Protein 3NKX (pdb70)

InterPro domains:
  IPR000308 14-3-3 protein [PIRSF000868] (2-238)
  IPR000308 14-3-3 protein [PR00305] (35-64)
  IPR000308 14-3-3 protein [PR00305] (82-106)
  IPR000308 14-3-3 protein [PR00305] (113-135)
  IPR000308 14-3-3 protein [PR00305] (148-174)
  IPR000308 14-3-3 protein [PR00305] (175-201)
  IPR000308 14-3-3 protein [PR00305] (202-231)
  IPR000308 14-3-3 protein [PTHR18860] (4-233)
  IPR023409 14-3-3 protein, conserved site [PS00796] (41-51)
  IPR023409 14-3-3 protein, conserved site [PS00797] (211-230)
  IPR023410 14-3-3 domain [PF00244] (9-229)
  IPR023410 14-3-3 domain [SM00101] (3-242)
  IPR036815 14-3-3 domain superfamily [G3DSA:1.20.190.20] (1-241)
  IPR036815 14-3-3 domain superfamily [SSF48445] (1-231)

CATH classification: 1.20.190.20

Structure (mmCIF, N/CA/C/O backbone):
data_3NKX
#
_entry.id   3NKX
#
_cell.length_a   72.410
_cell.length_b   83.850
_cell.length_c   111.670
_cell.angle_alpha   90.00
_cell.angle_beta   90.00
_cell.angle_gamma   90.00
#
_symmetry.space_group_name_H-M   'P 21 21 21'
#
loop_
_entity.id
_entity.type
_entity.pdbx_description
1 polymer '14-3-3 protein zeta/delta'
2 polymer 'Peptide of RAF proto-oncogene serine/threonine-protein kinase'
3 non-polymer 'PROPANOIC ACID'
4 water water
#
loop_
_atom_site.group_PDB
_atom_site.id
_atom_site.type_symbol
_atom_site.label_atom_id
_atom_site.label_alt_id
_atom_site.label_comp_id
_atom_site.label_asym_id
_atom_site.label_entity_id
_atom_site.label_seq_id
_atom_site.pdbx_PDB_ins_code
_atom_site.Cartn_x
_atom_site.Cartn_y
_atom_site.Cartn_z
_atom_site.occupancy
_atom_site.B_iso_or_equiv
_atom_site.auth_seq_id
_atom_site.auth_comp_id
_atom_site.auth_asym_id
_atom_site.auth_atom_id
_atom_site.pdbx_PDB_model_num
ATOM 1 N N . ASP A 1 2 ? 36.838 19.101 20.081 1.00 72.97 2 ASP A N 1
ATOM 2 C CA . ASP A 1 2 ? 36.716 18.258 21.266 1.00 73.02 2 ASP A CA 1
ATOM 3 C C . ASP A 1 2 ? 37.230 16.841 21.066 1.00 72.90 2 ASP A C 1
ATOM 4 O O . ASP A 1 2 ? 36.487 15.950 20.697 1.00 73.40 2 ASP A O 1
ATOM 6 N N . LYS A 1 3 ? 38.502 16.636 21.344 1.00 71.90 3 LYS A N 1
ATOM 7 C CA . LYS A 1 3 ? 39.123 15.355 21.084 1.00 71.27 3 LYS A CA 1
ATOM 8 C C . LYS A 1 3 ? 38.229 14.154 21.275 1.00 70.70 3 LYS A C 1
ATOM 9 O O . LYS A 1 3 ? 38.481 13.132 20.729 1.00 70.86 3 LYS A O 1
ATOM 11 N N . ASN A 1 4 ? 37.185 14.237 22.049 1.00 69.97 4 ASN A N 1
ATOM 12 C CA . ASN A 1 4 ? 36.429 13.032 22.229 1.00 69.24 4 ASN A CA 1
ATOM 13 C C . ASN A 1 4 ? 35.266 12.945 21.295 1.00 67.33 4 ASN A C 1
ATOM 14 O O . ASN A 1 4 ? 34.717 11.889 21.049 1.00 67.07 4 ASN A O 1
ATOM 19 N N . GLU A 1 5 ? 34.894 14.083 20.775 1.00 64.40 5 GLU A N 1
ATOM 20 C CA . GLU A 1 5 ? 33.904 14.158 19.715 1.00 62.36 5 GLU A CA 1
ATOM 21 C C . GLU A 1 5 ? 34.589 13.715 18.411 1.00 60.91 5 GLU A C 1
ATOM 22 O O . GLU A 1 5 ? 34.099 12.814 17.721 1.00 61.02 5 GLU A O 1
ATOM 24 N N . LEU A 1 6 ? 35.729 14.339 18.105 1.00 58.11 6 LEU A N 1
ATOM 25 C CA . LEU A 1 6 ? 36.468 14.074 16.905 1.00 55.22 6 LEU A CA 1
ATOM 26 C C . LEU A 1 6 ? 36.772 12.604 16.820 1.00 54.74 6 LEU A C 1
ATOM 27 O O . LEU A 1 6 ? 36.584 12.022 15.763 1.00 54.76 6 LEU A O 1
ATOM 32 N N . VAL A 1 7 ? 37.170 11.994 17.937 1.00 53.24 7 VAL A N 1
ATOM 33 C CA . VAL A 1 7 ? 37.295 10.539 18.027 1.00 51.84 7 VAL A CA 1
ATOM 34 C C . VAL A 1 7 ? 35.995 9.749 17.905 1.00 52.30 7 VAL A C 1
ATOM 35 O O . VAL A 1 7 ? 36.041 8.585 17.483 1.00 53.99 7 VAL A O 1
ATOM 39 N N . GLN A 1 8 ? 34.852 10.290 18.309 1.00 52.08 8 GLN A N 1
ATOM 40 C CA . GLN A 1 8 ? 33.611 9.461 18.254 1.00 51.52 8 GLN A CA 1
ATOM 41 C C . GLN A 1 8 ? 33.067 9.438 16.830 1.00 50.82 8 GLN A C 1
ATOM 42 O O . GLN A 1 8 ? 32.514 8.441 16.371 1.00 51.73 8 GLN A O 1
ATOM 44 N N . LYS A 1 9 ? 33.244 10.550 16.138 1.00 50.07 9 LYS A N 1
ATOM 45 C CA . LYS A 1 9 ? 32.892 10.662 14.744 1.00 50.04 9 LYS A CA 1
ATOM 46 C C . LYS A 1 9 ? 33.792 9.727 13.919 1.00 50.02 9 LYS A C 1
ATOM 47 O O . LYS A 1 9 ? 33.331 9.048 12.979 1.00 49.63 9 LYS A O 1
ATOM 49 N N . ALA A 1 10 ? 35.070 9.686 14.308 1.00 49.07 10 ALA A N 1
ATOM 50 C CA . ALA A 1 10 ? 36.045 8.862 13.638 1.00 48.07 10 ALA A CA 1
ATOM 51 C C . ALA A 1 10 ? 35.570 7.431 13.629 1.00 47.16 10 ALA A C 1
ATOM 52 O O . ALA A 1 10 ? 35.637 6.800 12.594 1.00 46.13 10 ALA A O 1
ATOM 54 N N . LYS A 1 11 ? 34.986 6.941 14.727 1.00 47.12 11 LYS A N 1
ATOM 55 C CA . LYS A 1 11 ? 34.541 5.551 14.725 1.00 46.20 11 LYS A CA 1
ATOM 56 C C . LYS A 1 11 ? 33.265 5.422 13.964 1.00 45.72 11 LYS A C 1
ATOM 57 O O . LYS A 1 11 ? 32.924 4.324 13.443 1.00 46.44 11 LYS A O 1
ATOM 63 N N . LEU A 1 12 ? 32.505 6.511 13.915 1.00 44.18 12 LEU A N 1
ATOM 64 C CA . LEU A 1 12 ? 31.290 6.489 13.101 1.00 42.73 12 LEU A CA 1
ATOM 65 C C . LEU A 1 12 ? 31.672 6.405 11.620 1.00 40.46 12 LEU A C 1
ATOM 66 O O . LEU A 1 12 ? 31.183 5.595 10.875 1.00 39.16 12 LEU A O 1
ATOM 71 N N . ALA A 1 13 ? 32.565 7.278 11.211 1.00 38.48 13 ALA A N 1
ATOM 72 C CA . ALA A 1 13 ? 33.149 7.218 9.868 1.00 36.99 13 ALA A CA 1
ATOM 73 C C . ALA A 1 13 ? 33.620 5.823 9.539 1.00 36.78 13 ALA A C 1
ATOM 74 O O . ALA A 1 13 ? 33.392 5.360 8.449 1.00 37.23 13 ALA A O 1
ATOM 76 N N . GLU A 1 14 ? 34.209 5.126 10.506 1.00 37.65 14 GLU A N 1
ATOM 77 C CA . GLU A 1 14 ? 34.825 3.842 10.239 1.00 38.76 14 GLU A CA 1
ATOM 78 C C . GLU A 1 14 ? 33.739 2.836 9.987 1.00 39.51 14 GLU A C 1
ATOM 79 O O . GLU A 1 14 ? 33.849 2.032 9.091 1.00 40.27 14 GLU A O 1
ATOM 85 N N . GLN A 1 15 ? 32.672 2.867 10.762 1.00 40.96 15 GLN A N 1
ATOM 86 C CA . GLN A 1 15 ? 31.598 1.896 10.538 1.00 42.95 15 GLN A CA 1
ATOM 87 C C . GLN A 1 15 ? 30.871 2.136 9.208 1.00 42.78 15 GLN A C 1
ATOM 88 O O . GLN A 1 15 ? 30.244 1.207 8.648 1.00 43.32 15 GLN A O 1
ATOM 94 N N . ALA A 1 16 ? 30.961 3.363 8.685 1.00 42.03 16 ALA A N 1
ATOM 95 C CA . ALA A 1 16 ? 30.187 3.729 7.473 1.00 40.93 16 ALA A CA 1
ATOM 96 C C . ALA A 1 16 ? 31.087 3.480 6.277 1.00 40.70 16 ALA A C 1
ATOM 97 O O . ALA A 1 16 ? 30.729 3.750 5.139 1.00 40.05 16 ALA A O 1
ATOM 99 N N . GLU A 1 17 ? 32.281 2.977 6.565 1.00 40.13 17 GLU A N 1
ATOM 100 C CA . GLU A 1 17 ? 33.337 2.758 5.568 1.00 39.59 17 GLU A CA 1
ATOM 101 C C . GLU A 1 17 ? 33.726 4.002 4.857 1.00 37.81 17 GLU A C 1
ATOM 102 O O . GLU A 1 17 ? 33.962 3.986 3.668 1.00 37.36 17 GLU A O 1
ATOM 108 N N . ARG A 1 18 ? 33.836 5.080 5.599 1.00 37.46 18 ARG A N 1
ATOM 109 C CA . ARG A 1 18 ? 34.217 6.313 4.982 1.00 37.75 18 ARG A CA 1
ATOM 110 C C . ARG A 1 18 ? 35.560 6.774 5.532 1.00 37.65 18 ARG A C 1
ATOM 111 O O . ARG A 1 18 ? 35.638 7.710 6.375 1.00 38.95 18 ARG A O 1
ATOM 119 N N . TYR A 1 19 ? 36.623 6.191 4.983 1.00 35.19 19 TYR A N 1
ATOM 120 C CA . TYR A 1 19 ? 37.909 6.326 5.585 1.00 34.72 19 TYR A CA 1
ATOM 121 C C . TYR A 1 19 ? 38.505 7.647 5.402 1.00 36.09 19 TYR A C 1
ATOM 122 O O . TYR A 1 19 ? 39.318 8.031 6.256 1.00 35.57 19 TYR A O 1
ATOM 131 N N . ASP A 1 20 ? 38.136 8.383 4.358 1.00 37.09 20 ASP A N 1
ATOM 132 C CA . ASP A 1 20 ? 38.650 9.790 4.252 1.00 39.16 20 ASP A CA 1
ATOM 133 C C . ASP A 1 20 ? 38.034 10.687 5.327 1.00 39.22 20 ASP A C 1
ATOM 134 O O . ASP A 1 20 ? 38.753 11.499 5.975 1.00 38.16 20 ASP A O 1
ATOM 139 N N . ASP A 1 21 ? 36.727 10.572 5.556 1.00 38.58 21 ASP A N 1
ATOM 140 C CA . ASP A 1 21 ? 36.227 11.262 6.765 1.00 39.77 21 ASP A CA 1
ATOM 141 C C . ASP A 1 21 ? 36.975 10.756 8.042 1.00 40.53 21 ASP A C 1
ATOM 142 O O . ASP A 1 21 ? 37.417 11.540 8.893 1.00 41.29 21 ASP A O 1
ATOM 147 N N . MET A 1 22 ? 37.072 9.438 8.190 1.00 40.73 22 MET A N 1
ATOM 148 C CA . MET A 1 22 ? 37.759 8.878 9.333 1.00 41.37 22 MET A CA 1
ATOM 149 C C . MET A 1 22 ? 39.169 9.488 9.484 1.00 40.92 22 MET A C 1
ATOM 150 O O . MET A 1 22 ? 39.583 9.914 10.566 1.00 40.80 22 MET A O 1
ATOM 155 N N . ALA A 1 23 ? 39.886 9.577 8.386 1.00 39.96 23 ALA A N 1
ATOM 156 C CA . ALA A 1 23 ? 41.228 10.067 8.465 1.00 40.24 23 ALA A CA 1
ATOM 157 C C . ALA A 1 23 ? 41.276 11.570 8.816 1.00 41.75 23 ALA A C 1
ATOM 158 O O . ALA A 1 23 ? 42.261 12.046 9.455 1.00 41.66 23 ALA A O 1
ATOM 160 N N . ALA A 1 24 ? 40.238 12.308 8.401 1.00 41.73 24 ALA A N 1
ATOM 161 C CA . ALA A 1 24 ? 40.163 13.740 8.675 1.00 42.67 24 ALA A CA 1
ATOM 162 C C . ALA A 1 24 ? 39.913 14.007 10.159 1.00 43.04 24 ALA A C 1
ATOM 163 O O . ALA A 1 24 ? 40.543 14.861 10.755 1.00 43.26 24 ALA A O 1
ATOM 165 N N . CYS A 1 25 ? 39.033 13.252 10.771 1.00 43.05 25 CYS A N 1
ATOM 166 C CA . CYS A 1 25 ? 38.890 13.367 12.220 1.00 44.44 25 CYS A CA 1
ATOM 167 C C . CYS A 1 25 ? 40.190 13.197 13.033 1.00 44.46 25 CYS A C 1
ATOM 168 O O . CYS A 1 25 ? 40.567 14.098 13.817 1.00 45.81 25 CYS A O 1
ATOM 171 N N . MET A 1 26 ? 40.847 12.051 12.854 1.00 43.16 26 MET A N 1
ATOM 172 C CA . MET A 1 26 ? 42.074 11.707 13.564 1.00 41.21 26 MET A CA 1
ATOM 173 C C . MET A 1 26 ? 43.196 12.593 13.231 1.00 40.62 26 MET A C 1
ATOM 174 O O . MET A 1 26 ? 44.172 12.711 13.988 1.00 40.73 26 MET A O 1
ATOM 179 N N . LYS A 1 27 ? 43.131 13.188 12.060 1.00 41.57 27 LYS A N 1
ATOM 180 C CA . LYS A 1 27 ? 44.180 14.135 11.703 1.00 42.59 27 LYS A CA 1
ATOM 181 C C . LYS A 1 27 ? 44.022 15.331 12.657 1.00 44.06 27 LYS A C 1
ATOM 182 O O . LYS A 1 27 ? 44.976 15.750 13.312 1.00 43.69 27 LYS A O 1
ATOM 188 N N . SER A 1 28 ? 42.799 15.819 12.795 1.00 44.36 28 SER A N 1
ATOM 189 C CA . SER A 1 28 ? 42.658 17.019 13.528 1.00 47.00 28 SER A CA 1
ATOM 190 C C . SER A 1 28 ? 42.884 16.720 15.032 1.00 47.90 28 SER A C 1
ATOM 191 O O . SER A 1 28 ? 43.531 17.523 15.740 1.00 49.47 28 SER A O 1
ATOM 194 N N . VAL A 1 29 ? 42.484 15.539 15.493 1.00 47.56 29 VAL A N 1
ATOM 195 C CA . VAL A 1 29 ? 42.932 15.097 16.804 1.00 47.63 29 VAL A CA 1
ATOM 196 C C . VAL A 1 29 ? 44.468 15.239 16.975 1.00 48.57 29 VAL A C 1
ATOM 197 O O . VAL A 1 29 ? 44.962 15.898 17.894 1.00 49.05 29 VAL A O 1
ATOM 201 N N . THR A 1 30 ? 45.227 14.640 16.082 1.00 48.98 30 THR A N 1
ATOM 202 C CA . THR A 1 30 ? 46.697 14.629 16.241 1.00 50.00 30 THR A CA 1
ATOM 203 C C . THR A 1 30 ? 47.246 16.048 16.312 1.00 50.89 30 THR A C 1
ATOM 204 O O . THR A 1 30 ? 48.176 16.336 17.074 1.00 50.75 30 THR A O 1
ATOM 208 N N . GLU A 1 31 ? 46.661 16.905 15.477 1.00 52.48 31 GLU A N 1
ATOM 209 C CA . GLU A 1 31 ? 46.952 18.312 15.450 1.00 54.51 31 GLU A CA 1
ATOM 210 C C . GLU A 1 31 ? 46.658 19.078 16.772 1.00 54.79 31 GLU A C 1
ATOM 211 O O . GLU A 1 31 ? 47.285 20.083 17.036 1.00 55.51 31 GLU A O 1
ATOM 217 N N . GLN A 1 32 ? 45.719 18.616 17.588 1.00 55.07 32 GLN A N 1
ATOM 218 C CA . GLN A 1 32 ? 45.558 19.217 18.899 1.00 56.13 32 GLN A CA 1
ATOM 219 C C . GLN A 1 32 ? 46.859 19.139 19.714 1.00 56.27 32 GLN A C 1
ATOM 220 O O . GLN A 1 32 ? 46.919 19.574 20.894 1.00 56.86 32 GLN A O 1
ATOM 226 N N . GLY A 1 33 ? 47.903 18.603 19.068 1.00 55.11 33 GLY A N 1
ATOM 227 C CA . GLY A 1 33 ? 49.245 18.541 19.652 1.00 53.35 33 GLY A CA 1
ATOM 228 C C . GLY A 1 33 ? 49.477 17.635 20.837 1.00 51.94 33 GLY A C 1
ATOM 229 O O . GLY A 1 33 ? 50.607 17.490 21.244 1.00 51.81 33 GLY A O 1
ATOM 230 N N . ALA A 1 34 ? 48.444 17.023 21.399 1.00 51.51 34 ALA A N 1
ATOM 231 C CA . ALA A 1 34 ? 48.654 16.161 22.570 1.00 52.47 34 ALA A CA 1
ATOM 232 C C . ALA A 1 34 ? 48.873 14.667 22.211 1.00 53.62 34 ALA A C 1
ATOM 233 O O . ALA A 1 34 ? 48.263 14.152 21.250 1.00 53.14 34 ALA A O 1
ATOM 235 N N . GLU A 1 35 ? 49.688 13.965 23.022 1.00 54.17 35 GLU A N 1
ATOM 236 C CA . GLU A 1 35 ? 49.956 12.537 22.820 1.00 54.62 35 GLU A CA 1
ATOM 237 C C . GLU A 1 35 ? 48.679 11.753 22.521 1.00 54.23 35 GLU A C 1
ATOM 238 O O . GLU A 1 35 ? 47.667 11.860 23.225 1.00 54.72 35 GLU A O 1
ATOM 244 N N . LEU A 1 36 ? 48.728 10.962 21.470 1.00 52.93 36 LEU A N 1
ATOM 245 C CA . LEU A 1 36 ? 47.613 10.103 21.196 1.00 52.51 36 LEU A CA 1
ATOM 246 C C . LEU A 1 36 ? 47.612 8.965 22.190 1.00 52.62 36 LEU A C 1
ATOM 247 O O . LEU A 1 36 ? 48.662 8.404 22.563 1.00 52.89 36 LEU A O 1
ATOM 252 N N . SER A 1 37 ? 46.417 8.678 22.657 1.00 52.65 37 SER A N 1
ATOM 253 C CA . SER A 1 37 ? 46.122 7.455 23.355 1.00 53.63 37 SER A CA 1
ATOM 254 C C . SER A 1 37 ? 46.419 6.275 22.402 1.00 53.86 37 SER A C 1
ATOM 255 O O . SER A 1 37 ? 46.823 6.468 21.254 1.00 54.87 37 SER A O 1
ATOM 258 N N . ASN A 1 38 ? 46.211 5.059 22.800 1.00 52.83 38 ASN A N 1
ATOM 259 C CA . ASN A 1 38 ? 46.551 4.115 21.809 1.00 52.91 38 ASN A CA 1
ATOM 260 C C . ASN A 1 38 ? 45.395 3.479 21.055 1.00 52.99 38 ASN A C 1
ATOM 261 O O . ASN A 1 38 ? 45.568 2.915 20.012 1.00 51.96 38 ASN A O 1
ATOM 266 N N . GLU A 1 39 ? 44.197 3.698 21.546 1.00 51.57 39 GLU A N 1
ATOM 267 C CA . GLU A 1 39 ? 43.012 3.506 20.777 1.00 50.69 39 GLU A CA 1
ATOM 268 C C . GLU A 1 39 ? 42.980 4.609 19.712 1.00 50.03 39 GLU A C 1
ATOM 269 O O . GLU A 1 39 ? 42.463 4.386 18.617 1.00 50.16 39 GLU A O 1
ATOM 275 N N . GLU A 1 40 ? 43.524 5.779 20.030 1.00 47.90 40 GLU A N 1
ATOM 276 C CA . GLU A 1 40 ? 43.527 6.854 19.096 1.00 46.66 40 GLU A CA 1
ATOM 277 C C . GLU A 1 40 ? 44.503 6.575 17.954 1.00 45.03 40 GLU A C 1
ATOM 278 O O . GLU A 1 40 ? 44.126 6.642 16.780 1.00 44.61 40 GLU A O 1
ATOM 284 N N . ARG A 1 41 ? 45.757 6.321 18.329 1.00 42.58 41 ARG A N 1
ATOM 285 C CA . ARG A 1 41 ? 46.834 5.920 17.460 1.00 41.42 41 ARG A CA 1
ATOM 286 C C . ARG A 1 41 ? 46.430 4.838 16.430 1.00 40.85 41 ARG A C 1
ATOM 287 O O . ARG A 1 41 ? 46.639 5.001 15.220 1.00 38.54 41 ARG A O 1
ATOM 295 N N . ASN A 1 42 ? 45.788 3.787 16.924 1.00 39.63 42 ASN A N 1
ATOM 296 C CA . ASN A 1 42 ? 45.230 2.773 16.073 1.00 39.87 42 ASN A CA 1
ATOM 297 C C . ASN A 1 42 ? 44.124 3.292 15.112 1.00 39.66 42 ASN A C 1
ATOM 298 O O . ASN A 1 42 ? 44.053 2.821 13.950 1.00 40.14 42 ASN A O 1
ATOM 303 N N . LEU A 1 43 ? 43.295 4.234 15.562 1.00 37.53 43 LEU A N 1
ATOM 304 C CA . LEU A 1 43 ? 42.292 4.775 14.682 1.00 37.59 43 LEU A CA 1
ATOM 305 C C . LEU A 1 43 ? 42.917 5.559 13.520 1.00 36.85 43 LEU A C 1
ATOM 306 O O . LEU A 1 43 ? 42.491 5.416 12.393 1.00 37.71 43 LEU A O 1
ATOM 311 N N . LEU A 1 44 ? 43.923 6.368 13.812 1.00 35.96 44 LEU A N 1
ATOM 312 C CA . LEU A 1 44 ? 44.704 7.063 12.822 1.00 35.95 44 LEU A CA 1
ATOM 313 C C . LEU A 1 44 ? 45.371 6.109 11.820 1.00 34.90 44 LEU A C 1
ATOM 314 O O . LEU A 1 44 ? 45.331 6.321 10.614 1.00 34.25 44 LEU A O 1
ATOM 319 N N . SER A 1 45 ? 45.946 5.031 12.326 1.00 34.46 45 SER A N 1
ATOM 320 C CA . SER A 1 45 ? 46.679 4.082 11.478 1.00 33.30 45 SER A CA 1
ATOM 321 C C . SER A 1 45 ? 45.734 3.332 10.531 1.00 32.36 45 SER A C 1
ATOM 322 O O . SER A 1 45 ? 46.040 3.180 9.382 1.00 30.85 45 SER A O 1
ATOM 325 N N . VAL A 1 46 ? 44.568 2.932 11.024 1.00 31.50 46 VAL A N 1
ATOM 326 C CA . VAL A 1 46 ? 43.548 2.280 10.214 1.00 31.46 46 VAL A CA 1
ATOM 327 C C . VAL A 1 46 ? 43.050 3.197 9.100 1.00 32.91 46 VAL A C 1
ATOM 328 O O . VAL A 1 46 ? 43.019 2.812 7.958 1.00 33.19 46 VAL A O 1
ATOM 332 N N . ALA A 1 47 ? 42.617 4.402 9.466 1.00 33.04 47 ALA A N 1
ATOM 333 C CA . ALA A 1 47 ? 42.205 5.394 8.500 1.00 32.95 47 ALA A CA 1
ATOM 334 C C . ALA A 1 47 ? 43.197 5.599 7.349 1.00 32.89 47 ALA A C 1
ATOM 335 O O . ALA A 1 47 ? 42.831 5.476 6.187 1.00 32.70 47 ALA A O 1
ATOM 337 N N . TYR A 1 48 ? 44.443 5.926 7.662 1.00 31.96 48 TYR A N 1
ATOM 338 C CA . TYR A 1 48 ? 45.346 6.245 6.604 1.00 33.00 48 TYR A CA 1
ATOM 339 C C . TYR A 1 48 ? 45.811 5.006 5.855 1.00 32.49 48 TYR A C 1
ATOM 340 O O . TYR A 1 48 ? 46.068 5.069 4.650 1.00 32.26 48 TYR A O 1
ATOM 349 N N . LYS A 1 49 ? 45.887 3.875 6.540 1.00 31.29 49 LYS A N 1
ATOM 350 C CA . LYS A 1 49 ? 46.217 2.646 5.819 1.00 30.62 49 LYS A CA 1
ATOM 351 C C . LYS A 1 49 ? 45.122 2.366 4.769 1.00 30.85 49 LYS A C 1
ATOM 352 O O . LYS A 1 49 ? 45.452 1.954 3.634 1.00 30.53 49 LYS A O 1
ATOM 358 N N . ASN A 1 50 ? 43.861 2.554 5.147 1.00 30.15 50 ASN A N 1
ATOM 359 C CA . ASN A 1 50 ? 42.724 2.359 4.213 1.00 32.80 50 ASN A CA 1
ATOM 360 C C . ASN A 1 50 ? 42.655 3.411 3.105 1.00 32.29 50 ASN A C 1
ATOM 361 O O . ASN A 1 50 ? 42.318 3.076 1.952 1.00 33.52 50 ASN A O 1
ATOM 366 N N . VAL A 1 51 ? 42.957 4.650 3.462 1.00 30.45 51 VAL A N 1
ATOM 367 C CA . VAL A 1 51 ? 42.951 5.761 2.507 1.00 30.18 51 VAL A CA 1
ATOM 368 C C . VAL A 1 51 ? 44.107 5.630 1.519 1.00 30.95 51 VAL A C 1
ATOM 369 O O . VAL A 1 51 ? 43.871 5.718 0.328 1.00 32.41 51 VAL A O 1
ATOM 373 N N . VAL A 1 52 ? 45.329 5.383 1.991 1.00 30.02 52 VAL A N 1
ATOM 374 C CA . VAL A 1 52 ? 46.400 5.171 1.091 1.00 28.18 52 VAL A CA 1
ATOM 375 C C . VAL A 1 52 ? 46.336 3.881 0.322 1.00 28.31 52 VAL A C 1
ATOM 376 O O . VAL A 1 52 ? 46.869 3.799 -0.792 1.00 29.66 52 VAL A O 1
ATOM 380 N N . GLY A 1 53 ? 45.699 2.871 0.873 1.00 27.96 53 GLY A N 1
ATOM 381 C CA . GLY A 1 53 ? 45.708 1.548 0.251 1.00 26.62 53 GLY A CA 1
ATOM 382 C C . GLY A 1 53 ? 44.804 1.499 -0.962 1.00 28.97 53 GLY A C 1
ATOM 383 O O . GLY A 1 53 ? 44.994 0.664 -1.897 1.00 28.83 53 GLY A O 1
ATOM 384 N N . ALA A 1 54 ? 43.795 2.376 -0.954 1.00 29.21 54 ALA A N 1
ATOM 385 C CA . ALA A 1 54 ? 42.858 2.459 -2.051 1.00 29.72 54 ALA A CA 1
ATOM 386 C C . ALA A 1 54 ? 43.593 3.023 -3.282 1.00 29.45 54 ALA A C 1
ATOM 387 O O . ALA A 1 54 ? 43.403 2.524 -4.394 1.00 29.72 54 ALA A O 1
ATOM 389 N N . ARG A 1 55 ? 44.458 4.021 -3.063 1.00 29.73 55 ARG A N 1
ATOM 390 C CA . ARG A 1 55 ? 45.305 4.619 -4.113 1.00 28.24 55 ARG A CA 1
ATOM 391 C C . ARG A 1 55 ? 46.390 3.629 -4.579 1.00 28.18 55 ARG A C 1
ATOM 392 O O . ARG A 1 55 ? 46.619 3.471 -5.761 1.00 28.61 55 ARG A O 1
ATOM 400 N N . ARG A 1 56 ? 47.096 2.988 -3.652 1.00 28.51 56 ARG A N 1
ATOM 401 C CA . ARG A 1 56 ? 48.095 1.997 -4.023 1.00 27.89 56 ARG A CA 1
ATOM 402 C C . ARG A 1 56 ? 47.473 0.949 -4.922 1.00 28.70 56 ARG A C 1
ATOM 403 O O . ARG A 1 56 ? 48.054 0.601 -5.957 1.00 28.76 56 ARG A O 1
ATOM 411 N N . SER A 1 57 ? 46.279 0.490 -4.579 1.00 26.88 57 SER A N 1
ATOM 412 C CA . SER A 1 57 ? 45.718 -0.564 -5.356 1.00 28.06 57 SER A CA 1
ATOM 413 C C . SER A 1 57 ? 45.309 -0.015 -6.769 1.00 28.96 57 SER A C 1
ATOM 414 O O . SER A 1 57 ? 45.467 -0.698 -7.758 1.00 30.71 57 SER A O 1
ATOM 417 N N . SER A 1 58 ? 44.814 1.216 -6.866 1.00 29.20 58 SER A N 1
ATOM 418 C CA . SER A 1 58 ? 44.415 1.793 -8.133 1.00 28.83 58 SER A CA 1
ATOM 419 C C . SER A 1 58 ? 45.674 1.988 -8.983 1.00 29.06 58 SER A C 1
ATOM 420 O O . SER A 1 58 ? 45.653 1.707 -10.178 1.00 29.80 58 SER A O 1
ATOM 423 N N . TRP A 1 59 ? 46.753 2.438 -8.346 1.00 29.32 59 TRP A N 1
ATOM 424 C CA . TRP A 1 59 ? 48.049 2.667 -8.977 1.00 29.49 59 TRP A CA 1
ATOM 425 C C . TRP A 1 59 ? 48.543 1.418 -9.609 1.00 30.65 59 TRP A C 1
ATOM 426 O O . TRP A 1 59 ? 48.909 1.446 -10.735 1.00 30.44 59 TRP A O 1
ATOM 437 N N . ARG A 1 60 ? 48.542 0.318 -8.869 1.00 32.27 60 ARG A N 1
ATOM 438 C CA . ARG A 1 60 ? 48.982 -0.937 -9.401 1.00 33.93 60 ARG A CA 1
ATOM 439 C C . ARG A 1 60 ? 48.125 -1.372 -10.620 1.00 34.66 60 ARG A C 1
ATOM 440 O O . ARG A 1 60 ? 48.669 -1.899 -11.568 1.00 34.22 60 ARG A O 1
ATOM 448 N N . VAL A 1 61 ? 46.818 -1.148 -10.601 1.00 34.05 61 VAL A N 1
ATOM 449 C CA . VAL A 1 61 ? 46.009 -1.616 -11.710 1.00 33.54 61 VAL A CA 1
ATOM 450 C C . VAL A 1 61 ? 46.392 -0.875 -13.017 1.00 33.78 61 VAL A C 1
ATOM 451 O O . VAL A 1 61 ? 46.706 -1.468 -14.028 1.00 32.10 61 VAL A O 1
ATOM 455 N N . VAL A 1 62 ? 46.470 0.443 -12.908 1.00 34.37 62 VAL A N 1
ATOM 456 C CA . VAL A 1 62 ? 46.729 1.299 -14.004 1.00 34.26 62 VAL A CA 1
ATOM 457 C C . VAL A 1 62 ? 48.213 1.216 -14.442 1.00 36.07 62 VAL A C 1
ATOM 458 O O . VAL A 1 62 ? 48.517 1.251 -15.607 1.00 35.90 62 VAL A O 1
ATOM 462 N N . SER A 1 63 ? 49.133 1.107 -13.509 1.00 37.33 63 SER A N 1
ATOM 463 C CA . SER A 1 63 ? 50.523 0.915 -13.863 1.00 39.71 63 SER A CA 1
ATOM 464 C C . SER A 1 63 ? 50.684 -0.338 -14.742 1.00 40.17 63 SER A C 1
ATOM 465 O O . SER A 1 63 ? 51.443 -0.363 -15.688 1.00 39.87 63 SER A O 1
ATOM 468 N N . SER A 1 64 ? 49.893 -1.346 -14.446 1.00 41.61 64 SER A N 1
ATOM 469 C CA . SER A 1 64 ? 49.899 -2.602 -15.154 1.00 43.08 64 SER A CA 1
ATOM 470 C C . SER A 1 64 ? 49.348 -2.433 -16.593 1.00 43.70 64 SER A C 1
ATOM 471 O O . SER A 1 64 ? 49.953 -2.880 -17.567 1.00 43.87 64 SER A O 1
ATOM 474 N N . ILE A 1 65 ? 48.192 -1.786 -16.703 1.00 42.97 65 ILE A N 1
ATOM 475 C CA . ILE A 1 65 ? 47.647 -1.395 -17.972 1.00 42.36 65 ILE A CA 1
ATOM 476 C C . ILE A 1 65 ? 48.689 -0.607 -18.754 1.00 43.92 65 ILE A C 1
ATOM 477 O O . ILE A 1 65 ? 48.949 -0.924 -19.901 1.00 44.35 65 ILE A O 1
ATOM 482 N N . GLU A 1 66 ? 49.358 0.349 -18.132 1.00 44.31 66 GLU A N 1
ATOM 483 C CA . GLU A 1 66 ? 50.394 1.078 -18.835 1.00 46.39 66 GLU A CA 1
ATOM 484 C C . GLU A 1 66 ? 51.522 0.174 -19.428 1.00 48.66 66 GLU A C 1
ATOM 485 O O . GLU A 1 66 ? 52.095 0.462 -20.491 1.00 49.95 66 GLU A O 1
ATOM 491 N N . GLN A 1 67 ? 51.816 -0.938 -18.785 1.00 50.32 67 GLN A N 1
ATOM 492 C CA . GLN A 1 67 ? 52.883 -1.792 -19.283 1.00 52.04 67 GLN A CA 1
ATOM 493 C C . GLN A 1 67 ? 52.394 -2.772 -20.348 1.00 52.18 67 GLN A C 1
ATOM 494 O O . GLN A 1 67 ? 53.187 -3.187 -21.175 1.00 52.51 67 GLN A O 1
ATOM 500 N N . LYS A 1 68 ? 51.124 -3.197 -20.259 1.00 51.79 68 LYS A N 1
ATOM 501 C CA . LYS A 1 68 ? 50.495 -4.103 -21.206 1.00 51.58 68 LYS A CA 1
ATOM 502 C C . LYS A 1 68 ? 50.012 -3.415 -22.511 1.00 51.16 68 LYS A C 1
ATOM 503 O O . LYS A 1 68 ? 49.502 -4.060 -23.435 1.00 49.79 68 LYS A O 1
ATOM 507 N N . THR A 1 69 ? 50.198 -2.116 -22.548 1.00 50.29 69 THR A N 1
ATOM 508 C CA . THR A 1 69 ? 49.868 -1.353 -23.703 1.00 49.84 69 THR A CA 1
ATOM 509 C C . THR A 1 69 ? 51.102 -0.799 -24.405 1.00 51.03 69 THR A C 1
ATOM 510 O O . THR A 1 69 ? 51.013 0.170 -25.100 1.00 51.30 69 THR A O 1
ATOM 514 N N . GLU A 1 70 ? 52.250 -1.441 -24.243 1.00 51.87 70 GLU A N 1
ATOM 515 C CA . GLU A 1 70 ? 53.439 -1.029 -24.972 1.00 52.88 70 GLU A CA 1
ATOM 516 C C . GLU A 1 70 ? 53.057 -0.682 -26.384 1.00 51.85 70 GLU A C 1
ATOM 517 O O . GLU A 1 70 ? 52.680 -1.515 -27.160 1.00 49.87 70 GLU A O 1
ATOM 523 N N . GLY A 1 71 ? 53.175 0.594 -26.686 1.00 52.52 71 GLY A N 1
ATOM 524 C CA . GLY A 1 71 ? 52.440 1.276 -27.729 1.00 51.87 71 GLY A CA 1
ATOM 525 C C . GLY A 1 71 ? 51.769 0.429 -28.755 1.00 50.39 71 GLY A C 1
ATOM 526 O O . GLY A 1 71 ? 52.446 -0.281 -29.396 1.00 50.96 71 GLY A O 1
ATOM 527 N N . ALA A 1 72 ? 50.467 0.510 -28.973 1.00 49.45 72 ALA A N 1
ATOM 528 C CA . ALA A 1 72 ? 49.441 1.274 -28.269 1.00 47.11 72 ALA A CA 1
ATOM 529 C C . ALA A 1 72 ? 49.756 2.587 -27.601 1.00 47.00 72 ALA A C 1
ATOM 530 O O . ALA A 1 72 ? 49.445 2.789 -26.468 1.00 46.58 72 ALA A O 1
ATOM 532 N N . GLU A 1 73 ? 50.316 3.507 -28.335 1.00 47.30 73 GLU A N 1
ATOM 533 C CA . GLU A 1 73 ? 50.770 4.711 -27.741 1.00 47.69 73 GLU A CA 1
ATOM 534 C C . GLU A 1 73 ? 49.663 5.506 -27.142 1.00 46.66 73 GLU A C 1
ATOM 535 O O . GLU A 1 73 ? 49.857 6.180 -26.191 1.00 46.60 73 GLU A O 1
ATOM 541 N N . LYS A 1 74 ? 48.490 5.459 -27.717 1.00 45.85 74 LYS A N 1
ATOM 542 C CA . LYS A 1 74 ? 47.428 6.313 -27.240 1.00 46.42 74 LYS A CA 1
ATOM 543 C C . LYS A 1 74 ? 46.878 5.824 -25.943 1.00 45.70 74 LYS A C 1
ATOM 544 O O . LYS A 1 74 ? 46.683 6.578 -25.051 1.00 45.67 74 LYS A O 1
ATOM 550 N N . LYS A 1 75 ? 46.625 4.540 -25.865 1.00 44.00 75 LYS A N 1
ATOM 551 C CA . LYS A 1 75 ? 46.225 3.910 -24.647 1.00 43.48 75 LYS A CA 1
ATOM 552 C C . LYS A 1 75 ? 47.298 4.053 -23.571 1.00 43.14 75 LYS A C 1
ATOM 553 O O . LYS A 1 75 ? 46.966 4.294 -22.405 1.00 44.81 75 LYS A O 1
ATOM 559 N N . GLN A 1 76 ? 48.565 3.961 -23.954 1.00 41.24 76 GLN A N 1
ATOM 560 C CA . GLN A 1 76 ? 49.628 4.073 -23.027 1.00 41.04 76 GLN A CA 1
ATOM 561 C C . GLN A 1 76 ? 49.772 5.487 -22.504 1.00 42.02 76 GLN A C 1
ATOM 562 O O . GLN A 1 76 ? 50.075 5.685 -21.318 1.00 43.16 76 GLN A O 1
ATOM 568 N N . GLN A 1 77 ? 49.549 6.473 -23.354 1.00 41.80 77 GLN A N 1
ATOM 569 C CA . GLN A 1 77 ? 49.555 7.842 -22.893 1.00 42.88 77 GLN A CA 1
ATOM 570 C C . GLN A 1 77 ? 48.393 8.037 -21.913 1.00 41.30 77 GLN A C 1
ATOM 571 O O . GLN A 1 77 ? 48.554 8.641 -20.898 1.00 39.98 77 GLN A O 1
ATOM 574 N N . MET A 1 78 ? 47.216 7.534 -22.237 1.00 41.04 78 MET A N 1
ATOM 575 C CA . MET A 1 78 ? 46.093 7.714 -21.369 1.00 41.43 78 MET A CA 1
ATOM 576 C C . MET A 1 78 ? 46.343 7.070 -19.960 1.00 39.86 78 MET A C 1
ATOM 577 O O . MET A 1 78 ? 46.164 7.719 -18.896 1.00 38.34 78 MET A O 1
ATOM 582 N N . ALA A 1 79 ? 46.778 5.820 -19.988 1.00 37.76 79 ALA A N 1
ATOM 583 C CA . ALA A 1 79 ? 47.165 5.106 -18.778 1.00 38.13 79 ALA A CA 1
ATOM 584 C C . ALA A 1 79 ? 48.242 5.842 -17.977 1.00 38.11 79 ALA A C 1
ATOM 585 O O . ALA A 1 79 ? 48.073 6.023 -16.773 1.00 38.32 79 ALA A O 1
ATOM 587 N N . ARG A 1 80 ? 49.304 6.324 -18.644 1.00 38.32 80 ARG A N 1
ATOM 588 C CA . ARG A 1 80 ? 50.339 7.105 -17.967 1.00 38.87 80 ARG A CA 1
ATOM 589 C C . ARG A 1 80 ? 49.729 8.288 -17.235 1.00 38.69 80 ARG A C 1
ATOM 590 O O . ARG A 1 80 ? 50.014 8.472 -16.055 1.00 38.80 80 ARG A O 1
ATOM 598 N N . GLU A 1 81 ? 48.861 9.048 -17.899 1.00 37.70 81 GLU A N 1
ATOM 599 C CA . GLU A 1 81 ? 48.329 10.255 -17.328 1.00 39.37 81 GLU A CA 1
ATOM 600 C C . GLU A 1 81 ? 47.530 9.946 -16.079 1.00 38.01 81 GLU A C 1
ATOM 601 O O . GLU A 1 81 ? 47.530 10.707 -15.122 1.00 36.36 81 GLU A O 1
ATOM 607 N N . TYR A 1 82 ? 46.744 8.880 -16.144 1.00 36.55 82 TYR A N 1
ATOM 608 C CA . TYR A 1 82 ? 45.893 8.590 -15.030 1.00 35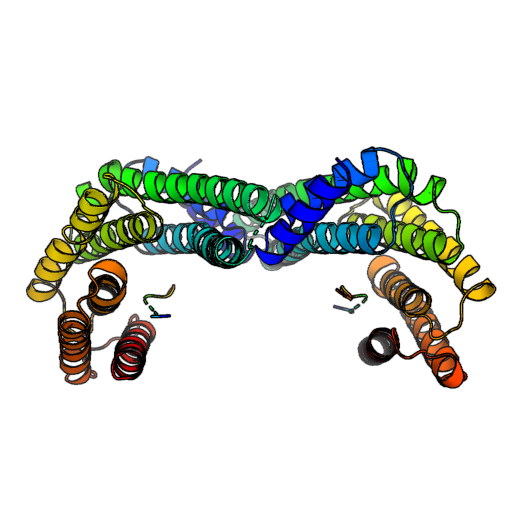.06 82 TYR A CA 1
ATOM 609 C C . TYR A 1 82 ? 46.775 8.089 -13.858 1.00 35.00 82 TYR A C 1
ATOM 610 O O . TYR A 1 82 ? 46.572 8.485 -12.700 1.00 34.27 82 TYR A O 1
ATOM 619 N N . ARG A 1 83 ? 47.781 7.294 -14.187 1.00 34.45 83 ARG A N 1
ATOM 620 C CA . ARG A 1 83 ? 48.717 6.825 -13.208 1.00 36.39 83 ARG A CA 1
ATOM 621 C C . ARG A 1 83 ? 49.213 8.036 -12.508 1.00 38.21 83 ARG A C 1
ATOM 622 O O . ARG A 1 83 ? 49.054 8.172 -11.294 1.00 40.52 83 ARG A O 1
ATOM 630 N N . GLU A 1 84 ? 49.780 8.973 -13.250 1.00 39.38 84 GLU A N 1
ATOM 631 C CA . GLU A 1 84 ? 50.336 10.126 -12.578 1.00 40.20 84 GLU A CA 1
ATOM 632 C C . GLU A 1 84 ? 49.308 10.971 -11.792 1.00 38.78 84 GLU A C 1
ATOM 633 O O . GLU A 1 84 ? 49.650 11.537 -10.771 1.00 38.76 84 GLU A O 1
ATOM 639 N N . LYS A 1 85 ? 48.062 11.013 -12.204 1.00 36.60 85 LYS A N 1
ATOM 640 C CA . LYS A 1 85 ? 47.073 11.671 -11.406 1.00 36.93 85 LYS A CA 1
ATOM 641 C C . LYS A 1 85 ? 46.870 10.878 -10.066 1.00 37.17 85 LYS A C 1
ATOM 642 O O . LYS A 1 85 ? 46.749 11.471 -8.987 1.00 36.25 85 LYS A O 1
ATOM 648 N N . ILE A 1 86 ? 46.847 9.542 -10.153 1.00 35.63 86 ILE A N 1
ATOM 649 C CA . ILE A 1 86 ? 46.687 8.741 -8.973 1.00 34.22 86 ILE A CA 1
ATOM 650 C C . ILE A 1 86 ? 47.912 8.916 -8.085 1.00 35.94 86 ILE A C 1
ATOM 651 O O . ILE A 1 86 ? 47.772 9.050 -6.864 1.00 36.51 86 ILE A O 1
ATOM 656 N N . GLU A 1 87 ? 49.088 9.022 -8.684 1.00 35.68 87 GLU A N 1
ATOM 657 C CA . GLU A 1 87 ? 50.275 9.224 -7.870 1.00 37.20 87 GLU A CA 1
ATOM 658 C C . GLU A 1 87 ? 50.163 10.432 -7.074 1.00 37.03 87 GLU A C 1
ATOM 659 O O . GLU A 1 87 ? 50.618 10.450 -5.946 1.00 37.49 87 GLU A O 1
ATOM 665 N N . THR A 1 88 ? 49.604 11.483 -7.639 1.00 37.76 88 THR A N 1
ATOM 666 C CA . THR A 1 88 ? 49.754 12.682 -6.892 1.00 37.67 88 THR A CA 1
ATOM 667 C C . THR A 1 88 ? 48.786 12.684 -5.746 1.00 37.29 88 THR A C 1
ATOM 668 O O . THR A 1 88 ? 49.070 13.262 -4.747 1.00 39.23 88 THR A O 1
ATOM 672 N N . GLU A 1 89 ? 47.689 11.969 -5.842 1.00 37.12 89 GLU A N 1
ATOM 673 C CA . GLU A 1 89 ? 46.880 11.769 -4.657 1.00 37.74 89 GLU A CA 1
ATOM 674 C C . GLU A 1 89 ? 47.652 10.971 -3.644 1.00 37.43 89 GLU A C 1
ATOM 675 O O . GLU A 1 89 ? 47.634 11.288 -2.474 1.00 37.89 89 GLU A O 1
ATOM 681 N N . LEU A 1 90 ? 48.341 9.936 -4.100 1.00 36.93 90 LEU A N 1
ATOM 682 C CA . LEU A 1 90 ? 49.023 9.057 -3.211 1.00 36.70 90 LEU A CA 1
ATOM 683 C C . LEU A 1 90 ? 50.166 9.806 -2.492 1.00 38.07 90 LEU A C 1
ATOM 684 O O . LEU A 1 90 ? 50.349 9.587 -1.282 1.00 38.14 90 LEU A O 1
ATOM 689 N N . ARG A 1 91 ? 50.930 10.666 -3.196 1.00 37.84 91 ARG A N 1
ATOM 690 C CA . ARG A 1 91 ? 51.979 11.464 -2.524 1.00 38.78 91 ARG A CA 1
ATOM 691 C C . ARG A 1 91 ? 51.355 12.430 -1.520 1.00 38.57 91 ARG A C 1
ATOM 692 O O . ARG A 1 91 ? 51.844 12.550 -0.427 1.00 39.30 91 ARG A O 1
ATOM 700 N N . ASP A 1 92 ? 50.239 13.075 -1.836 1.00 38.44 92 ASP A N 1
ATOM 701 C CA . ASP A 1 92 ? 49.704 13.992 -0.866 1.00 38.23 92 ASP A CA 1
ATOM 702 C C . ASP A 1 92 ? 49.379 13.212 0.410 1.00 38.07 92 ASP A C 1
ATOM 703 O O . ASP A 1 92 ? 49.574 13.705 1.518 1.00 37.62 92 ASP A O 1
ATOM 708 N N . ILE A 1 93 ? 48.914 11.970 0.260 1.00 36.93 93 ILE A N 1
ATOM 709 C CA . ILE A 1 93 ? 48.450 11.257 1.433 1.00 35.14 93 ILE A CA 1
ATOM 710 C C . ILE A 1 93 ? 49.669 10.913 2.259 1.00 34.50 93 ILE A C 1
ATOM 711 O O . ILE A 1 93 ? 49.667 11.141 3.450 1.00 34.82 93 ILE A O 1
ATOM 716 N N . CYS A 1 94 ? 50.719 10.434 1.619 1.00 34.12 94 CYS A N 1
ATOM 717 C CA . CYS A 1 94 ? 51.936 10.036 2.342 1.00 34.65 94 CYS A CA 1
ATOM 718 C C . CYS A 1 94 ? 52.632 11.194 3.044 1.00 36.76 94 CYS A C 1
ATOM 719 O O . CYS A 1 94 ? 52.934 11.097 4.226 1.00 37.56 94 CYS A O 1
ATOM 722 N N . ASN A 1 95 ? 52.868 12.297 2.324 1.00 37.90 95 ASN A N 1
ATOM 723 C CA . ASN A 1 95 ? 53.295 13.556 2.940 1.00 38.48 95 ASN A CA 1
ATOM 724 C C . ASN A 1 95 ? 52.428 14.050 4.072 1.00 38.04 95 ASN A C 1
ATOM 725 O O . ASN A 1 95 ? 52.925 14.533 5.028 1.00 39.22 95 ASN A O 1
ATOM 730 N N . ASP A 1 96 ? 51.128 13.930 3.974 1.00 38.34 96 ASP A N 1
ATOM 731 C CA . ASP A 1 96 ? 50.257 14.344 5.053 1.00 39.48 96 ASP A CA 1
ATOM 732 C C . ASP A 1 96 ? 50.674 13.517 6.285 1.00 39.16 96 ASP A C 1
ATOM 733 O O . ASP A 1 96 ? 51.058 14.063 7.280 1.00 38.67 96 ASP A O 1
ATOM 738 N N . VAL A 1 97 ? 50.662 12.182 6.167 1.00 38.28 97 VAL A N 1
ATOM 739 C CA . VAL A 1 97 ? 50.963 11.322 7.281 1.00 37.37 97 VAL A CA 1
ATOM 740 C C . VAL A 1 97 ? 52.343 11.588 7.836 1.00 37.36 97 VAL A C 1
ATOM 741 O O . VAL A 1 97 ? 52.503 11.654 9.054 1.00 36.99 97 VAL A O 1
ATOM 745 N N . LEU A 1 98 ? 53.314 11.692 6.944 1.00 37.01 98 LEU A N 1
ATOM 746 C CA . LEU A 1 98 ? 54.679 11.850 7.305 1.00 39.16 98 LEU A CA 1
ATOM 747 C C . LEU A 1 98 ? 54.951 13.182 8.051 1.00 41.68 98 LEU A C 1
ATOM 748 O O . LEU A 1 98 ? 55.860 13.266 8.925 1.00 42.40 98 LEU A O 1
ATOM 753 N N . SER A 1 99 ? 54.189 14.219 7.718 1.00 41.66 99 SER A N 1
ATOM 754 C CA . SER A 1 99 ? 54.374 15.442 8.454 1.00 42.82 99 SER A CA 1
ATOM 755 C C . SER A 1 99 ? 53.687 15.357 9.827 1.00 41.99 99 SER A C 1
ATOM 756 O O . SER A 1 99 ? 54.203 15.907 10.807 1.00 43.88 99 SER A O 1
ATOM 759 N N . LEU A 1 100 ? 52.603 14.612 9.944 1.00 39.83 100 LEU A N 1
ATOM 760 C CA . LEU A 1 100 ? 52.058 14.294 11.271 1.00 39.24 100 LEU A CA 1
ATOM 761 C C . LEU A 1 100 ? 53.109 13.523 12.163 1.00 40.29 100 LEU A C 1
ATOM 762 O O . LEU A 1 100 ? 53.254 13.747 13.387 1.00 39.52 100 LEU A O 1
ATOM 767 N N . LEU A 1 101 ? 53.847 12.619 11.531 1.00 39.85 101 LEU A N 1
ATOM 768 C CA . LEU A 1 101 ? 54.802 11.847 12.250 1.00 41.15 101 LEU A CA 1
ATOM 769 C C . LEU A 1 101 ? 55.996 12.702 12.741 1.00 43.27 101 LEU A C 1
ATOM 770 O O . LEU A 1 101 ? 56.507 12.464 13.838 1.00 43.71 101 LEU A O 1
ATOM 775 N N . GLU A 1 102 ? 56.461 13.624 11.900 1.00 45.08 102 GLU A N 1
ATOM 776 C CA . GLU A 1 102 ? 57.638 14.423 12.184 1.00 47.99 102 GLU A CA 1
ATOM 777 C C . GLU A 1 102 ? 57.288 15.531 13.169 1.00 47.88 102 GLU A C 1
ATOM 778 O O . GLU A 1 102 ? 58.117 15.882 13.992 1.00 48.56 102 GLU A O 1
ATOM 784 N N . LYS A 1 103 ? 56.037 15.989 13.142 1.00 47.43 103 LYS A N 1
ATOM 785 C CA . LYS A 1 103 ? 55.612 17.214 13.803 1.00 48.39 103 LYS A CA 1
ATOM 786 C C . LYS A 1 103 ? 54.941 16.892 15.147 1.00 48.43 103 LYS A C 1
ATOM 787 O O . LYS A 1 103 ? 55.195 17.571 16.152 1.00 51.25 103 LYS A O 1
ATOM 793 N N . PHE A 1 104 ? 54.108 15.871 15.215 1.00 47.30 104 PHE A N 1
ATOM 794 C CA . PHE A 1 104 ? 53.509 15.495 16.503 1.00 46.04 104 PHE A CA 1
ATOM 795 C C . PHE A 1 104 ? 53.865 14.113 17.084 1.00 46.54 104 PHE A C 1
ATOM 796 O O . PHE A 1 104 ? 54.420 14.040 18.206 1.00 47.18 104 PHE A O 1
ATOM 804 N N . LEU A 1 105 ? 53.600 13.031 16.335 1.00 44.87 105 LEU A N 1
ATOM 805 C CA . LEU A 1 105 ? 53.612 11.680 16.902 1.00 43.17 105 LEU A CA 1
ATOM 806 C C . LEU A 1 105 ? 54.971 11.144 17.289 1.00 42.69 105 LEU A C 1
ATOM 807 O O . LEU A 1 105 ? 55.087 10.505 18.319 1.00 41.51 105 LEU A O 1
ATOM 812 N N . ILE A 1 106 ? 55.987 11.360 16.469 1.00 42.96 106 ILE A N 1
ATOM 813 C CA . ILE A 1 106 ? 57.300 10.893 16.863 1.00 44.37 106 ILE A CA 1
ATOM 814 C C . ILE A 1 106 ? 57.887 11.749 18.004 1.00 45.88 106 ILE A C 1
ATOM 815 O O . ILE A 1 106 ? 58.489 11.192 18.915 1.00 45.89 106 ILE A O 1
ATOM 820 N N . PRO A 1 107 ? 57.736 13.093 17.947 1.00 46.60 107 PRO A N 1
ATOM 821 C CA . PRO A 1 107 ? 58.283 13.914 19.041 1.00 47.61 107 PRO A CA 1
ATOM 822 C C . PRO A 1 107 ? 57.582 13.653 20.386 1.00 47.28 107 PRO A C 1
ATOM 823 O O . PRO A 1 107 ? 58.257 13.502 21.378 1.00 48.00 107 PRO A O 1
ATOM 827 N N . ASN A 1 108 ? 56.263 13.525 20.394 1.00 47.12 108 ASN A N 1
ATOM 828 C CA . ASN A 1 108 ? 55.530 13.205 21.596 1.00 46.97 108 ASN A CA 1
ATOM 829 C C . ASN A 1 108 ? 55.605 11.773 22.061 1.00 46.90 108 ASN A C 1
ATOM 830 O O . ASN A 1 108 ? 54.984 11.460 23.081 1.00 46.93 108 ASN A O 1
ATOM 835 N N . ALA A 1 109 ? 56.285 10.871 21.345 1.00 46.79 109 ALA A N 1
ATOM 836 C CA . ALA A 1 109 ? 56.185 9.448 21.751 1.00 46.95 109 ALA A CA 1
ATOM 837 C C . ALA A 1 109 ? 56.994 9.330 22.998 1.00 47.21 109 ALA A C 1
ATOM 838 O O . ALA A 1 109 ? 58.161 9.687 23.004 1.00 48.06 109 ALA A O 1
ATOM 840 N N . SER A 1 110 ? 56.354 8.911 24.077 1.00 48.28 110 SER A N 1
ATOM 841 C CA . SER A 1 110 ? 57.043 8.880 25.388 1.00 49.53 110 SER A CA 1
ATOM 842 C C . SER A 1 110 ? 57.467 7.474 25.825 1.00 49.98 110 SER A C 1
ATOM 843 O O . SER A 1 110 ? 58.377 7.381 26.633 1.00 51.95 110 SER A O 1
ATOM 846 N N . GLN A 1 111 ? 56.803 6.413 25.326 1.00 47.78 111 GLN A N 1
ATOM 847 C CA . GLN A 1 111 ? 57.127 5.036 25.645 1.00 46.18 111 GLN A CA 1
ATOM 848 C C . GLN A 1 111 ? 57.770 4.353 24.409 1.00 44.51 111 GLN A C 1
ATOM 849 O O . GLN A 1 111 ? 57.549 4.760 23.303 1.00 43.32 111 GLN A O 1
ATOM 855 N N . ALA A 1 112 ? 58.560 3.306 24.622 1.00 43.33 112 ALA A N 1
ATOM 856 C CA . ALA A 1 112 ? 59.353 2.635 23.578 1.00 42.11 112 ALA A CA 1
ATOM 857 C C . ALA A 1 112 ? 58.447 2.003 22.478 1.00 42.03 112 ALA A C 1
ATOM 858 O O . ALA A 1 112 ? 58.709 2.120 21.276 1.00 41.87 112 ALA A O 1
ATOM 860 N N . GLU A 1 113 ? 57.362 1.390 22.916 1.00 40.98 113 GLU A N 1
ATOM 861 C CA . GLU A 1 113 ? 56.429 0.818 22.039 1.00 41.28 113 GLU A CA 1
ATOM 862 C C . GLU A 1 113 ? 55.804 1.850 21.096 1.00 40.35 113 GLU A C 1
ATOM 863 O O . GLU A 1 113 ? 55.668 1.601 19.927 1.00 39.00 113 GLU A O 1
ATOM 869 N N . SER A 1 114 ? 55.446 3.014 21.614 1.00 40.87 114 SER A N 1
ATOM 870 C CA . SER A 1 114 ? 55.031 4.131 20.757 1.00 41.04 114 SER A CA 1
ATOM 871 C C . SER A 1 114 ? 56.080 4.595 19.743 1.00 39.92 114 SER A C 1
ATOM 872 O O . SER A 1 114 ? 55.747 4.864 18.603 1.00 41.44 114 SER A O 1
ATOM 875 N N . LYS A 1 115 ? 57.336 4.708 20.133 1.00 38.33 115 LYS A N 1
ATOM 876 C CA . LYS A 1 115 ? 58.331 5.115 19.169 1.00 39.75 115 LYS A CA 1
ATOM 877 C C . LYS A 1 115 ? 58.507 4.078 18.019 1.00 37.87 115 LYS A C 1
ATOM 878 O O . LYS A 1 115 ? 58.667 4.468 16.884 1.00 39.22 115 LYS A O 1
ATOM 884 N N . VAL A 1 116 ? 58.534 2.790 18.345 1.00 35.71 116 VAL A N 1
ATOM 885 C CA . VAL A 1 116 ? 58.692 1.710 17.369 1.00 34.05 116 VAL A CA 1
ATOM 886 C C . VAL A 1 116 ? 57.435 1.778 16.433 1.00 33.63 116 VAL A C 1
ATOM 887 O O . VAL A 1 116 ? 57.547 1.734 15.220 1.00 31.93 116 VAL A O 1
ATOM 891 N N . PHE A 1 117 ? 56.271 1.999 17.014 1.00 32.06 117 PHE A N 1
ATOM 892 C CA . PHE A 1 117 ? 55.073 2.047 16.210 1.00 32.71 117 PHE A CA 1
ATOM 893 C C . PHE A 1 117 ? 55.118 3.208 15.210 1.00 33.37 117 PHE A C 1
ATOM 894 O O . PHE A 1 117 ? 54.904 3.012 13.995 1.00 32.97 117 PHE A O 1
ATOM 902 N N . TYR A 1 118 ? 55.507 4.398 15.680 1.00 33.35 118 TYR A N 1
ATOM 903 C CA . TYR A 1 118 ? 55.498 5.527 14.765 1.00 32.24 118 TYR A CA 1
ATOM 904 C C . TYR A 1 118 ? 56.714 5.499 13.850 1.00 33.29 118 TYR A C 1
ATOM 905 O O . TYR A 1 118 ? 56.622 5.922 12.674 1.00 33.70 118 TYR A O 1
ATOM 914 N N . LEU A 1 119 ? 57.858 5.022 14.333 1.00 32.80 119 LEU A N 1
ATOM 915 C CA . LEU A 1 119 ? 58.982 4.922 13.409 1.00 33.07 119 LEU A CA 1
ATOM 916 C C . LEU A 1 119 ? 58.701 3.856 12.292 1.00 32.46 119 LEU A C 1
ATOM 917 O O . LEU A 1 119 ? 59.091 4.015 11.145 1.00 32.70 119 LEU A O 1
ATOM 922 N N . LYS A 1 120 ? 58.006 2.777 12.625 1.00 32.86 120 LYS A N 1
ATOM 923 C CA . LYS A 1 120 ? 57.628 1.763 11.621 1.00 32.22 120 LYS A CA 1
ATOM 924 C C . LYS A 1 120 ? 56.726 2.395 10.589 1.00 32.58 120 LYS A C 1
ATOM 925 O O . LYS A 1 120 ? 56.988 2.317 9.387 1.00 31.48 120 LYS A O 1
ATOM 931 N N . MET A 1 121 ? 55.686 3.051 11.090 1.00 32.23 121 MET A N 1
ATOM 932 C CA . MET A 1 121 ? 54.781 3.836 10.264 1.00 32.79 121 MET A CA 1
ATOM 933 C C . MET A 1 121 ? 55.516 4.787 9.335 1.00 32.37 121 MET A C 1
ATOM 934 O O . MET A 1 121 ? 55.082 4.965 8.187 1.00 31.50 121 MET A O 1
ATOM 939 N N . LYS A 1 122 ? 56.643 5.359 9.794 1.00 31.81 122 LYS A N 1
ATOM 940 C CA . LYS A 1 122 ? 57.400 6.303 8.975 1.00 31.04 122 LYS A CA 1
ATOM 941 C C . LYS A 1 122 ? 58.161 5.523 7.896 1.00 31.62 122 LYS A C 1
ATOM 942 O O . LYS A 1 122 ? 58.277 5.946 6.752 1.00 32.51 122 LYS A O 1
ATOM 948 N N . GLY A 1 123 ? 58.674 4.371 8.272 1.00 30.62 123 GLY A N 1
ATOM 949 C CA . GLY A 1 123 ? 59.210 3.390 7.327 1.00 31.10 123 GLY A CA 1
ATOM 950 C C . GLY A 1 123 ? 58.168 3.007 6.290 1.00 31.08 123 GLY A C 1
ATOM 951 O O . GLY A 1 123 ? 58.477 2.991 5.098 1.00 32.14 123 GLY A O 1
ATOM 952 N N . ASP A 1 124 ? 56.945 2.754 6.740 1.00 28.98 124 ASP A N 1
ATOM 953 C CA . ASP A 1 124 ? 55.854 2.412 5.861 1.00 28.50 124 ASP A CA 1
ATOM 954 C C . ASP A 1 124 ? 55.501 3.497 4.785 1.00 28.33 124 ASP A C 1
ATOM 955 O O . ASP A 1 124 ? 55.472 3.208 3.594 1.00 29.53 124 ASP A O 1
ATOM 960 N N . TYR A 1 125 ? 55.164 4.700 5.206 1.00 27.86 125 TYR A N 1
ATOM 961 C CA . TYR A 1 125 ? 54.811 5.758 4.304 1.00 29.09 125 TYR A CA 1
ATOM 962 C C . TYR A 1 125 ? 55.939 6.190 3.368 1.00 29.64 125 TYR A C 1
ATOM 963 O O . TYR A 1 125 ? 55.646 6.520 2.239 1.00 30.86 125 TYR A O 1
ATOM 972 N N . TYR A 1 126 ? 57.203 6.095 3.769 1.00 30.30 126 TYR A N 1
ATOM 973 C CA . TYR A 1 126 ? 58.281 6.371 2.837 1.00 31.71 126 TYR A CA 1
ATOM 974 C C . TYR A 1 126 ? 58.362 5.231 1.829 1.00 32.90 126 TYR A C 1
ATOM 975 O O . TYR A 1 126 ? 58.558 5.473 0.618 1.00 33.62 126 TYR A O 1
ATOM 984 N N . ARG A 1 127 ? 58.150 3.997 2.300 1.00 33.06 127 ARG A N 1
ATOM 985 C CA . ARG A 1 127 ? 58.080 2.815 1.386 1.00 32.37 127 ARG A CA 1
ATOM 986 C C . ARG A 1 127 ? 56.958 2.973 0.324 1.00 32.36 127 ARG A C 1
ATOM 987 O O . ARG A 1 127 ? 57.156 2.611 -0.817 1.00 33.42 127 ARG A O 1
ATOM 995 N N . TYR A 1 128 ? 55.804 3.498 0.705 1.00 30.47 128 TYR A N 1
ATOM 996 C CA . TYR A 1 128 ? 54.725 3.703 -0.263 1.00 31.00 128 TYR A CA 1
ATOM 997 C C . TYR A 1 128 ? 55.183 4.800 -1.220 1.00 31.69 128 TYR A C 1
ATOM 998 O O . TYR A 1 128 ? 54.873 4.729 -2.379 1.00 32.61 128 TYR A O 1
ATOM 1007 N N . LEU A 1 129 ? 55.916 5.801 -0.743 1.00 32.54 129 LEU A N 1
ATOM 1008 C CA . LEU A 1 129 ? 56.415 6.795 -1.674 1.00 34.41 129 LEU A CA 1
ATOM 1009 C C . LEU A 1 129 ? 57.447 6.158 -2.619 1.00 36.44 129 LEU A C 1
ATOM 1010 O O . LEU A 1 129 ? 57.354 6.355 -3.803 1.00 37.73 129 LEU A O 1
ATOM 1015 N N . ALA A 1 130 ? 58.370 5.343 -2.096 1.00 37.31 130 ALA A N 1
ATOM 1016 C CA . ALA A 1 130 ? 59.310 4.579 -2.913 1.00 38.47 130 ALA A CA 1
ATOM 1017 C C . ALA A 1 130 ? 58.678 3.686 -4.005 1.00 39.76 130 ALA A C 1
ATOM 1018 O O . ALA A 1 130 ? 59.146 3.697 -5.175 1.00 40.53 130 ALA A O 1
ATOM 1020 N N . GLU A 1 131 ? 57.626 2.943 -3.647 1.00 40.62 131 GLU A N 1
ATOM 1021 C CA . GLU A 1 131 ? 56.911 2.053 -4.606 1.00 40.92 131 GLU A CA 1
ATOM 1022 C C . GLU A 1 131 ? 56.658 2.786 -5.889 1.00 41.63 131 GLU A C 1
ATOM 1023 O O . GLU A 1 131 ? 56.643 2.185 -6.942 1.00 42.01 131 GLU A O 1
ATOM 1029 N N . VAL A 1 132 ? 56.525 4.102 -5.759 1.00 42.21 132 VAL A N 1
ATOM 1030 C CA . VAL A 1 132 ? 56.020 4.986 -6.748 1.00 43.22 132 VAL A CA 1
ATOM 1031 C C . VAL A 1 132 ? 57.069 6.042 -7.187 1.00 46.20 132 VAL A C 1
ATOM 1032 O O . VAL A 1 132 ? 56.814 6.833 -8.063 1.00 47.93 132 VAL A O 1
ATOM 1036 N N . ALA A 1 133 ? 58.245 6.093 -6.599 1.00 48.20 133 ALA A N 1
ATOM 1037 C CA . ALA A 1 133 ? 59.181 7.112 -7.041 1.00 51.19 133 ALA A CA 1
ATOM 1038 C C . ALA A 1 133 ? 59.980 6.656 -8.273 1.00 53.40 133 ALA A C 1
ATOM 1039 O O . ALA A 1 133 ? 60.226 5.461 -8.497 1.00 53.10 133 ALA A O 1
ATOM 1041 N N . ALA A 1 134 ? 60.348 7.610 -9.109 1.00 56.93 134 ALA A N 1
ATOM 1042 C CA . ALA A 1 134 ? 61.241 7.269 -10.217 1.00 60.31 134 ALA A CA 1
ATOM 1043 C C . ALA A 1 134 ? 62.332 8.297 -10.281 1.00 62.27 134 ALA A C 1
ATOM 1044 O O . ALA A 1 134 ? 62.041 9.490 -10.279 1.00 62.27 134 ALA A O 1
ATOM 1046 N N . GLY A 1 135 ? 63.579 7.804 -10.235 1.00 64.92 135 GLY A N 1
ATOM 1047 C CA . GLY A 1 135 ? 64.787 8.584 -10.552 1.00 66.65 135 GLY A CA 1
ATOM 1048 C C . GLY A 1 135 ? 65.439 9.307 -9.401 1.00 67.89 135 GLY A C 1
ATOM 1049 O O . GLY A 1 135 ? 65.886 8.665 -8.438 1.00 68.41 135 GLY A O 1
ATOM 1050 N N . ASP A 1 136 ? 65.478 10.625 -9.495 1.00 69.03 136 ASP A N 1
ATOM 1051 C CA . ASP A 1 136 ? 66.202 11.495 -8.575 1.00 69.94 136 ASP A CA 1
ATOM 1052 C C . ASP A 1 136 ? 65.688 11.412 -7.150 1.00 69.23 136 ASP A C 1
ATOM 1053 O O . ASP A 1 136 ? 66.450 11.232 -6.212 1.00 68.60 136 ASP A O 1
ATOM 1058 N N . ASP A 1 137 ? 64.380 11.554 -7.012 1.00 68.00 137 ASP A N 1
ATOM 1059 C CA . ASP A 1 137 ? 63.667 11.381 -5.760 1.00 67.20 137 ASP A CA 1
ATOM 1060 C C . ASP A 1 137 ? 63.990 10.126 -5.003 1.00 64.49 137 ASP A C 1
ATOM 1061 O O . ASP A 1 137 ? 64.090 10.124 -3.809 1.00 64.46 137 ASP A O 1
ATOM 1066 N N . LYS A 1 138 ? 64.076 9.046 -5.734 1.00 60.80 138 LYS A N 1
ATOM 1067 C CA . LYS A 1 138 ? 63.952 7.725 -5.210 1.00 59.08 1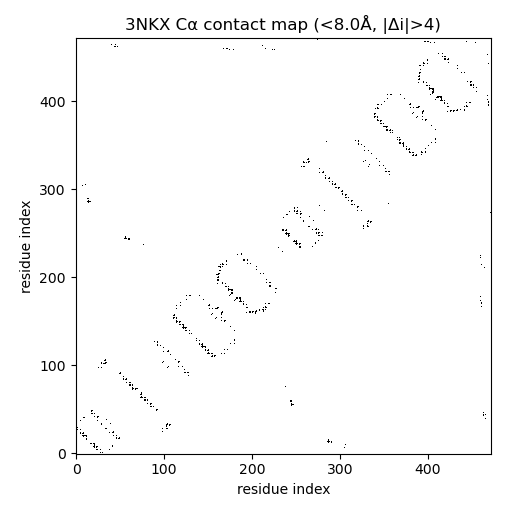38 LYS A CA 1
ATOM 1068 C C . LYS A 1 138 ? 64.991 7.278 -4.221 1.00 58.21 138 LYS A C 1
ATOM 1069 O O . LYS A 1 138 ? 64.652 6.647 -3.272 1.00 58.65 138 LYS A O 1
ATOM 1075 N N . LYS A 1 139 ? 66.251 7.602 -4.420 1.00 56.15 139 LYS A N 1
ATOM 1076 C CA . LYS A 1 139 ? 67.252 7.158 -3.453 1.00 54.92 139 LYS A CA 1
ATOM 1077 C C . LYS A 1 139 ? 67.049 7.858 -2.116 1.00 52.83 139 LYS A C 1
ATOM 1078 O O . LYS A 1 139 ? 67.048 7.238 -1.064 1.00 52.55 139 LYS A O 1
ATOM 1084 N N . GLY A 1 140 ? 66.873 9.163 -2.139 1.00 50.04 140 GLY A N 1
ATOM 1085 C CA . GLY A 1 140 ? 66.576 9.820 -0.904 1.00 48.22 140 GLY A CA 1
ATOM 1086 C C . GLY A 1 140 ? 65.411 9.141 -0.162 1.00 46.89 140 GLY A C 1
ATOM 1087 O O . GLY A 1 140 ? 65.461 9.015 1.066 1.00 45.50 140 GLY A O 1
ATOM 1088 N N . ILE A 1 141 ? 64.382 8.697 -0.910 1.00 45.18 141 ILE A N 1
ATOM 1089 C CA . ILE A 1 141 ? 63.121 8.302 -0.304 1.00 43.76 141 ILE A CA 1
ATOM 1090 C C . ILE A 1 141 ? 63.296 6.920 0.313 1.00 42.69 141 ILE A C 1
ATOM 1091 O O . ILE A 1 141 ? 62.813 6.655 1.412 1.00 40.59 141 ILE A O 1
ATOM 1096 N N . VAL A 1 142 ? 64.074 6.110 -0.389 1.00 41.64 142 VAL A N 1
ATOM 1097 C CA . VAL A 1 142 ? 64.400 4.809 0.033 1.00 42.09 142 VAL A CA 1
ATOM 1098 C C . VAL A 1 142 ? 65.280 4.881 1.272 1.00 43.53 142 VAL A C 1
ATOM 1099 O O . VAL A 1 142 ? 65.142 4.032 2.133 1.00 44.21 142 VAL A O 1
ATOM 1103 N N . ASP A 1 143 ? 66.152 5.892 1.382 1.00 44.34 143 ASP A N 1
ATOM 1104 C CA . ASP A 1 143 ? 67.098 5.980 2.499 1.00 45.53 143 ASP A CA 1
ATOM 1105 C C . ASP A 1 143 ? 66.355 6.271 3.767 1.00 43.16 143 ASP A C 1
ATOM 1106 O O . ASP A 1 143 ? 66.689 5.762 4.824 1.00 43.31 143 ASP A O 1
ATOM 1111 N N . GLN A 1 144 ? 65.350 7.109 3.627 1.00 40.91 144 GLN A N 1
ATOM 1112 C CA . GLN A 1 144 ? 64.533 7.512 4.750 1.00 41.48 144 GLN A CA 1
ATOM 1113 C C . GLN A 1 144 ? 63.661 6.414 5.297 1.00 38.96 144 GLN A C 1
ATOM 1114 O O . GLN A 1 144 ? 63.263 6.497 6.417 1.00 38.38 144 GLN A O 1
ATOM 1120 N N . SER A 1 145 ? 63.303 5.467 4.449 1.00 37.16 145 SER A N 1
ATOM 1121 C CA . SER A 1 145 ? 62.431 4.421 4.804 1.00 36.37 145 SER A CA 1
ATOM 1122 C C . SER A 1 145 ? 63.311 3.468 5.567 1.00 36.93 145 SER A C 1
ATOM 1123 O O . SER A 1 145 ? 62.958 3.044 6.681 1.00 37.55 145 SER A O 1
ATOM 1126 N N . GLN A 1 146 ? 64.463 3.144 4.981 1.00 37.39 146 GLN A N 1
ATOM 1127 C CA . GLN A 1 146 ? 65.456 2.280 5.607 1.00 38.12 146 GLN A CA 1
ATOM 1128 C C . GLN A 1 146 ? 65.842 2.806 6.942 1.00 38.75 146 GLN A C 1
ATOM 1129 O O . GLN A 1 146 ? 65.846 2.036 7.919 1.00 39.78 146 GLN A O 1
ATOM 1135 N N . GLN A 1 147 ? 66.127 4.097 7.019 1.00 39.02 147 GLN A N 1
ATOM 1136 C CA . GLN A 1 147 ? 66.524 4.678 8.295 1.00 41.46 147 GLN A CA 1
ATOM 1137 C C . GLN A 1 147 ? 65.464 4.624 9.388 1.00 39.95 147 GLN A C 1
ATOM 1138 O O . GLN A 1 147 ? 65.786 4.371 10.545 1.00 40.65 147 GLN A O 1
ATOM 1144 N N . ALA A 1 148 ? 64.206 4.875 9.049 1.00 38.23 148 ALA A N 1
ATOM 1145 C CA . ALA A 1 148 ? 63.136 4.752 10.059 1.00 36.38 148 ALA A CA 1
ATOM 1146 C C . ALA A 1 148 ? 62.968 3.297 10.519 1.00 35.12 148 ALA A C 1
ATOM 1147 O O . ALA A 1 148 ? 63.003 3.008 11.694 1.00 35.09 148 ALA A O 1
ATOM 1149 N N . TYR A 1 149 ? 62.848 2.365 9.590 1.00 34.55 149 TYR A N 1
ATOM 1150 C CA . TYR A 1 149 ? 62.704 0.992 9.966 1.00 33.80 149 TYR A CA 1
ATOM 1151 C C . TYR A 1 149 ? 63.882 0.634 10.878 1.00 34.65 149 TYR A C 1
ATOM 1152 O O . TYR A 1 149 ? 63.677 -0.011 11.906 1.00 33.48 149 TYR A O 1
ATOM 1161 N N . GLN A 1 150 ? 65.102 1.060 10.514 1.00 35.01 150 GLN A N 1
ATOM 1162 C CA . GLN A 1 150 ? 66.283 0.584 11.219 1.00 36.18 150 GLN A CA 1
ATOM 1163 C C . GLN A 1 150 ? 66.291 1.056 12.630 1.00 36.34 150 GLN A C 1
ATOM 1164 O O . GLN A 1 150 ? 66.554 0.282 13.522 1.00 36.18 150 GLN A O 1
ATOM 1170 N N . GLU A 1 151 ? 65.945 2.314 12.831 1.00 36.66 151 GLU A N 1
ATOM 1171 C CA . GLU A 1 151 ? 65.886 2.855 14.158 1.00 38.17 151 GLU A CA 1
ATOM 1172 C C . GLU A 1 151 ? 64.880 2.068 14.972 1.00 37.28 151 GLU A C 1
ATOM 1173 O O . GLU A 1 151 ? 65.212 1.597 16.065 1.00 39.43 151 GLU A O 1
ATOM 1179 N N . ALA A 1 152 ? 63.675 1.903 14.424 1.00 36.60 152 ALA A N 1
ATOM 1180 C CA . ALA A 1 152 ? 62.577 1.118 15.023 1.00 35.35 152 ALA A CA 1
ATOM 1181 C C . ALA A 1 152 ? 63.024 -0.263 15.380 1.00 35.41 152 ALA A C 1
ATOM 1182 O O . ALA A 1 152 ? 62.725 -0.773 16.451 1.00 35.03 152 ALA A O 1
ATOM 1184 N N . PHE A 1 153 ? 63.703 -0.895 14.446 1.00 36.93 153 PHE A N 1
ATOM 1185 C CA . PHE A 1 153 ? 64.145 -2.251 14.607 1.00 38.83 153 PHE A CA 1
ATOM 1186 C C . PHE A 1 153 ? 65.099 -2.291 15.792 1.00 40.66 153 PHE A C 1
ATOM 1187 O O . PHE A 1 153 ? 64.938 -3.141 16.695 1.00 40.64 153 PHE A O 1
ATOM 1195 N N . GLU A 1 154 ? 66.033 -1.334 15.843 1.00 41.21 154 GLU A N 1
ATOM 1196 C CA . GLU A 1 154 ? 66.960 -1.263 17.013 1.00 43.57 154 GLU A CA 1
ATOM 1197 C C . GLU A 1 154 ? 66.274 -1.103 18.384 1.00 42.21 154 GLU A C 1
ATOM 1198 O O . GLU A 1 154 ? 66.571 -1.840 19.329 1.00 42.82 154 GLU A O 1
ATOM 1204 N N . ILE A 1 155 ? 65.339 -0.172 18.480 1.00 40.39 155 ILE A N 1
ATOM 1205 C CA . ILE A 1 155 ? 64.628 -0.039 19.690 1.00 39.07 155 ILE A CA 1
ATOM 1206 C C . ILE A 1 155 ? 63.826 -1.268 19.997 1.00 41.05 155 ILE A C 1
ATOM 1207 O O . ILE A 1 155 ? 63.810 -1.711 21.165 1.00 42.21 155 ILE A O 1
ATOM 1212 N N . SER A 1 156 ? 63.143 -1.860 19.012 1.00 40.97 156 SER A N 1
ATOM 1213 C CA . SER A 1 156 ? 62.269 -2.986 19.373 1.00 40.87 156 SER A CA 1
ATOM 1214 C C . SER A 1 156 ? 63.073 -4.220 19.857 1.00 40.39 156 SER A C 1
ATOM 1215 O O . SER A 1 156 ? 62.636 -4.874 20.771 1.00 39.50 156 SER A O 1
ATOM 1218 N N . LYS A 1 157 ? 64.222 -4.525 19.234 1.00 40.60 157 LYS A N 1
ATOM 1219 C CA . LYS A 1 157 ? 65.101 -5.617 19.679 1.00 42.29 157 LYS A CA 1
ATOM 1220 C C . LYS A 1 157 ? 65.526 -5.423 21.162 1.00 42.52 157 LYS A C 1
ATOM 1221 O O . LYS A 1 157 ? 65.545 -6.352 21.955 1.00 42.05 157 LYS A O 1
ATOM 1225 N N . LYS A 1 158 ? 65.853 -4.200 21.514 1.00 44.45 158 LYS A N 1
ATOM 1226 C CA . LYS A 1 158 ? 66.262 -3.859 22.883 1.00 46.95 158 LYS A CA 1
ATOM 1227 C C . LYS A 1 158 ? 65.068 -3.844 23.906 1.00 46.86 158 LYS A C 1
ATOM 1228 O O . LYS A 1 158 ? 65.147 -4.493 24.971 1.00 48.03 158 LYS A O 1
ATOM 1234 N N . GLU A 1 159 ? 63.938 -3.216 23.562 1.00 46.12 159 GLU A N 1
ATOM 1235 C CA . GLU A 1 159 ? 62.816 -3.051 24.494 1.00 44.37 159 GLU A CA 1
ATOM 1236 C C . GLU A 1 159 ? 61.630 -4.019 24.507 1.00 43.66 159 GLU A C 1
ATOM 1237 O O . GLU A 1 159 ? 60.851 -4.066 25.474 1.00 43.17 159 GLU A O 1
ATOM 1243 N N . MET A 1 160 ? 61.407 -4.759 23.434 1.00 43.16 160 MET A N 1
ATOM 1244 C CA . MET A 1 160 ? 60.146 -5.490 23.374 1.00 41.72 160 MET A CA 1
ATOM 1245 C C . MET A 1 160 ? 60.378 -6.994 23.317 1.00 41.03 160 MET A C 1
ATOM 1246 O O . MET A 1 160 ? 61.469 -7.478 22.886 1.00 38.93 160 MET A O 1
ATOM 1251 N N . GLN A 1 161 ? 59.401 -7.752 23.728 1.00 40.16 161 GLN A N 1
ATOM 1252 C CA A GLN A 1 161 ? 59.421 -9.184 23.617 0.50 41.66 161 GLN A CA 1
ATOM 1253 C CA B GLN A 1 161 ? 59.521 -9.165 23.578 0.50 41.66 161 GLN A CA 1
ATOM 1254 C C . GLN A 1 161 ? 59.288 -9.617 22.115 1.00 39.39 161 GLN A C 1
ATOM 1255 O O . GLN A 1 161 ? 58.526 -9.070 21.385 1.00 39.03 161 GLN A O 1
ATOM 1266 N N . PRO A 1 162 ? 60.016 -10.621 21.692 1.00 38.09 162 PRO A N 1
ATOM 1267 C CA . PRO A 1 162 ? 60.024 -11.099 20.286 1.00 37.63 162 PRO A CA 1
ATOM 1268 C C . PRO A 1 162 ? 58.650 -11.478 19.738 1.00 36.15 162 PRO A C 1
ATOM 1269 O O . PRO A 1 162 ? 58.532 -11.536 18.524 1.00 35.08 162 PRO A O 1
ATOM 1273 N N . THR A 1 163 ? 57.648 -11.669 20.604 1.00 34.69 163 THR A N 1
ATOM 1274 C CA . THR A 1 163 ? 56.347 -12.027 20.164 1.00 35.00 163 THR A CA 1
ATOM 1275 C C . THR A 1 163 ? 55.448 -10.830 20.199 1.00 34.77 163 THR A C 1
ATOM 1276 O O . THR A 1 163 ? 54.225 -10.947 19.899 1.00 33.76 163 THR A O 1
ATOM 1280 N N . HIS A 1 164 ? 56.000 -9.659 20.536 1.00 34.78 164 HIS A N 1
ATOM 1281 C CA . HIS A 1 164 ? 55.125 -8.507 20.562 1.00 35.06 164 HIS A CA 1
ATOM 1282 C C . HIS A 1 164 ? 54.689 -8.235 19.123 1.00 33.59 164 HIS A C 1
ATOM 1283 O O . HIS A 1 164 ? 55.522 -8.146 18.252 1.00 33.91 164 HIS A O 1
ATOM 1290 N N . PRO A 1 165 ? 53.393 -8.091 18.876 1.00 33.40 165 PRO A N 1
ATOM 1291 C CA . PRO A 1 165 ? 52.715 -7.795 17.587 1.00 33.46 165 PRO A CA 1
ATOM 1292 C C . PRO A 1 165 ? 53.416 -6.668 16.853 1.00 35.08 165 PRO A C 1
ATOM 1293 O O . PRO A 1 165 ? 53.660 -6.729 15.639 1.00 35.95 165 PRO A O 1
ATOM 1297 N N . ILE A 1 166 ? 53.788 -5.652 17.599 1.00 34.43 166 ILE A N 1
ATOM 1298 C CA . ILE A 1 166 ? 54.390 -4.527 17.004 1.00 35.40 166 ILE A CA 1
ATOM 1299 C C . ILE A 1 166 ? 55.826 -4.815 16.506 1.00 35.43 166 ILE A C 1
ATOM 1300 O O . ILE A 1 166 ? 56.217 -4.295 15.460 1.00 35.07 166 ILE A O 1
ATOM 1305 N N . ARG A 1 167 ? 56.592 -5.635 17.243 1.00 34.39 167 ARG A N 1
ATOM 1306 C CA . ARG A 1 167 ? 57.974 -5.958 16.866 1.00 32.72 167 ARG A CA 1
ATOM 1307 C C . ARG A 1 167 ? 57.932 -6.922 15.666 1.00 31.40 167 ARG A C 1
ATOM 1308 O O . ARG A 1 167 ? 58.720 -6.804 14.716 1.00 31.92 167 ARG A O 1
ATOM 1316 N N . LEU A 1 168 ? 57.018 -7.867 15.744 1.00 28.35 168 LEU A N 1
ATOM 1317 C CA . LEU A 1 168 ? 56.759 -8.824 14.659 1.00 28.05 168 LEU A CA 1
ATOM 1318 C C . LEU A 1 168 ? 56.333 -8.080 13.360 1.00 26.98 168 LEU A C 1
ATOM 1319 O O . LEU A 1 168 ? 56.901 -8.305 12.284 1.00 25.92 168 LEU A O 1
ATOM 1324 N N . GLY A 1 169 ? 55.428 -7.104 13.503 1.00 26.24 169 GLY A N 1
ATOM 1325 C CA . GLY A 1 169 ? 54.934 -6.347 12.376 1.00 26.90 169 GLY A CA 1
ATOM 1326 C C . GLY A 1 169 ? 56.049 -5.518 11.746 1.00 28.21 169 GLY A C 1
ATOM 1327 O O . GLY A 1 169 ? 56.140 -5.420 10.526 1.00 27.75 169 GLY A O 1
ATOM 1328 N N . LEU A 1 170 ? 56.899 -4.932 12.588 1.00 28.70 170 LEU A N 1
ATOM 1329 C CA . LEU A 1 170 ? 58.038 -4.208 12.121 1.00 28.88 170 LEU A CA 1
ATOM 1330 C C . LEU A 1 170 ? 58.952 -5.143 11.341 1.00 29.55 170 LEU A C 1
ATOM 1331 O O . LEU A 1 170 ? 59.413 -4.811 10.232 1.00 30.51 170 LEU A O 1
ATOM 1336 N N . ALA A 1 171 ? 59.245 -6.309 11.894 1.00 28.51 171 ALA A N 1
ATOM 1337 C CA . ALA A 1 171 ? 60.103 -7.241 11.156 1.00 29.57 171 ALA A CA 1
ATOM 1338 C C . ALA A 1 171 ? 59.407 -7.587 9.830 1.00 29.49 171 ALA A C 1
ATOM 1339 O O . ALA A 1 171 ? 60.002 -7.646 8.752 1.00 31.64 171 ALA A O 1
ATOM 1341 N N . LEU A 1 172 ? 58.107 -7.777 9.884 1.00 29.83 172 LEU A N 1
ATOM 1342 C CA . LEU A 1 172 ? 57.382 -8.122 8.632 1.00 28.59 172 LEU A CA 1
ATOM 1343 C C . LEU A 1 172 ? 57.567 -7.023 7.603 1.00 28.69 172 LEU A C 1
ATOM 1344 O O . LEU A 1 172 ? 58.015 -7.294 6.450 1.00 29.85 172 LEU A O 1
ATOM 1349 N N . ASN A 1 173 ? 57.287 -5.782 8.012 1.00 25.78 173 ASN A N 1
ATOM 1350 C CA . ASN A 1 173 ? 57.319 -4.710 7.035 1.00 26.70 173 ASN A CA 1
ATOM 1351 C C . ASN A 1 173 ? 58.737 -4.417 6.572 1.00 26.60 173 ASN A C 1
ATOM 1352 O O . ASN A 1 173 ? 58.971 -4.164 5.396 1.00 25.84 173 ASN A O 1
ATOM 1357 N N . PHE A 1 174 ? 59.688 -4.517 7.481 1.00 28.16 174 PHE A N 1
ATOM 1358 C CA . PHE A 1 174 ? 61.103 -4.185 7.163 1.00 29.41 174 PHE A CA 1
ATOM 1359 C C . PHE A 1 174 ? 61.585 -5.279 6.230 1.00 28.99 174 PHE A C 1
ATOM 1360 O O . PHE A 1 174 ? 62.257 -5.027 5.248 1.00 31.09 174 PHE A O 1
ATOM 1368 N N . SER A 1 175 ? 61.157 -6.508 6.446 1.00 29.96 175 SER A N 1
ATOM 1369 C CA . SER A 1 175 ? 61.590 -7.543 5.515 1.00 29.10 175 SER A CA 1
ATOM 1370 C C . SER A 1 175 ? 60.951 -7.299 4.144 1.00 29.53 175 SER A C 1
ATOM 1371 O O . SER A 1 175 ? 61.567 -7.472 3.100 1.00 29.07 175 SER A O 1
ATOM 1374 N N . VAL A 1 176 ? 59.688 -6.848 4.127 1.00 30.83 176 VAL A N 1
ATOM 1375 C CA . VAL A 1 176 ? 59.035 -6.542 2.839 1.00 29.26 176 VAL A CA 1
ATOM 1376 C C . VAL A 1 176 ? 59.786 -5.450 2.168 1.00 29.65 176 VAL A C 1
ATOM 1377 O O . VAL A 1 176 ? 60.004 -5.510 0.998 1.00 30.57 176 VAL A O 1
ATOM 1381 N N . PHE A 1 177 ? 60.211 -4.438 2.894 1.00 31.98 177 PHE A N 1
ATOM 1382 C CA . PHE A 1 177 ? 61.038 -3.335 2.300 1.00 33.13 177 PHE A CA 1
ATOM 1383 C C . PHE A 1 177 ? 62.341 -3.863 1.604 1.00 33.99 177 PHE A C 1
ATOM 1384 O O . PHE A 1 177 ? 62.649 -3.547 0.467 1.00 33.38 177 PHE A O 1
ATOM 1392 N N . TYR A 1 178 ? 63.051 -4.736 2.283 1.00 35.09 178 TYR A N 1
ATOM 1393 C CA . TYR A 1 178 ? 64.202 -5.411 1.661 1.00 36.76 178 TYR A CA 1
ATOM 1394 C C . TYR A 1 178 ? 63.943 -6.124 0.342 1.00 37.76 178 TYR A C 1
ATOM 1395 O O . TYR A 1 178 ? 64.683 -5.905 -0.652 1.00 39.09 178 TYR A O 1
ATOM 1404 N N . TYR A 1 179 ? 62.900 -6.961 0.328 1.00 37.93 179 TYR A N 1
ATOM 1405 C CA . TYR A 1 179 ? 62.568 -7.763 -0.819 1.00 37.64 179 TYR A CA 1
ATOM 1406 C C . TYR A 1 179 ? 62.059 -6.874 -1.954 1.00 38.54 179 TYR A C 1
ATOM 1407 O O . TYR A 1 179 ? 62.450 -7.058 -3.096 1.00 38.70 179 TYR A O 1
ATOM 1416 N N . GLU A 1 180 ? 61.176 -5.931 -1.642 1.00 39.24 180 GLU A N 1
ATOM 1417 C CA . GLU A 1 180 ? 60.381 -5.292 -2.674 1.00 40.50 180 GLU A CA 1
ATOM 1418 C C . GLU A 1 180 ? 60.978 -3.987 -3.092 1.00 40.80 180 GLU A C 1
ATOM 1419 O O . GLU A 1 180 ? 60.830 -3.603 -4.237 1.00 39.78 180 GLU A O 1
ATOM 1425 N N . ILE A 1 181 ? 61.609 -3.272 -2.167 1.00 41.01 181 ILE A N 1
ATOM 1426 C CA . ILE A 1 181 ? 62.144 -1.964 -2.523 1.00 42.59 181 ILE A CA 1
ATOM 1427 C C . ILE A 1 181 ? 63.673 -2.009 -2.813 1.00 43.64 181 ILE A C 1
ATOM 1428 O O . ILE A 1 181 ? 64.168 -1.427 -3.741 1.00 43.34 181 ILE A O 1
ATOM 1433 N N . LEU A 1 182 ? 64.404 -2.779 -2.049 1.00 45.62 182 LEU A N 1
ATOM 1434 C CA . LEU A 1 182 ? 65.828 -2.836 -2.217 1.00 47.48 182 LEU A CA 1
ATOM 1435 C C . LEU A 1 182 ? 66.245 -4.058 -3.054 1.00 48.68 182 LEU A C 1
ATOM 1436 O O . LEU A 1 182 ? 67.423 -4.329 -3.202 1.00 49.01 182 LEU A O 1
ATOM 1441 N N . ASN A 1 183 ? 65.284 -4.799 -3.608 1.00 49.68 183 ASN A N 1
ATOM 1442 C CA . ASN A 1 183 ? 65.550 -6.112 -4.296 1.00 50.73 183 ASN A CA 1
ATOM 1443 C C . ASN A 1 183 ? 66.665 -6.981 -3.700 1.00 49.96 183 ASN A C 1
ATOM 1444 O O . ASN A 1 183 ? 67.494 -7.520 -4.464 1.00 49.88 183 ASN A O 1
ATOM 1449 N N . SER A 1 184 ? 66.686 -7.103 -2.364 1.00 48.48 184 SER A N 1
ATOM 1450 C CA . SER A 1 184 ? 67.577 -8.028 -1.609 1.00 47.32 184 SER A CA 1
ATOM 1451 C C . SER A 1 184 ? 66.846 -9.145 -0.861 1.00 46.16 184 SER A C 1
ATOM 1452 O O . SER A 1 184 ? 66.644 -9.065 0.333 1.00 45.76 184 SER A O 1
ATOM 1455 N N . PRO A 1 185 ? 66.486 -10.211 -1.567 1.00 46.37 185 PRO A N 1
ATOM 1456 C CA . PRO A 1 185 ? 65.685 -11.309 -1.036 1.00 45.99 185 PRO A CA 1
ATOM 1457 C C . PRO A 1 185 ? 66.322 -12.092 0.096 1.00 46.50 185 PRO A C 1
ATOM 1458 O O . PRO A 1 185 ? 65.597 -12.633 0.976 1.00 45.62 185 PRO A O 1
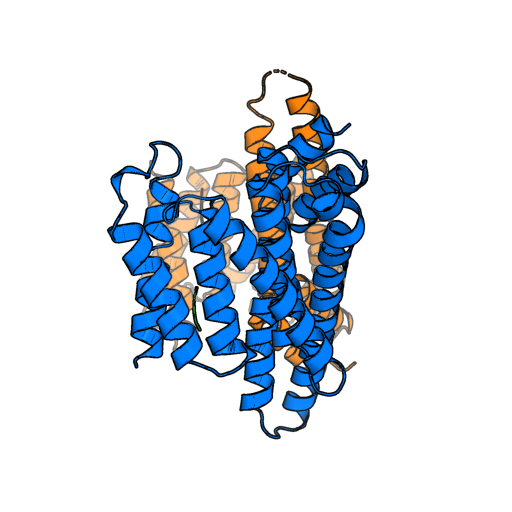ATOM 1462 N N . GLU A 1 186 ? 67.645 -12.210 0.073 1.00 46.32 186 GLU A N 1
ATOM 1463 C CA . GLU A 1 186 ? 68.329 -13.034 1.084 1.00 46.75 186 GLU A CA 1
ATOM 1464 C C . GLU A 1 186 ? 68.314 -12.312 2.411 1.00 44.78 186 GLU A C 1
ATOM 1465 O O . GLU A 1 186 ? 68.119 -12.903 3.500 1.00 44.96 186 GLU A O 1
ATOM 1471 N N . LYS A 1 187 ? 68.545 -11.020 2.324 1.00 43.98 187 LYS A N 1
ATOM 1472 C CA . LYS A 1 187 ? 68.450 -10.160 3.489 1.00 43.50 187 LYS A CA 1
ATOM 1473 C C . LYS A 1 187 ? 66.987 -10.156 4.016 1.00 41.82 187 LYS A C 1
ATOM 1474 O O . LYS A 1 187 ? 66.746 -10.318 5.223 1.00 41.88 187 LYS A O 1
ATOM 1480 N N . ALA A 1 188 ? 66.034 -10.036 3.100 1.00 38.80 188 ALA A N 1
ATOM 1481 C CA . ALA A 1 188 ? 64.612 -10.121 3.445 1.00 38.05 188 ALA A CA 1
ATOM 1482 C C . ALA A 1 188 ? 64.275 -11.450 4.112 1.00 38.15 188 ALA A C 1
ATOM 1483 O O . ALA A 1 188 ? 63.580 -11.455 5.115 1.00 37.70 188 ALA A O 1
ATOM 1485 N N . CYS A 1 189 ? 64.769 -12.574 3.557 1.00 38.50 189 CYS A N 1
ATOM 1486 C CA . CYS A 1 189 ? 64.512 -13.914 4.101 1.00 38.62 189 CYS A CA 1
ATOM 1487 C C . CYS A 1 189 ? 65.140 -14.097 5.470 1.00 38.79 189 CYS A C 1
ATOM 1488 O O . CYS A 1 189 ? 64.546 -14.687 6.368 1.00 40.03 189 CYS A O 1
ATOM 1491 N N . SER A 1 190 ? 66.301 -13.532 5.701 1.00 38.97 190 SER A N 1
ATOM 1492 C CA . SER A 1 190 ? 66.927 -13.848 6.984 1.00 39.61 190 SER A CA 1
ATOM 1493 C C . SER A 1 190 ? 66.330 -12.936 8.028 1.00 38.40 190 SER A C 1
ATOM 1494 O O . SER A 1 190 ? 66.078 -13.350 9.167 1.00 38.78 190 SER A O 1
ATOM 1497 N N . LEU A 1 191 ? 66.023 -11.702 7.654 1.00 36.90 191 LEU A N 1
ATOM 1498 C CA . LEU A 1 191 ? 65.251 -10.879 8.614 1.00 36.22 191 LEU A CA 1
ATOM 1499 C C . LEU A 1 191 ? 63.912 -11.567 9.027 1.00 35.64 191 LEU A C 1
ATOM 1500 O O . LEU A 1 191 ? 63.562 -11.634 10.187 1.00 35.16 191 LEU A O 1
ATOM 1505 N N . ALA A 1 192 ? 63.195 -12.147 8.080 1.00 34.68 192 ALA A N 1
ATOM 1506 C CA . ALA A 1 192 ? 61.890 -12.712 8.438 1.00 35.24 192 ALA A CA 1
ATOM 1507 C C . ALA A 1 192 ? 62.068 -14.043 9.181 1.00 36.00 192 ALA A C 1
ATOM 1508 O O . ALA A 1 192 ? 61.368 -14.316 10.160 1.00 36.32 192 ALA A O 1
ATOM 1510 N N . LYS A 1 193 ? 63.031 -14.858 8.746 1.00 37.10 193 LYS A N 1
ATOM 1511 C CA . LYS A 1 193 ? 63.284 -16.106 9.400 1.00 37.83 193 LYS A CA 1
ATOM 1512 C C . LYS A 1 193 ? 63.660 -15.891 10.840 1.00 37.36 193 LYS A C 1
ATOM 1513 O O . LYS A 1 193 ? 63.110 -16.525 11.744 1.00 39.18 193 LYS A O 1
ATOM 1519 N N . THR A 1 194 ? 64.547 -14.952 11.112 1.00 38.68 194 THR A N 1
ATOM 1520 C CA . THR A 1 194 ? 65.007 -14.812 12.513 1.00 37.53 194 THR A CA 1
ATOM 1521 C C . THR A 1 194 ? 63.892 -14.195 13.337 1.00 36.97 194 THR A C 1
ATOM 1522 O O . THR A 1 194 ? 63.734 -14.505 14.501 1.00 38.07 194 THR A O 1
ATOM 1526 N N . ALA A 1 195 ? 63.065 -13.353 12.758 1.00 36.27 195 ALA A N 1
ATOM 1527 C CA . ALA A 1 195 ? 61.958 -12.823 13.610 1.00 34.47 195 ALA A CA 1
ATOM 1528 C C . ALA A 1 195 ? 60.988 -13.976 13.919 1.00 33.99 195 ALA A C 1
ATOM 1529 O O . ALA A 1 195 ? 60.487 -14.130 15.016 1.00 34.66 195 ALA A O 1
ATOM 1531 N N . PHE A 1 196 ? 60.779 -14.867 12.978 1.00 34.21 196 PHE A N 1
ATOM 1532 C CA . PHE A 1 196 ? 59.898 -15.986 13.261 1.00 35.24 196 PHE A CA 1
ATOM 1533 C C . PHE A 1 196 ? 60.480 -16.910 14.339 1.00 36.84 196 PHE A C 1
ATOM 1534 O O . PHE A 1 196 ? 59.826 -17.263 15.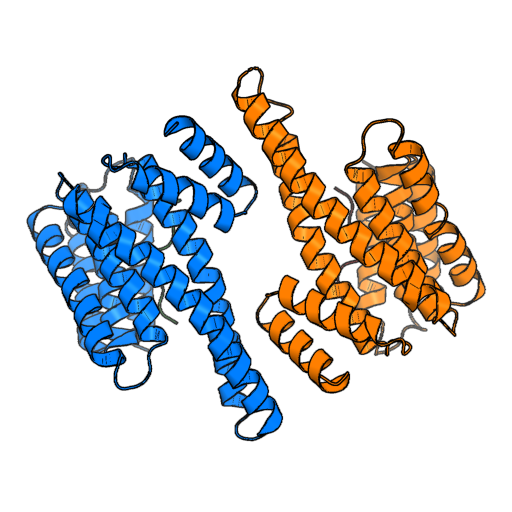375 1.00 36.33 196 PHE A O 1
ATOM 1542 N N . ASP A 1 197 ? 61.725 -17.320 14.107 1.00 38.86 197 ASP A N 1
ATOM 1543 C CA . ASP A 1 197 ? 62.365 -18.255 15.049 1.00 41.45 197 ASP A CA 1
ATOM 1544 C C . ASP A 1 197 ? 62.502 -17.693 16.450 1.00 42.99 197 ASP A C 1
ATOM 1545 O O . ASP A 1 197 ? 62.275 -18.411 17.460 1.00 43.91 197 ASP A O 1
ATOM 1550 N N . GLU A 1 198 ? 62.742 -16.385 16.532 1.00 43.21 198 GLU A N 1
ATOM 1551 C CA . GLU A 1 198 ? 62.879 -15.780 17.824 1.00 43.62 198 GLU A CA 1
ATOM 1552 C C . GLU A 1 198 ? 61.582 -15.740 18.581 1.00 43.68 198 GLU A C 1
ATOM 1553 O O . GLU A 1 198 ? 61.593 -15.741 19.823 1.00 44.61 198 GLU A O 1
ATOM 1559 N N . ALA A 1 199 ? 60.457 -15.672 17.873 1.00 42.62 199 ALA A N 1
ATOM 1560 C CA . ALA A 1 199 ? 59.164 -15.658 18.551 1.00 41.10 199 ALA A CA 1
ATOM 1561 C C . ALA A 1 199 ? 58.773 -17.066 18.930 1.00 41.31 199 ALA A C 1
ATOM 1562 O O . ALA A 1 199 ? 58.148 -17.254 19.945 1.00 41.04 199 ALA A O 1
ATOM 1564 N N . ILE A 1 200 ? 59.162 -18.064 18.151 1.00 42.65 200 ILE A N 1
ATOM 1565 C CA . ILE A 1 200 ? 58.900 -19.477 18.525 1.00 43.74 200 ILE A CA 1
ATOM 1566 C C . ILE A 1 200 ? 59.652 -19.882 19.820 1.00 45.81 200 ILE A C 1
ATOM 1567 O O . ILE A 1 200 ? 59.144 -20.648 20.683 1.00 45.32 200 ILE A O 1
ATOM 1572 N N . ALA A 1 201 ? 60.859 -19.328 19.952 1.00 47.60 201 ALA A N 1
ATOM 1573 C CA . ALA A 1 201 ? 61.708 -19.566 21.121 1.00 48.91 201 ALA A CA 1
ATOM 1574 C C . ALA A 1 201 ? 61.054 -19.003 22.395 1.00 50.50 201 ALA A C 1
ATOM 1575 O O . ALA A 1 201 ? 61.363 -19.453 23.476 1.00 51.22 201 ALA A O 1
ATOM 1577 N N . GLU A 1 202 ? 60.123 -18.054 22.281 1.00 51.90 202 GLU A N 1
ATOM 1578 C CA . GLU A 1 202 ? 59.584 -17.421 23.486 1.00 53.19 202 GLU A CA 1
ATOM 1579 C C . GLU A 1 202 ? 58.100 -17.273 23.547 1.00 53.63 202 GLU A C 1
ATOM 1580 O O . GLU A 1 202 ? 57.615 -16.215 23.954 1.00 52.51 202 GLU A O 1
ATOM 1586 N N . LEU A 1 203 ? 57.397 -18.356 23.200 1.00 54.53 203 LEU A N 1
ATOM 1587 C CA . LEU A 1 203 ? 55.951 -18.411 23.196 1.00 55.33 203 LEU A CA 1
ATOM 1588 C C . LEU A 1 203 ? 55.285 -18.102 24.542 1.00 57.03 203 LEU A C 1
ATOM 1589 O O . LEU A 1 203 ? 54.084 -17.761 24.593 1.00 56.65 203 LEU A O 1
ATOM 1594 N N . ASP A 1 204 ? 56.057 -18.242 25.625 1.00 59.09 204 ASP A N 1
ATOM 1595 C CA . ASP A 1 204 ? 55.615 -17.889 26.999 1.00 60.77 204 ASP A CA 1
ATOM 1596 C C . ASP A 1 204 ? 55.333 -16.399 27.151 1.00 60.67 204 ASP A C 1
ATOM 1597 O O . ASP A 1 204 ? 54.545 -16.005 28.011 1.00 60.79 204 ASP A O 1
ATOM 1602 N N . THR A 1 205 ? 55.972 -15.582 26.300 1.00 61.12 205 THR A N 1
ATOM 1603 C CA . THR A 1 205 ? 55.781 -14.119 26.276 1.00 61.12 205 THR A CA 1
ATOM 1604 C C . THR A 1 205 ? 54.460 -13.619 25.615 1.00 60.73 205 THR A C 1
ATOM 1605 O O . THR A 1 205 ? 54.062 -12.467 25.802 1.00 60.37 205 THR A O 1
ATOM 1609 N N . LEU A 1 206 ? 53.775 -14.482 24.868 1.00 60.11 206 LEU A N 1
ATOM 1610 C CA . LEU A 1 206 ? 52.434 -14.172 24.365 1.00 59.84 206 LEU A CA 1
ATOM 1611 C C . LEU A 1 206 ? 51.464 -13.847 25.526 1.00 60.71 206 LEU A C 1
ATOM 1612 O O . LEU A 1 206 ? 51.500 -14.504 26.553 1.00 60.47 206 LEU A O 1
ATOM 1617 N N . SER A 1 207 ? 50.568 -12.881 25.355 1.00 61.59 207 SER A N 1
ATOM 1618 C CA . SER A 1 207 ? 49.587 -12.547 26.409 1.00 62.63 207 SER A CA 1
ATOM 1619 C C . SER A 1 207 ? 48.183 -12.671 25.871 1.00 63.29 207 SER A C 1
ATOM 1620 O O . SER A 1 207 ? 48.017 -12.706 24.671 1.00 63.88 207 SER A O 1
ATOM 1623 N N . GLU A 1 208 ? 47.166 -12.706 26.733 1.00 64.65 208 GLU A N 1
ATOM 1624 C CA . GLU A 1 208 ? 45.791 -13.062 26.268 1.00 65.57 208 GLU A CA 1
ATOM 1625 C C . GLU A 1 208 ? 45.290 -12.079 25.199 1.00 64.16 208 GLU A C 1
ATOM 1626 O O . GLU A 1 208 ? 44.600 -12.461 24.237 1.00 63.70 208 GLU A O 1
ATOM 1632 N N . GLU A 1 209 ? 45.665 -10.819 25.354 1.00 62.54 209 GLU A N 1
ATOM 1633 C CA . GLU A 1 209 ? 44.981 -9.799 24.599 1.00 61.91 209 GLU A CA 1
ATOM 1634 C C . GLU A 1 209 ? 45.604 -9.458 23.219 1.00 60.56 209 GLU A C 1
ATOM 1635 O O . GLU A 1 209 ? 44.959 -8.718 22.432 1.00 60.60 209 GLU A O 1
ATOM 1641 N N . SER A 1 210 ? 46.816 -9.973 22.936 1.00 58.04 210 SER A N 1
ATOM 1642 C CA . SER A 1 210 ? 47.493 -9.758 21.643 1.00 56.10 210 SER A CA 1
ATOM 1643 C C . SER A 1 210 ? 48.085 -11.050 20.990 1.00 55.14 210 SER A C 1
ATOM 1644 O O . SER A 1 210 ? 48.676 -11.030 19.899 1.00 53.66 210 SER A O 1
ATOM 1647 N N . TYR A 1 211 ? 47.853 -12.146 21.673 1.00 53.37 211 TYR A N 1
ATOM 1648 C CA . TYR A 1 211 ? 47.937 -13.478 21.165 1.00 52.48 211 TYR A CA 1
ATOM 1649 C C . TYR A 1 211 ? 47.574 -13.620 19.699 1.00 51.36 211 TYR A C 1
ATOM 1650 O O . TYR A 1 211 ? 48.279 -14.212 18.946 1.00 51.31 211 TYR A O 1
ATOM 1659 N N . LYS A 1 212 ? 46.449 -13.063 19.319 1.00 49.62 212 LYS A N 1
ATOM 1660 C CA . LYS A 1 212 ? 45.831 -13.237 18.016 1.00 47.93 212 LYS A CA 1
ATOM 1661 C C . LYS A 1 212 ? 46.618 -12.575 16.891 1.00 45.46 212 LYS A C 1
ATOM 1662 O O . LYS A 1 212 ? 46.852 -13.178 15.870 1.00 44.34 212 LYS A O 1
ATOM 1668 N N . ASP A 1 213 ? 46.993 -11.319 17.100 1.00 43.43 213 ASP A N 1
ATOM 1669 C CA . ASP A 1 213 ? 47.762 -10.568 16.176 1.00 42.20 213 ASP A CA 1
ATOM 1670 C C . ASP A 1 213 ? 49.153 -11.126 16.002 1.00 39.94 213 ASP A C 1
ATOM 1671 O O . ASP A 1 213 ? 49.660 -11.149 14.905 1.00 39.79 213 ASP A O 1
ATOM 1676 N N . SER A 1 214 ? 49.747 -11.615 17.070 1.00 38.29 214 SER A N 1
ATOM 1677 C CA . SER A 1 214 ? 51.126 -12.112 17.036 1.00 37.68 214 SER A CA 1
ATOM 1678 C C . SER A 1 214 ? 51.242 -13.367 16.225 1.00 36.44 214 SER A C 1
ATOM 1679 O O . SER A 1 214 ? 52.114 -13.511 15.391 1.00 35.37 214 SER A O 1
ATOM 1682 N N . THR A 1 215 ? 50.331 -14.269 16.523 1.00 35.81 215 THR A N 1
ATOM 1683 C CA . THR A 1 215 ? 50.044 -15.446 15.780 1.00 36.91 215 THR A CA 1
ATOM 1684 C C . THR A 1 215 ? 49.740 -15.191 14.289 1.00 36.38 215 THR A C 1
ATOM 1685 O O . THR A 1 215 ? 50.361 -15.813 13.393 1.00 36.28 215 THR A O 1
ATOM 1689 N N . LEU A 1 216 ? 48.928 -14.195 13.992 1.00 34.92 216 LEU A N 1
ATOM 1690 C CA . LEU A 1 216 ? 48.699 -13.944 12.578 1.00 34.31 216 LEU A CA 1
ATOM 1691 C C . LEU A 1 216 ? 49.973 -13.427 11.927 1.00 33.42 216 LEU A C 1
ATOM 1692 O O . LEU A 1 216 ? 50.313 -13.884 10.845 1.00 33.18 216 LEU A O 1
ATOM 1697 N N . ILE A 1 217 ? 50.651 -12.442 12.527 1.00 31.68 217 ILE A N 1
ATOM 1698 C CA . ILE A 1 217 ? 51.892 -11.943 11.910 1.00 30.90 217 ILE A CA 1
ATOM 1699 C C . ILE A 1 217 ? 52.963 -13.064 11.717 1.00 30.64 217 ILE A C 1
ATOM 1700 O O . ILE A 1 217 ? 53.601 -13.132 10.664 1.00 28.91 217 ILE A O 1
ATOM 1705 N N . MET A 1 218 ? 53.113 -13.974 12.677 1.00 30.42 218 MET A N 1
ATOM 1706 C CA A MET A 1 218 ? 54.050 -15.084 12.512 0.50 31.62 218 MET A CA 1
ATOM 1707 C CA B MET A 1 218 ? 54.041 -15.096 12.513 0.50 31.98 218 MET A CA 1
ATOM 1708 C C . MET A 1 218 ? 53.703 -15.894 11.258 1.00 32.98 218 MET A C 1
ATOM 1709 O O . MET A 1 218 ? 54.586 -16.230 10.446 1.00 33.30 218 MET A O 1
ATOM 1718 N N . GLN A 1 219 ? 52.414 -16.207 11.084 1.00 32.85 219 GLN A N 1
ATOM 1719 C CA . GLN A 1 219 ? 51.985 -16.848 9.857 1.00 33.69 219 GLN A CA 1
ATOM 1720 C C . GLN A 1 219 ? 52.324 -16.045 8.601 1.00 32.84 219 GLN A C 1
ATOM 1721 O O . GLN A 1 219 ? 52.858 -16.620 7.629 1.00 34.69 219 GLN A O 1
ATOM 1727 N N . LEU A 1 220 ? 52.088 -14.736 8.617 1.00 31.64 220 LEU A N 1
ATOM 1728 C CA . LEU A 1 220 ? 52.477 -13.867 7.486 1.00 31.07 220 LEU A CA 1
ATOM 1729 C C . LEU A 1 220 ? 53.982 -13.830 7.274 1.00 31.26 220 LEU A C 1
ATOM 1730 O O . LEU A 1 220 ? 54.420 -13.838 6.128 1.00 30.67 220 LEU A O 1
ATOM 1735 N N . LEU A 1 221 ? 54.777 -13.809 8.346 1.00 30.69 221 LEU A N 1
ATOM 1736 C CA . LEU A 1 221 ? 56.217 -13.934 8.134 1.00 31.01 221 LEU A CA 1
ATOM 1737 C C . LEU A 1 221 ? 56.576 -15.173 7.334 1.00 31.25 221 LEU A C 1
ATOM 1738 O O . LEU A 1 221 ? 57.342 -15.124 6.319 1.00 30.78 221 LEU A O 1
ATOM 1743 N N . ARG A 1 222 ? 56.032 -16.299 7.780 1.00 31.57 222 ARG A N 1
ATOM 1744 C CA . ARG A 1 222 ? 56.372 -17.555 7.133 1.00 31.52 222 ARG A CA 1
ATOM 1745 C C . ARG A 1 222 ? 55.835 -17.660 5.733 1.00 32.67 222 ARG A C 1
ATOM 1746 O O . ARG A 1 222 ? 56.541 -18.210 4.888 1.00 33.33 222 ARG A O 1
ATOM 1754 N N . ASP A 1 223 ? 54.653 -17.095 5.449 1.00 32.73 223 ASP A N 1
ATOM 1755 C CA . ASP A 1 223 ? 54.166 -17.080 4.067 1.00 33.28 223 ASP A CA 1
ATOM 1756 C C . ASP A 1 223 ? 55.000 -16.285 3.099 1.00 34.01 223 ASP A C 1
ATOM 1757 O O . ASP A 1 223 ? 55.124 -16.664 1.962 1.00 34.88 223 ASP A O 1
ATOM 1762 N N . ASN A 1 224 ? 55.505 -15.131 3.490 1.00 34.69 224 ASN A N 1
ATOM 1763 C CA . ASN A 1 224 ? 56.407 -14.389 2.623 1.00 35.35 224 ASN A CA 1
ATOM 1764 C C . ASN A 1 224 ? 57.690 -15.206 2.343 1.00 36.96 224 ASN A C 1
ATOM 1765 O O . ASN A 1 224 ? 58.058 -15.438 1.204 1.00 36.23 224 ASN A O 1
ATOM 1770 N N . LEU A 1 225 ? 58.328 -15.690 3.393 1.00 38.63 225 LEU A N 1
ATOM 1771 C CA . LEU A 1 225 ? 59.441 -16.590 3.231 1.00 41.68 225 LEU A CA 1
ATOM 1772 C C . LEU A 1 225 ? 59.139 -17.657 2.183 1.00 42.74 225 LEU A C 1
ATOM 1773 O O . LEU A 1 225 ? 59.859 -17.775 1.225 1.00 44.02 225 LEU A O 1
ATOM 1778 N N . THR A 1 226 ? 58.056 -18.415 2.317 1.00 43.30 226 THR A N 1
ATOM 1779 C CA . THR A 1 226 ? 57.849 -19.456 1.333 1.00 42.82 226 THR A CA 1
ATOM 1780 C C . THR A 1 226 ? 57.670 -18.867 -0.040 1.00 43.72 226 THR A C 1
ATOM 1781 O O . THR A 1 226 ? 58.115 -19.456 -1.009 1.00 45.08 226 THR A O 1
ATOM 1785 N N . LEU A 1 227 ? 57.031 -17.711 -0.151 1.00 44.37 227 LEU A N 1
ATOM 1786 C CA . LEU A 1 227 ? 56.887 -17.060 -1.457 1.00 44.67 227 LEU A CA 1
ATOM 1787 C C . LEU A 1 227 ? 58.247 -16.640 -2.017 1.00 45.74 227 LEU A C 1
ATOM 1788 O O . LEU A 1 227 ? 58.522 -16.783 -3.207 1.00 45.88 227 LEU A O 1
ATOM 1793 N N . TRP A 1 228 ? 59.105 -16.131 -1.139 1.00 46.67 228 TRP A N 1
ATOM 1794 C CA . TRP A 1 228 ? 60.371 -15.553 -1.558 1.00 46.73 228 TRP A CA 1
ATOM 1795 C C . TRP A 1 228 ? 61.417 -16.627 -1.951 1.00 49.40 228 TRP A C 1
ATOM 1796 O O . TRP A 1 228 ? 62.264 -16.389 -2.809 1.00 50.12 228 TRP A O 1
ATOM 1807 N N . THR A 1 229 ? 61.336 -17.787 -1.310 1.00 52.48 229 THR A N 1
ATOM 1808 C CA . THR A 1 229 ? 62.131 -18.956 -1.628 1.00 56.04 229 THR A CA 1
ATOM 1809 C C . THR A 1 229 ? 61.631 -19.676 -2.886 1.00 58.13 229 THR A C 1
ATOM 1810 O O . THR A 1 229 ? 62.315 -20.562 -3.358 1.00 60.47 229 THR A O 1
ATOM 1814 N N . SER A 1 230 ? 60.456 -19.319 -3.423 1.00 60.32 230 SER A N 1
ATOM 1815 C CA . SER A 1 230 ? 60.014 -19.730 -4.796 1.00 61.45 230 SER A CA 1
ATOM 1816 C C . SER A 1 230 ? 60.865 -19.103 -5.916 1.00 61.83 230 SER A C 1
ATOM 1817 O O . SER A 1 230 ? 60.747 -17.906 -6.229 1.00 62.08 230 SER A O 1
ATOM 1820 N N . MET B 1 1 ? 37.387 17.676 -24.229 1.00 81.22 1 MET B N 1
ATOM 1821 C CA . MET B 1 1 ? 37.870 16.344 -24.704 1.00 81.36 1 MET B CA 1
ATOM 1822 C C . MET B 1 1 ? 36.759 15.675 -25.516 1.00 79.97 1 MET B C 1
ATOM 1823 O O . MET B 1 1 ? 35.595 16.097 -25.408 1.00 80.36 1 MET B O 1
ATOM 1828 N N . ASP B 1 2 ? 37.089 14.670 -26.336 1.00 77.59 2 ASP B N 1
ATOM 1829 C CA . ASP B 1 2 ? 36.079 14.075 -27.237 1.00 75.20 2 ASP B CA 1
ATOM 1830 C C . ASP B 1 2 ? 35.485 12.752 -26.748 1.00 73.03 2 ASP B C 1
ATOM 1831 O O . ASP B 1 2 ? 36.131 12.017 -26.028 1.00 72.69 2 ASP B O 1
ATOM 1836 N N . LYS B 1 3 ? 34.264 12.446 -27.176 1.00 70.48 3 LYS B N 1
ATOM 1837 C CA . LYS B 1 3 ? 33.507 11.349 -26.601 1.00 68.32 3 LYS B CA 1
ATOM 1838 C C . LYS B 1 3 ? 34.357 10.125 -26.454 1.00 67.38 3 LYS B C 1
ATOM 1839 O O . LYS B 1 3 ? 34.501 9.612 -25.352 1.00 66.78 3 LYS B O 1
ATOM 1841 N N . ASN B 1 4 ? 34.954 9.658 -27.542 1.00 66.16 4 ASN B N 1
ATOM 1842 C CA . ASN B 1 4 ? 35.615 8.372 -27.443 1.00 65.16 4 ASN B CA 1
ATOM 1843 C C . ASN B 1 4 ? 36.771 8.337 -26.437 1.00 63.26 4 ASN B C 1
ATOM 1844 O O . ASN B 1 4 ? 36.997 7.332 -25.792 1.00 62.78 4 ASN B O 1
ATOM 1849 N N . GLU B 1 5 ? 37.442 9.462 -26.278 1.00 60.77 5 GLU B N 1
ATOM 1850 C CA . GLU B 1 5 ? 38.503 9.605 -25.310 1.00 59.01 5 GLU B CA 1
ATOM 1851 C C . GLU B 1 5 ? 37.906 9.498 -23.879 1.00 56.83 5 GLU B C 1
ATOM 1852 O O . GLU B 1 5 ? 38.427 8.758 -23.011 1.00 57.14 5 GLU B O 1
ATOM 1858 N N . LEU B 1 6 ? 36.791 10.182 -23.648 1.00 52.55 6 LEU B N 1
ATOM 1859 C CA . LEU B 1 6 ? 36.177 10.193 -22.329 1.00 49.21 6 LEU B CA 1
ATOM 1860 C C . LEU B 1 6 ? 35.698 8.787 -21.903 1.00 47.00 6 LEU B C 1
ATOM 1861 O O . LEU B 1 6 ? 35.801 8.415 -20.739 1.00 45.86 6 LEU B O 1
ATOM 1866 N N . VAL B 1 7 ? 35.230 8.016 -22.869 1.00 44.63 7 VAL B N 1
ATOM 1867 C CA . VAL B 1 7 ? 34.817 6.646 -22.671 1.00 43.15 7 VAL B CA 1
ATOM 1868 C C . VAL B 1 7 ? 35.965 5.741 -22.207 1.00 43.26 7 VAL B C 1
ATOM 1869 O O . VAL B 1 7 ? 35.795 4.960 -21.267 1.00 43.09 7 VAL B O 1
ATOM 1873 N N . GLN B 1 8 ? 37.120 5.867 -22.847 1.00 42.89 8 GLN B N 1
ATOM 1874 C CA . GLN B 1 8 ? 38.298 5.093 -22.492 1.00 43.18 8 GLN B CA 1
ATOM 1875 C C . GLN B 1 8 ? 38.800 5.508 -21.127 1.00 41.58 8 GLN B C 1
ATOM 1876 O O . GLN B 1 8 ? 39.272 4.693 -20.381 1.00 41.53 8 GLN B O 1
ATOM 1882 N N . LYS B 1 9 ? 38.681 6.779 -20.803 1.00 39.64 9 LYS B N 1
ATOM 1883 C CA . LYS B 1 9 ? 39.001 7.259 -19.474 1.00 38.36 9 LYS B CA 1
ATOM 1884 C C . LYS B 1 9 ? 38.079 6.611 -18.398 1.00 36.74 9 LYS B C 1
ATOM 1885 O O . LYS B 1 9 ? 38.558 6.128 -17.379 1.00 37.10 9 LYS B O 1
ATOM 1891 N N . ALA B 1 10 ? 36.784 6.552 -18.680 1.00 34.25 10 ALA B N 1
ATOM 1892 C CA . ALA B 1 10 ? 35.800 5.847 -17.861 1.00 33.11 10 ALA B CA 1
ATOM 1893 C C . ALA B 1 10 ? 36.129 4.386 -17.658 1.00 32.47 10 ALA B C 1
ATOM 1894 O O . ALA B 1 10 ? 35.881 3.856 -16.581 1.00 32.92 10 ALA B O 1
ATOM 1896 N N . LYS B 1 11 ? 36.705 3.749 -18.662 1.00 32.23 11 LYS B N 1
ATOM 1897 C CA . LYS B 1 11 ? 37.028 2.351 -18.523 1.00 33.09 11 LYS B CA 1
ATOM 1898 C C . LYS B 1 11 ? 38.264 2.140 -17.677 1.00 32.76 11 LYS B C 1
ATOM 1899 O O . LYS B 1 11 ? 38.270 1.217 -16.851 1.00 33.89 11 LYS B O 1
ATOM 1905 N N . LEU B 1 12 ? 39.245 3.023 -17.797 1.00 32.02 12 LEU B N 1
ATOM 1906 C CA . LEU B 1 12 ? 40.377 3.043 -16.871 1.00 33.44 12 LEU B CA 1
ATOM 1907 C C . LEU B 1 12 ? 39.929 3.259 -15.377 1.00 33.54 12 LEU B C 1
ATOM 1908 O O . LEU B 1 12 ? 40.321 2.516 -14.439 1.00 33.61 12 LEU B O 1
ATOM 1913 N N . ALA B 1 13 ? 39.134 4.297 -15.184 1.00 32.28 13 ALA B N 1
ATOM 1914 C CA . ALA B 1 13 ? 38.649 4.639 -13.857 1.00 32.09 13 ALA B CA 1
ATOM 1915 C C . ALA B 1 13 ? 37.890 3.397 -13.311 1.00 31.72 13 ALA B C 1
ATOM 1916 O O . ALA B 1 13 ? 38.083 3.004 -12.177 1.00 31.26 13 ALA B O 1
ATOM 1918 N N . GLU B 1 14 ? 37.007 2.806 -14.117 1.00 31.97 14 GLU B N 1
ATOM 1919 C CA . GLU B 1 14 ? 36.301 1.613 -13.676 1.00 32.57 14 GLU B CA 1
ATOM 1920 C C . GLU B 1 14 ? 37.317 0.580 -13.242 1.00 31.93 14 GLU B C 1
ATOM 1921 O O . GLU B 1 14 ? 37.232 0.010 -12.189 1.00 31.48 14 GLU B O 1
ATOM 1927 N N . GLN B 1 15 ? 38.293 0.324 -14.091 1.00 32.69 15 GLN B N 1
ATOM 1928 C CA . GLN B 1 15 ? 39.251 -0.730 -13.764 1.00 33.13 15 GLN B CA 1
ATOM 1929 C C . GLN B 1 15 ? 40.001 -0.456 -12.480 1.00 31.93 15 GLN B C 1
ATOM 1930 O O . GLN B 1 15 ? 40.338 -1.383 -11.766 1.00 31.49 15 GLN B O 1
ATOM 1936 N N . ALA B 1 16 ? 40.250 0.823 -12.206 1.00 30.28 16 ALA B N 1
ATOM 1937 C CA . ALA B 1 16 ? 40.940 1.247 -11.017 1.00 30.28 16 ALA B CA 1
ATOM 1938 C C . ALA B 1 16 ? 40.028 1.382 -9.790 1.00 31.49 16 ALA B C 1
ATOM 1939 O O . ALA B 1 16 ? 40.507 1.805 -8.718 1.00 31.68 16 ALA B O 1
ATOM 1941 N N . GLU B 1 17 ? 38.736 1.074 -9.962 1.00 31.28 17 GLU B N 1
ATOM 1942 C CA . GLU B 1 17 ? 37.734 1.196 -8.920 1.00 33.55 17 GLU B CA 1
ATOM 1943 C C . GLU B 1 17 ? 37.559 2.630 -8.401 1.00 33.06 17 GLU B C 1
ATOM 1944 O O . GLU B 1 17 ? 37.389 2.854 -7.218 1.00 32.58 17 GLU B O 1
ATOM 1950 N N . ARG B 1 18 ? 37.569 3.591 -9.318 1.00 32.64 18 ARG B N 1
ATOM 1951 C CA . ARG B 1 18 ? 37.481 4.963 -8.946 1.00 33.20 18 ARG B CA 1
ATOM 1952 C C . ARG B 1 18 ? 36.236 5.478 -9.602 1.00 34.14 18 ARG B C 1
ATOM 1953 O O . ARG B 1 18 ? 36.267 6.079 -10.702 1.00 35.15 18 ARG B O 1
ATOM 1961 N N . TYR B 1 19 ? 35.117 5.209 -8.959 1.00 34.12 19 TYR B N 1
ATOM 1962 C CA . TYR B 1 19 ? 33.832 5.389 -9.634 1.00 34.74 19 TYR B CA 1
ATOM 1963 C C . TYR B 1 19 ? 33.371 6.841 -9.712 1.00 35.15 19 TYR B C 1
ATOM 1964 O O . TYR B 1 19 ? 32.695 7.220 -10.675 1.00 35.91 19 TYR B O 1
ATOM 1973 N N . ASP B 1 20 ? 33.708 7.664 -8.744 1.00 34.94 20 ASP B N 1
ATOM 1974 C CA . ASP B 1 20 ? 33.493 9.114 -8.917 1.00 37.78 20 ASP B CA 1
ATOM 1975 C C . ASP B 1 20 ? 34.128 9.659 -10.233 1.00 37.71 20 ASP B C 1
ATOM 1976 O O . ASP B 1 20 ? 33.453 10.372 -10.996 1.00 37.38 20 ASP B O 1
ATOM 1981 N N . ASP B 1 21 ? 35.399 9.296 -10.514 1.00 36.37 21 ASP B N 1
ATOM 1982 C CA . ASP B 1 21 ? 36.036 9.618 -11.809 1.00 35.88 21 ASP B CA 1
ATOM 1983 C C . ASP B 1 21 ? 35.202 9.046 -12.967 1.00 35.28 21 ASP B C 1
ATOM 1984 O O . ASP B 1 21 ? 34.987 9.694 -13.990 1.00 35.09 21 ASP B O 1
ATOM 1989 N N . MET B 1 22 ? 34.717 7.832 -12.779 1.00 34.49 22 MET B N 1
ATOM 1990 C CA . MET B 1 22 ? 34.023 7.159 -13.818 1.00 34.75 22 MET B CA 1
ATOM 1991 C C . MET B 1 22 ? 32.720 7.903 -14.104 1.00 34.48 22 MET B C 1
ATOM 1992 O O . MET B 1 22 ? 32.401 8.138 -15.240 1.00 34.80 22 MET B O 1
ATOM 1997 N N . ALA B 1 23 ? 31.981 8.291 -13.076 1.00 34.41 23 ALA B N 1
ATOM 1998 C CA . ALA B 1 23 ? 30.731 8.994 -13.285 1.00 33.82 23 ALA B CA 1
ATOM 1999 C C . ALA B 1 23 ? 31.039 10.342 -13.905 1.00 34.06 23 ALA B C 1
ATOM 2000 O O . ALA B 1 23 ? 30.333 10.764 -14.804 1.00 34.28 23 ALA B O 1
ATOM 2002 N N . ALA B 1 24 ? 32.109 11.005 -13.477 1.00 34.41 24 ALA B N 1
ATOM 2003 C CA . ALA B 1 24 ? 32.358 12.397 -13.972 1.00 35.37 24 ALA B CA 1
ATOM 2004 C C . ALA B 1 24 ? 32.583 12.320 -15.485 1.00 35.97 24 ALA B C 1
ATOM 2005 O O . ALA B 1 24 ? 32.050 13.135 -16.249 1.00 35.67 24 ALA B O 1
ATOM 2007 N N . CYS B 1 25 ? 33.284 11.274 -15.921 1.00 36.35 25 CYS B N 1
ATOM 2008 C CA . CYS B 1 25 ? 33.528 11.081 -17.342 1.00 36.95 25 CYS B CA 1
ATOM 2009 C C . CYS B 1 25 ? 32.257 10.869 -18.069 1.00 37.55 25 CYS B C 1
ATOM 2010 O O . CYS B 1 25 ? 31.975 11.558 -19.095 1.00 39.44 25 CYS B O 1
ATOM 2013 N N . MET B 1 26 ? 31.448 9.948 -17.563 1.00 37.40 26 MET B N 1
ATOM 2014 C CA . MET B 1 26 ? 30.272 9.600 -18.344 1.00 37.37 26 MET B CA 1
ATOM 2015 C C . MET B 1 26 ? 29.237 10.703 -18.303 1.00 38.32 26 MET B C 1
ATOM 2016 O O . MET B 1 26 ? 28.492 10.869 -19.245 1.00 39.18 26 MET B O 1
ATOM 2021 N N . LYS B 1 27 ? 29.205 11.476 -17.224 1.00 39.85 27 LYS B N 1
ATOM 2022 C CA . LYS B 1 27 ? 28.304 12.625 -17.158 1.00 41.22 27 LYS B CA 1
ATOM 2023 C C . LYS B 1 27 ? 28.679 13.575 -18.265 1.00 42.78 27 LYS B C 1
ATOM 2024 O O . LYS B 1 27 ? 27.824 14.111 -18.979 1.00 42.48 27 LYS B O 1
ATOM 2030 N N . SER B 1 28 ? 29.965 13.780 -18.431 1.00 43.72 28 SER B N 1
ATOM 2031 C CA . SER B 1 28 ? 30.324 14.796 -19.353 1.00 45.74 28 SER B CA 1
ATOM 2032 C C . SER B 1 28 ? 30.098 14.249 -20.795 1.00 46.73 28 SER B C 1
ATOM 2033 O O . SER B 1 28 ? 29.640 14.991 -21.679 1.00 47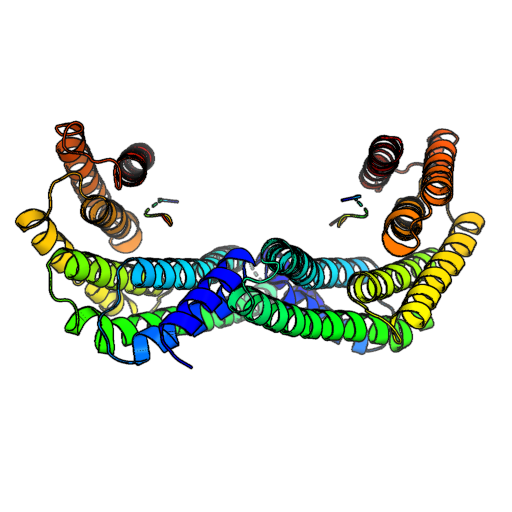.64 28 SER B O 1
ATOM 2036 N N . VAL B 1 29 ? 30.274 12.934 -21.004 1.00 47.05 29 VAL B N 1
ATOM 2037 C CA . VAL B 1 29 ? 29.842 12.332 -22.293 1.00 46.14 29 VAL B CA 1
ATOM 2038 C C . VAL B 1 29 ? 28.365 12.582 -22.593 1.00 46.28 29 VAL B C 1
ATOM 2039 O O . VAL B 1 29 ? 28.011 12.974 -23.700 1.00 47.65 29 VAL B O 1
ATOM 2043 N N . THR B 1 30 ? 27.507 12.307 -21.624 1.00 45.56 30 THR B N 1
ATOM 2044 C CA . THR B 1 30 ? 26.070 12.555 -21.760 1.00 45.07 30 THR B CA 1
ATOM 2045 C C . THR B 1 30 ? 25.722 14.009 -22.136 1.00 45.04 30 THR B C 1
ATOM 2046 O O . THR B 1 30 ? 24.885 14.258 -23.000 1.00 45.21 30 THR B O 1
ATOM 2050 N N . GLU B 1 31 ? 26.413 14.932 -21.497 1.00 45.47 31 GLU B N 1
ATOM 2051 C CA . GLU B 1 31 ? 26.223 16.349 -21.639 1.00 47.01 31 GLU B CA 1
ATOM 2052 C C . GLU B 1 31 ? 26.554 16.930 -23.007 1.00 48.85 31 GLU B C 1
ATOM 2053 O O . GLU B 1 31 ? 26.393 18.142 -23.248 1.00 48.65 31 GLU B O 1
ATOM 2059 N N . GLN B 1 32 ? 27.038 16.072 -23.893 1.00 50.70 32 GLN B N 1
ATOM 2060 C CA . GLN B 1 32 ? 27.421 16.512 -25.206 1.00 52.08 32 GLN B CA 1
ATOM 2061 C C . GLN B 1 32 ? 26.237 16.483 -26.118 1.00 53.26 32 GLN B C 1
ATOM 2062 O O . GLN B 1 32 ? 26.339 16.969 -27.240 1.00 54.82 32 GLN B O 1
ATOM 2068 N N . GLY B 1 33 ? 25.141 15.866 -25.648 1.00 53.88 33 GLY B N 1
ATOM 2069 C CA . GLY B 1 33 ? 23.839 15.856 -26.313 1.00 53.07 33 GLY B CA 1
ATOM 2070 C C . GLY B 1 33 ? 23.580 14.686 -27.233 1.00 53.64 33 GLY B C 1
ATOM 2071 O O . GLY B 1 33 ? 22.424 14.380 -27.519 1.00 53.81 33 GLY B O 1
ATOM 2072 N N . ALA B 1 34 ? 24.621 14.022 -27.720 1.00 52.89 34 ALA B N 1
ATOM 2073 C CA . ALA B 1 34 ? 24.362 12.834 -28.554 1.00 53.13 34 ALA B CA 1
ATOM 2074 C C . ALA B 1 34 ? 23.718 11.686 -27.802 1.00 53.21 34 ALA B C 1
ATOM 2075 O O . ALA B 1 34 ? 23.976 11.456 -26.613 1.00 53.44 34 ALA B O 1
ATOM 2077 N N . GLU B 1 35 ? 22.908 10.931 -28.511 1.00 53.34 35 GLU B N 1
ATOM 2078 C CA . GLU B 1 35 ? 22.369 9.718 -27.957 1.00 54.35 35 GLU B CA 1
ATOM 2079 C C . GLU B 1 35 ? 23.505 8.731 -27.585 1.00 53.47 35 GLU B C 1
ATOM 2080 O O . GLU B 1 35 ? 24.478 8.548 -28.350 1.00 53.48 35 GLU B O 1
ATOM 2086 N N . LEU B 1 36 ? 23.362 8.109 -26.414 1.00 51.60 36 LEU B N 1
ATOM 2087 C CA . LEU B 1 36 ? 24.383 7.221 -25.891 1.00 49.87 36 LEU B CA 1
ATOM 2088 C C . LEU B 1 36 ? 24.309 5.909 -26.550 1.00 48.93 36 LEU B C 1
ATOM 2089 O O . LEU B 1 36 ? 23.249 5.276 -26.618 1.00 48.33 36 LEU B O 1
ATOM 2094 N N . SER B 1 37 ? 25.472 5.494 -26.996 1.00 48.82 37 SER B N 1
ATOM 2095 C CA . SER B 1 37 ? 25.701 4.141 -27.464 1.00 50.20 37 SER B CA 1
ATOM 2096 C C . SER B 1 37 ? 25.420 3.223 -26.302 1.00 50.61 37 SER B C 1
ATOM 2097 O O . SER B 1 37 ? 25.422 3.658 -25.138 1.00 49.67 37 SER B O 1
ATOM 2100 N N . ASN B 1 38 ? 25.213 1.952 -26.562 1.00 51.49 38 ASN B N 1
ATOM 2101 C CA . ASN B 1 38 ? 24.809 1.222 -25.427 1.00 53.37 38 ASN B CA 1
ATOM 2102 C C . ASN B 1 38 ? 25.915 0.603 -24.547 1.00 52.83 38 ASN B C 1
ATOM 2103 O O . ASN B 1 38 ? 25.707 0.302 -23.383 1.00 52.42 38 ASN B O 1
ATOM 2108 N N . GLU B 1 39 ? 27.130 0.572 -25.065 1.00 51.84 39 GLU B N 1
ATOM 2109 C CA . GLU B 1 39 ? 28.274 0.395 -24.201 1.00 51.13 39 GLU B CA 1
ATOM 2110 C C . GLU B 1 39 ? 28.377 1.592 -23.199 1.00 50.17 39 GLU B C 1
ATOM 2111 O O . GLU B 1 39 ? 28.691 1.422 -22.002 1.00 50.32 39 GLU B O 1
ATOM 2117 N N . GLU B 1 40 ? 28.138 2.789 -23.717 1.00 48.03 40 GLU B N 1
ATOM 2118 C CA . GLU B 1 40 ? 28.273 4.031 -22.992 1.00 46.71 40 GLU B CA 1
ATOM 2119 C C . GLU B 1 40 ? 27.238 4.073 -21.928 1.00 44.98 40 GLU B C 1
ATOM 2120 O O . GLU B 1 40 ? 27.513 4.440 -20.809 1.00 45.16 40 GLU B O 1
ATOM 2126 N N . ARG B 1 41 ? 26.037 3.662 -22.292 1.00 42.76 41 ARG B N 1
ATOM 2127 C CA . ARG B 1 41 ? 24.929 3.736 -21.436 1.00 40.65 41 ARG B CA 1
ATOM 2128 C C . ARG B 1 41 ? 25.215 2.875 -20.225 1.00 39.97 41 ARG B C 1
ATOM 2129 O O . ARG B 1 41 ? 24.954 3.283 -19.083 1.00 38.88 41 ARG B O 1
ATOM 2137 N N . ASN B 1 42 ? 25.782 1.702 -20.486 1.00 38.56 42 ASN B N 1
ATOM 2138 C CA . ASN B 1 42 ? 26.059 0.747 -19.475 1.00 38.30 42 ASN B CA 1
ATOM 2139 C C . ASN B 1 42 ? 27.120 1.316 -18.549 1.00 37.02 42 ASN B C 1
ATOM 2140 O O . ASN B 1 42 ? 26.977 1.239 -17.317 1.00 37.26 42 ASN B O 1
ATOM 2145 N N . LEU B 1 43 ? 28.144 1.953 -19.113 1.00 35.50 43 LEU B N 1
ATOM 2146 C CA . LEU B 1 43 ? 29.173 2.585 -18.301 1.00 35.04 43 LEU B CA 1
ATOM 2147 C C . LEU B 1 43 ? 28.625 3.672 -17.375 1.00 34.10 43 LEU B C 1
ATOM 2148 O O . LEU B 1 43 ? 29.119 3.831 -16.229 1.00 33.11 43 LEU B O 1
ATOM 2153 N N . LEU B 1 44 ? 27.675 4.466 -17.890 1.00 32.79 44 LEU B N 1
ATOM 2154 C CA . LEU B 1 44 ? 27.025 5.528 -17.088 1.00 32.37 44 LEU B CA 1
ATOM 2155 C C . LEU B 1 44 ? 26.293 4.861 -15.926 1.00 32.12 44 LEU B C 1
ATOM 2156 O O . LEU B 1 44 ? 26.358 5.291 -14.753 1.00 31.75 44 LEU B O 1
ATOM 2161 N N . SER B 1 45 ? 25.629 3.765 -16.240 1.00 31.76 45 SER B N 1
ATOM 2162 C CA . SER B 1 45 ? 24.845 3.106 -15.226 1.00 33.13 45 SER B CA 1
ATOM 2163 C C . SER B 1 45 ? 25.752 2.495 -14.158 1.00 32.29 45 SER B C 1
ATOM 2164 O O . SER B 1 45 ? 25.528 2.645 -12.959 1.00 33.73 45 SER B O 1
ATOM 2167 N N . VAL B 1 46 ? 26.797 1.816 -14.571 1.00 31.54 46 VAL B N 1
ATOM 2168 C CA . VAL B 1 46 ? 27.672 1.206 -13.605 1.00 31.13 46 VAL B CA 1
ATOM 2169 C C . VAL B 1 46 ? 28.282 2.305 -12.756 1.00 31.89 46 VAL B C 1
ATOM 2170 O O . VAL B 1 46 ? 28.397 2.140 -11.548 1.00 33.20 46 VAL B O 1
ATOM 2174 N N . ALA B 1 47 ? 28.709 3.434 -13.336 1.00 31.15 47 ALA B N 1
ATOM 2175 C CA . ALA B 1 47 ? 29.438 4.400 -12.468 1.00 31.04 47 ALA B CA 1
ATOM 2176 C C . ALA B 1 47 ? 28.518 4.950 -11.411 1.00 31.32 47 ALA B C 1
ATOM 2177 O O . ALA B 1 47 ? 28.853 4.996 -10.236 1.00 31.48 47 ALA B O 1
ATOM 2179 N N . TYR B 1 48 ? 27.341 5.370 -11.837 1.00 31.99 48 TYR B N 1
ATOM 2180 C CA . TYR B 1 48 ? 26.420 5.973 -10.919 1.00 33.66 48 TYR B CA 1
ATOM 2181 C C . TYR B 1 48 ? 25.826 4.975 -9.918 1.00 35.19 48 TYR B C 1
ATOM 2182 O O . TYR B 1 48 ? 25.631 5.330 -8.730 1.00 36.05 48 TYR B O 1
ATOM 2191 N N . LYS B 1 49 ? 25.601 3.723 -10.341 1.00 35.98 49 LYS B N 1
ATOM 2192 C CA . LYS B 1 49 ? 25.121 2.731 -9.382 1.00 35.58 49 LYS B CA 1
ATOM 2193 C C . LYS B 1 49 ? 26.151 2.539 -8.277 1.00 35.89 49 LYS B C 1
ATOM 2194 O O . LYS B 1 49 ? 25.761 2.428 -7.073 1.00 35.52 49 LYS B O 1
ATOM 2200 N N . ASN B 1 50 ? 27.451 2.511 -8.636 1.00 35.55 50 ASN B N 1
ATOM 2201 C CA . ASN B 1 50 ? 28.509 2.321 -7.588 1.00 36.74 50 ASN B CA 1
ATOM 2202 C C . ASN B 1 50 ? 28.705 3.553 -6.764 1.00 36.53 50 ASN B C 1
ATOM 2203 O O . ASN B 1 50 ? 28.960 3.445 -5.560 1.00 36.85 50 ASN B O 1
ATOM 2208 N N . VAL B 1 51 ? 28.560 4.730 -7.381 1.00 36.31 51 VAL B N 1
ATOM 2209 C CA . VAL B 1 51 ? 28.627 5.955 -6.596 1.00 34.78 51 VAL B CA 1
ATOM 2210 C C . VAL B 1 51 ? 27.455 6.067 -5.607 1.00 35.63 51 VAL B C 1
ATOM 2211 O O . VAL B 1 51 ? 27.714 6.331 -4.458 1.00 36.07 51 VAL B O 1
ATOM 2215 N N . VAL B 1 52 ? 26.191 5.857 -5.996 1.00 35.38 52 VAL B N 1
ATOM 2216 C CA . VAL B 1 52 ? 25.134 5.971 -4.961 1.00 34.75 52 VAL B CA 1
ATOM 2217 C C . VAL B 1 52 ? 25.184 4.778 -4.029 1.00 35.02 52 VAL B C 1
ATOM 2218 O O . VAL B 1 52 ? 24.794 4.870 -2.869 1.00 33.82 52 VAL B O 1
ATOM 2222 N N . GLY B 1 53 ? 25.594 3.629 -4.577 1.00 35.73 53 GLY B N 1
ATOM 2223 C CA . GLY B 1 53 ? 25.675 2.396 -3.803 1.00 34.90 53 GLY B CA 1
ATOM 2224 C C . GLY B 1 53 ? 26.507 2.546 -2.569 1.00 35.39 53 GLY B C 1
ATOM 2225 O O . GLY B 1 53 ? 26.128 2.082 -1.507 1.00 38.51 53 GLY B O 1
ATOM 2226 N N . ALA B 1 54 ? 27.613 3.228 -2.647 1.00 34.39 54 ALA B N 1
ATOM 2227 C CA . ALA B 1 54 ? 28.396 3.431 -1.445 1.00 36.36 54 ALA B CA 1
ATOM 2228 C C . ALA B 1 54 ? 27.623 4.241 -0.395 1.00 37.58 54 ALA B C 1
ATOM 2229 O O . ALA B 1 54 ? 27.674 3.907 0.809 1.00 38.33 54 ALA B O 1
ATOM 2231 N N . ARG B 1 55 ? 26.936 5.294 -0.848 1.00 37.51 55 ARG B N 1
ATOM 2232 C CA . ARG B 1 55 ? 26.186 6.172 0.046 1.00 37.89 55 ARG B CA 1
ATOM 2233 C C . ARG B 1 55 ? 25.009 5.476 0.643 1.00 37.00 55 ARG B C 1
ATOM 2234 O O . ARG B 1 55 ? 24.763 5.597 1.868 1.00 36.98 55 ARG B O 1
ATOM 2242 N N . ARG B 1 56 ? 24.293 4.748 -0.200 1.00 36.20 56 ARG B N 1
ATOM 2243 C CA . ARG B 1 56 ? 23.169 3.994 0.264 1.00 36.52 56 ARG B CA 1
ATOM 2244 C C . ARG B 1 56 ? 23.660 3.093 1.353 1.00 37.85 56 ARG B C 1
ATOM 2245 O O . ARG B 1 56 ? 22.992 2.939 2.388 1.00 39.35 56 ARG B O 1
ATOM 2253 N N . SER B 1 57 ? 24.836 2.508 1.174 1.00 38.70 57 SER B N 1
ATOM 2254 C CA . SER B 1 57 ? 25.250 1.536 2.158 1.00 39.12 57 SER B CA 1
ATOM 2255 C C . SER B 1 57 ? 25.775 2.206 3.405 1.00 39.88 57 SER B C 1
ATOM 2256 O O . SER B 1 57 ? 25.490 1.744 4.504 1.00 41.44 57 SER B O 1
ATOM 2259 N N . SER B 1 58 ? 26.508 3.312 3.283 1.00 40.41 58 SER B N 1
ATOM 2260 C CA . SER B 1 58 ? 26.837 4.068 4.496 1.00 40.39 58 SER B CA 1
ATOM 2261 C C . SER B 1 58 ? 25.574 4.636 5.208 1.00 41.87 58 SER B C 1
ATOM 2262 O O . SER B 1 58 ? 25.516 4.609 6.456 1.00 41.29 58 SER B O 1
ATOM 2265 N N . TRP B 1 59 ? 24.619 5.211 4.436 1.00 41.86 59 TRP B N 1
ATOM 2266 C CA . TRP B 1 59 ? 23.359 5.720 5.020 1.00 42.03 59 TRP B CA 1
ATOM 2267 C C . TRP B 1 59 ? 22.761 4.657 5.939 1.00 41.34 59 TRP B C 1
ATOM 2268 O O . TRP B 1 59 ? 22.549 4.938 7.118 1.00 39.46 59 TRP B O 1
ATOM 2279 N N . ARG B 1 60 ? 22.528 3.451 5.398 1.00 41.38 60 ARG B N 1
ATOM 2280 C CA . ARG B 1 60 ? 21.941 2.345 6.172 1.00 42.57 60 ARG B CA 1
ATOM 2281 C C . ARG B 1 60 ? 22.698 2.050 7.475 1.00 44.04 60 ARG B C 1
ATOM 2282 O O . ARG B 1 60 ? 22.074 1.874 8.522 1.00 44.47 60 ARG B O 1
ATOM 2290 N N . VAL B 1 61 ? 24.031 2.052 7.434 1.00 44.78 61 VAL B N 1
ATOM 2291 C CA . VAL B 1 61 ? 24.789 1.751 8.646 1.00 46.61 61 VAL B CA 1
ATOM 2292 C C . VAL B 1 61 ? 24.580 2.819 9.737 1.00 47.51 61 VAL B C 1
ATOM 2293 O O . VAL B 1 61 ? 24.390 2.463 10.906 1.00 48.11 61 VAL B O 1
ATOM 2297 N N . VAL B 1 62 ? 24.619 4.101 9.350 1.00 48.28 62 VAL B N 1
ATOM 2298 C CA . VAL B 1 62 ? 24.599 5.232 10.290 1.00 49.38 62 VAL B CA 1
ATOM 2299 C C . VAL B 1 62 ? 23.163 5.553 10.813 1.00 51.80 62 VAL B C 1
ATOM 2300 O O . VAL B 1 62 ? 22.979 6.007 11.948 1.00 50.79 62 VAL B O 1
ATOM 2304 N N . SER B 1 63 ? 22.190 5.367 9.934 1.00 54.16 63 SER B N 1
ATOM 2305 C CA . SER B 1 63 ? 20.787 5.275 10.278 1.00 57.02 63 SER B CA 1
ATOM 2306 C C . SER B 1 63 ? 20.571 4.188 11.358 1.00 59.28 63 SER B C 1
ATOM 2307 O O . SER B 1 63 ? 20.058 4.498 12.458 1.00 60.05 63 SER B O 1
ATOM 2310 N N . SER B 1 64 ? 20.947 2.938 11.069 1.00 61.41 64 SER B N 1
ATOM 2311 C CA . SER B 1 64 ? 20.946 1.881 12.102 1.00 64.15 64 SER B CA 1
ATOM 2312 C C . SER B 1 64 ? 21.563 2.251 13.447 1.00 65.71 64 SER B C 1
ATOM 2313 O O . SER B 1 64 ? 21.095 1.816 14.487 1.00 66.33 64 SER B O 1
ATOM 2316 N N . ILE B 1 65 ? 22.629 3.037 13.443 1.00 67.41 65 ILE B N 1
ATOM 2317 C CA . ILE B 1 65 ? 23.232 3.358 14.702 1.00 69.23 65 ILE B CA 1
ATOM 2318 C C . ILE B 1 65 ? 22.345 4.398 15.365 1.00 71.12 65 ILE B C 1
ATOM 2319 O O . ILE B 1 65 ? 22.050 4.289 16.542 1.00 72.46 65 ILE B O 1
ATOM 2324 N N . GLU B 1 66 ? 21.897 5.383 14.600 1.00 73.05 66 GLU B N 1
ATOM 2325 C CA . GLU B 1 66 ? 21.066 6.462 15.117 1.00 75.16 66 GLU B CA 1
ATOM 2326 C C . GLU B 1 66 ? 19.886 5.929 15.927 1.00 76.95 66 GLU B C 1
ATOM 2327 O O . GLU B 1 66 ? 19.652 6.374 17.037 1.00 76.74 66 GLU B O 1
ATOM 2333 N N . GLN B 1 67 ? 19.164 5.011 15.318 1.00 79.81 67 GLN B N 1
ATOM 2334 C CA . GLN B 1 67 ? 18.035 4.359 15.912 1.00 83.05 67 GLN B CA 1
ATOM 2335 C C . GLN B 1 67 ? 18.531 3.338 16.860 1.00 84.27 67 GLN B C 1
ATOM 2336 O O . GLN B 1 67 ? 18.411 2.170 16.609 1.00 85.15 67 GLN B O 1
ATOM 2342 N N . LYS B 1 68 ? 19.094 3.743 17.962 1.00 85.81 68 LYS B N 1
ATOM 2343 C CA . LYS B 1 68 ? 19.544 2.727 18.856 1.00 87.70 68 LYS B CA 1
ATOM 2344 C C . LYS B 1 68 ? 20.608 3.289 19.724 1.00 89.24 68 LYS B C 1
ATOM 2345 O O . LYS B 1 68 ? 21.511 2.596 20.159 1.00 89.58 68 LYS B O 1
ATOM 2347 N N . THR B 1 69 ? 20.478 4.563 19.999 1.00 90.67 69 THR B N 1
ATOM 2348 C CA . THR B 1 69 ? 21.418 5.226 20.840 1.00 92.52 69 THR B CA 1
ATOM 2349 C C . THR B 1 69 ? 20.641 6.053 21.855 1.00 93.71 69 THR B C 1
ATOM 2350 O O . THR B 1 69 ? 20.414 7.229 21.650 1.00 94.02 69 THR B O 1
ATOM 2354 N N . GLU B 1 70 ? 20.208 5.466 22.955 1.00 94.89 70 GLU B N 1
ATOM 2355 C CA . GLU B 1 70 ? 19.358 6.302 23.820 1.00 96.04 70 GLU B CA 1
ATOM 2356 C C . GLU B 1 70 ? 19.764 6.407 25.302 1.00 96.41 70 GLU B C 1
ATOM 2357 O O . GLU B 1 70 ? 20.122 7.497 25.783 1.00 96.86 70 GLU B O 1
ATOM 2363 N N . GLU B 1 73 ? 21.561 9.590 23.696 1.00 74.15 73 GLU B N 1
ATOM 2364 C CA . GLU B 1 73 ? 22.408 10.632 24.277 1.00 73.86 73 GLU B CA 1
ATOM 2365 C C . GLU B 1 73 ? 22.770 11.801 23.294 1.00 73.45 73 GLU B C 1
ATOM 2366 O O . GLU B 1 73 ? 21.953 12.195 22.461 1.00 73.43 73 GLU B O 1
ATOM 2368 N N . LYS B 1 74 ? 23.981 12.368 23.442 1.00 72.80 74 LYS B N 1
ATOM 2369 C CA . LYS B 1 74 ? 24.654 13.240 22.454 1.00 71.11 74 LYS B CA 1
ATOM 2370 C C . LYS B 1 74 ? 25.348 12.375 21.376 1.00 70.55 74 LYS B C 1
ATOM 2371 O O . LYS B 1 74 ? 25.839 12.883 20.357 1.00 69.42 74 LYS B O 1
ATOM 2373 N N . LYS B 1 75 ? 25.390 11.069 21.634 1.00 69.76 75 LYS B N 1
ATOM 2374 C CA . LYS B 1 75 ? 25.762 10.075 20.632 1.00 69.63 75 LYS B CA 1
ATOM 2375 C C . LYS B 1 75 ? 24.732 10.095 19.510 1.00 68.62 75 LYS B C 1
ATOM 2376 O O . LYS B 1 75 ? 25.094 9.914 18.325 1.00 68.74 75 LYS B O 1
ATOM 2381 N N . GLN B 1 76 ? 23.464 10.338 19.867 1.00 67.12 76 GLN B N 1
ATOM 2382 C CA . GLN B 1 76 ? 22.402 10.371 18.848 1.00 66.30 76 GLN B CA 1
ATOM 2383 C C . GLN B 1 76 ? 22.465 11.642 17.969 1.00 64.84 76 GLN B C 1
ATOM 2384 O O . GLN B 1 76 ? 22.232 11.587 16.762 1.00 64.75 76 GLN B O 1
ATOM 2390 N N . GLN B 1 77 ? 22.808 12.769 18.581 1.00 63.00 77 GLN B N 1
ATOM 2391 C CA . GLN B 1 77 ? 23.007 14.016 17.859 1.00 61.92 77 GLN B CA 1
ATOM 2392 C C . GLN B 1 77 ? 24.110 13.840 16.781 1.00 61.19 77 GLN B C 1
ATOM 2393 O O . GLN B 1 77 ? 23.918 14.201 15.626 1.00 60.67 77 GLN B O 1
ATOM 2396 N N . MET B 1 78 ? 25.263 13.302 17.186 1.00 59.80 78 MET B N 1
ATOM 2397 C CA . MET B 1 78 ? 26.364 13.007 16.285 1.00 59.32 78 MET B CA 1
ATOM 2398 C C . MET B 1 78 ? 25.997 12.005 15.162 1.00 57.16 78 MET B C 1
ATOM 2399 O O . MET B 1 78 ? 26.237 12.296 14.001 1.00 56.00 78 MET B O 1
ATOM 2404 N N . ALA B 1 79 ? 25.395 10.867 15.508 1.00 55.17 79 ALA B N 1
ATOM 2405 C CA . ALA B 1 79 ? 24.822 9.964 14.492 1.00 54.68 79 ALA B CA 1
ATOM 2406 C C . ALA B 1 79 ? 23.793 10.610 13.526 1.00 54.82 79 ALA B C 1
ATOM 2407 O O . ALA B 1 79 ? 23.884 10.380 12.299 1.00 55.59 79 ALA B O 1
ATOM 2409 N N . ARG B 1 80 ? 22.868 11.438 14.040 1.00 54.11 80 ARG B N 1
ATOM 2410 C CA . ARG B 1 80 ? 21.925 12.179 13.189 1.00 53.50 80 ARG B CA 1
ATOM 2411 C C . ARG B 1 80 ? 22.652 13.095 12.233 1.00 53.16 80 ARG B C 1
ATOM 2412 O O . ARG B 1 80 ? 22.339 13.104 11.050 1.00 53.74 80 ARG B O 1
ATOM 2415 N N . GLU B 1 81 ? 23.619 13.872 12.706 1.00 52.78 81 GLU B N 1
ATOM 2416 C CA . GLU B 1 81 ? 24.265 14.854 11.799 1.00 54.07 81 GLU B CA 1
ATOM 2417 C C . GLU B 1 81 ? 25.029 14.161 10.661 1.00 53.55 81 GLU B C 1
ATOM 2418 O O . GLU B 1 81 ? 25.155 14.704 9.548 1.00 52.97 81 GLU B O 1
ATOM 2424 N N . TYR B 1 82 ? 25.534 12.962 10.964 1.00 52.48 82 TYR B N 1
ATOM 2425 C CA . TYR B 1 82 ? 26.335 12.236 10.024 1.00 51.65 82 TYR B CA 1
ATOM 2426 C C . TYR B 1 82 ? 25.396 11.574 9.011 1.00 50.95 82 TYR B C 1
ATOM 2427 O O . TYR B 1 82 ? 25.612 11.698 7.810 1.00 49.94 82 TYR B O 1
ATOM 2436 N N . ARG B 1 83 ? 24.323 10.944 9.481 1.00 50.41 83 ARG B N 1
ATOM 2437 C CA . ARG B 1 83 ? 23.300 10.496 8.547 1.00 50.75 83 ARG B CA 1
ATOM 2438 C C . ARG B 1 83 ? 22.930 11.636 7.574 1.00 51.43 83 ARG B C 1
ATOM 2439 O O . ARG B 1 83 ? 22.962 11.458 6.335 1.00 52.40 83 ARG B O 1
ATOM 2447 N N . GLU B 1 84 ? 22.632 12.814 8.110 1.00 51.74 84 GLU B N 1
ATOM 2448 C CA . GLU B 1 84 ? 22.102 13.879 7.271 1.00 52.40 84 GLU B CA 1
ATOM 2449 C C . GLU B 1 84 ? 23.122 14.316 6.253 1.00 50.77 84 GLU B C 1
ATOM 2450 O O . GLU B 1 84 ? 22.754 14.660 5.148 1.00 51.46 84 GLU B O 1
ATOM 2456 N N . LYS B 1 85 ? 24.390 14.311 6.625 1.00 49.25 85 LYS B N 1
ATOM 2457 C CA . LYS B 1 85 ? 25.456 14.691 5.702 1.00 48.52 85 LYS B CA 1
ATOM 2458 C C . LYS B 1 85 ? 25.542 13.640 4.586 1.00 47.14 85 LYS B C 1
ATOM 2459 O O . LYS B 1 85 ? 25.750 13.976 3.430 1.00 45.43 85 LYS B O 1
ATOM 2465 N N . ILE B 1 86 ? 25.329 12.369 4.955 1.00 45.85 86 ILE B N 1
ATOM 2466 C CA . ILE B 1 86 ? 25.433 11.289 4.008 1.00 44.68 86 ILE B CA 1
ATOM 2467 C C . ILE B 1 86 ? 24.239 11.422 3.110 1.00 45.43 86 ILE B C 1
ATOM 2468 O O . ILE B 1 86 ? 24.375 11.394 1.860 1.00 45.56 86 ILE B O 1
ATOM 2473 N N . GLU B 1 87 ? 23.072 11.609 3.738 1.00 45.41 87 GLU B N 1
ATOM 2474 C CA . GLU B 1 87 ? 21.827 11.824 2.983 1.00 45.65 87 GLU B CA 1
ATOM 2475 C C . GLU B 1 87 ? 21.994 12.873 1.934 1.00 44.24 87 GLU B C 1
ATOM 2476 O O . GLU B 1 87 ? 21.566 12.659 0.815 1.00 44.82 87 GLU B O 1
ATOM 2482 N N . THR B 1 88 ? 22.615 13.999 2.272 1.00 43.25 88 THR B N 1
ATOM 2483 C CA . THR B 1 88 ? 22.613 15.099 1.308 1.00 43.51 88 THR B CA 1
ATOM 2484 C C . THR B 1 88 ? 23.485 14.826 0.085 1.00 42.30 88 THR B C 1
ATOM 2485 O O . THR B 1 88 ? 23.056 15.093 -1.024 1.00 43.65 88 THR B O 1
ATOM 2489 N N . GLU B 1 89 ? 24.690 14.305 0.284 1.00 41.60 89 GLU B N 1
ATOM 2490 C CA . GLU B 1 89 ? 25.500 13.666 -0.802 1.00 40.17 89 GLU B CA 1
ATOM 2491 C C . GLU B 1 89 ? 24.700 12.690 -1.659 1.00 39.76 89 GLU B C 1
ATOM 2492 O O . GLU B 1 89 ? 24.813 12.662 -2.898 1.00 38.60 89 GLU B O 1
ATOM 2498 N N . LEU B 1 90 ? 23.901 11.859 -0.997 1.00 39.44 90 LEU B N 1
ATOM 2499 C CA . LEU B 1 90 ? 23.163 10.853 -1.731 1.00 39.79 90 LEU B CA 1
ATOM 2500 C C . LEU B 1 90 ? 22.056 11.481 -2.623 1.00 40.77 90 LEU B C 1
ATOM 2501 O O . LEU B 1 90 ? 21.813 11.002 -3.744 1.00 41.10 90 LEU B O 1
ATOM 2506 N N . ARG B 1 91 ? 21.366 12.531 -2.131 1.00 40.57 91 ARG B N 1
ATOM 2507 C CA . ARG B 1 91 ? 20.355 13.243 -2.932 1.00 39.62 91 ARG B CA 1
ATOM 2508 C C . ARG B 1 91 ? 21.030 14.010 -4.024 1.00 39.91 91 ARG B C 1
ATOM 2509 O O . ARG B 1 91 ? 20.477 14.082 -5.123 1.00 39.70 91 ARG B O 1
ATOM 2517 N N . ASP B 1 92 ? 22.230 14.554 -3.751 1.00 39.42 92 ASP B N 1
ATOM 2518 C CA . ASP B 1 92 ? 23.006 15.190 -4.803 1.00 41.65 92 ASP B CA 1
ATOM 2519 C C . ASP B 1 92 ? 23.397 14.204 -5.908 1.00 40.77 92 ASP B C 1
ATOM 2520 O O . ASP B 1 92 ? 23.468 14.591 -7.086 1.00 41.00 92 ASP B O 1
ATOM 2525 N N . ILE B 1 93 ? 23.637 12.938 -5.547 1.00 39.33 93 ILE B N 1
ATOM 2526 C CA . ILE B 1 93 ? 23.900 11.944 -6.586 1.00 38.25 93 ILE B CA 1
ATOM 2527 C C . ILE B 1 93 ? 22.621 11.606 -7.359 1.00 37.43 93 ILE B C 1
ATOM 2528 O O . ILE B 1 93 ? 22.640 11.580 -8.567 1.00 36.87 93 ILE B O 1
ATOM 2533 N N . CYS B 1 94 ? 21.510 11.357 -6.684 1.00 38.25 94 CYS B N 1
ATOM 2534 C CA . CYS B 1 94 ? 20.291 11.046 -7.432 1.00 39.55 94 CYS B CA 1
ATOM 2535 C C . CYS B 1 94 ? 19.756 12.215 -8.220 1.00 41.05 94 CYS B C 1
ATOM 2536 O O . CYS B 1 94 ? 19.330 12.015 -9.347 1.00 40.88 94 CYS B O 1
ATOM 2539 N N . ASN B 1 95 ? 19.829 13.444 -7.673 1.00 43.24 95 ASN B N 1
ATOM 2540 C CA . ASN B 1 95 ? 19.358 14.617 -8.434 1.00 44.52 95 ASN B CA 1
ATOM 2541 C C . ASN B 1 95 ? 20.102 14.781 -9.736 1.00 44.84 95 ASN B C 1
ATOM 2542 O O . ASN B 1 95 ? 19.497 15.069 -10.757 1.00 45.12 95 ASN B O 1
ATOM 2547 N N . ASP B 1 96 ? 21.410 14.549 -9.677 1.00 44.87 96 ASP B N 1
ATOM 2548 C CA . ASP B 1 96 ? 22.312 14.673 -10.804 1.00 45.36 96 ASP B CA 1
ATOM 2549 C C . ASP B 1 96 ? 21.894 13.712 -11.939 1.00 44.09 96 ASP B C 1
ATOM 2550 O O . ASP B 1 96 ? 21.693 14.134 -13.074 1.00 44.88 96 ASP B O 1
ATOM 2555 N N . VAL B 1 97 ? 21.723 12.423 -11.624 1.00 41.83 97 VAL B N 1
ATOM 2556 C CA . VAL B 1 97 ? 21.317 11.406 -12.612 1.00 39.31 97 VAL B CA 1
ATOM 2557 C C . VAL B 1 97 ? 19.953 11.749 -13.133 1.00 39.21 97 VAL B C 1
ATOM 2558 O O . VAL B 1 97 ? 19.718 11.738 -14.349 1.00 39.17 97 VAL B O 1
ATOM 2562 N N . LEU B 1 98 ? 19.041 11.983 -12.193 1.00 38.80 98 LEU B N 1
ATOM 2563 C CA . LEU B 1 98 ? 17.646 12.389 -12.494 1.00 40.40 98 LEU B CA 1
ATOM 2564 C C . LEU B 1 98 ? 17.562 13.510 -13.514 1.00 41.25 98 LEU B C 1
ATOM 2565 O O . LEU B 1 98 ? 16.771 13.447 -14.459 1.00 40.46 98 LEU B O 1
ATOM 2570 N N . SER B 1 99 ? 18.449 14.487 -13.361 1.00 42.13 99 SER B N 1
ATOM 2571 C CA . SER B 1 99 ? 18.400 15.637 -14.220 1.00 43.85 99 SER B CA 1
ATOM 2572 C C . SER B 1 99 ? 19.079 15.366 -15.582 1.00 44.38 99 SER B C 1
ATOM 2573 O O . SER B 1 99 ? 18.636 15.902 -16.619 1.00 45.42 99 SER B O 1
ATOM 2576 N N . LEU B 1 100 ? 20.072 14.476 -15.603 1.00 43.27 100 LEU B N 1
ATOM 2577 C CA . LEU B 1 100 ? 20.685 14.028 -16.850 1.00 42.37 100 LEU B CA 1
ATOM 2578 C C . LEU B 1 100 ? 19.671 13.149 -17.551 1.00 42.08 100 LEU B C 1
ATOM 2579 O O . LEU B 1 100 ? 19.642 13.051 -18.754 1.00 42.31 100 LEU B O 1
ATOM 2584 N N . LEU B 1 101 ? 18.853 12.456 -16.804 1.00 41.57 101 LEU B N 1
ATOM 2585 C CA . LEU B 1 101 ? 17.855 11.669 -17.468 1.00 42.34 101 LEU B CA 1
ATOM 2586 C C . LEU B 1 101 ? 16.789 12.557 -18.126 1.00 43.95 101 LEU B C 1
ATOM 2587 O O . LEU B 1 101 ? 16.430 12.306 -19.268 1.00 44.56 101 LEU B O 1
ATOM 2592 N N . GLU B 1 102 ? 16.272 13.558 -17.401 1.00 45.58 102 GLU B N 1
ATOM 2593 C CA . GLU B 1 102 ? 15.305 14.536 -17.963 1.00 48.14 102 GLU B CA 1
ATOM 2594 C C . GLU B 1 102 ? 15.872 15.370 -19.087 1.00 48.52 102 GLU B C 1
ATOM 2595 O O . GLU B 1 102 ? 15.199 15.594 -20.039 1.00 49.89 102 GLU B O 1
ATOM 2601 N N . LYS B 1 103 ? 17.105 15.834 -18.986 1.00 49.04 103 LYS B N 1
ATOM 2602 C CA . LYS B 1 103 ? 17.620 16.708 -20.020 1.00 49.05 103 LYS B CA 1
ATOM 2603 C C . LYS B 1 103 ? 18.171 15.992 -21.267 1.00 49.89 103 LYS B C 1
ATOM 2604 O O . LYS B 1 103 ? 17.905 16.408 -22.384 1.00 51.71 103 LYS B O 1
ATOM 2610 N N . PHE B 1 104 ? 18.924 14.917 -21.111 1.00 49.84 104 PHE B N 1
ATOM 2611 C CA . PHE B 1 104 ? 19.490 14.266 -22.294 1.00 48.79 104 PHE B CA 1
ATOM 2612 C C . PHE B 1 104 ? 18.905 12.896 -22.603 1.00 48.81 104 PHE B C 1
ATOM 2613 O O . PHE B 1 104 ? 18.486 12.642 -23.727 1.00 49.00 104 PHE B O 1
ATOM 2621 N N . LEU B 1 105 ? 18.814 12.024 -21.601 1.00 48.51 105 LEU B N 1
ATOM 2622 C CA . LEU B 1 105 ? 18.686 10.608 -21.896 1.00 47.24 105 LEU B CA 1
ATOM 2623 C C . LEU B 1 105 ? 17.269 10.147 -22.234 1.00 47.86 105 LEU B C 1
ATOM 2624 O O . LEU B 1 105 ? 17.043 9.470 -23.234 1.00 46.34 105 LEU B O 1
ATOM 2629 N N . ILE B 1 106 ? 16.306 10.481 -21.403 1.00 49.55 106 ILE B N 1
ATOM 2630 C CA . ILE B 1 106 ? 14.933 10.140 -21.785 1.00 51.93 106 ILE B CA 1
ATOM 2631 C C . ILE B 1 106 ? 14.443 10.806 -23.143 1.00 53.59 106 ILE B C 1
ATOM 2632 O O . ILE B 1 106 ? 13.892 10.104 -23.988 1.00 54.12 106 ILE B O 1
ATOM 2637 N N . PRO B 1 107 ? 14.650 12.133 -23.347 1.00 54.80 107 PRO B N 1
ATOM 2638 C CA . PRO B 1 107 ? 14.286 12.718 -24.667 1.00 56.45 107 PRO B CA 1
ATOM 2639 C C . PRO B 1 107 ? 15.098 12.237 -25.879 1.00 58.21 107 PRO B C 1
ATOM 2640 O O . PRO B 1 107 ? 14.669 12.407 -27.010 1.00 59.07 107 PRO B O 1
ATOM 2644 N N . ASN B 1 108 ? 16.268 11.664 -25.682 1.00 59.53 108 ASN B N 1
ATOM 2645 C CA . ASN B 1 108 ? 17.049 11.261 -26.851 1.00 60.62 108 ASN B CA 1
ATOM 2646 C C . ASN B 1 108 ? 16.756 9.843 -27.239 1.00 60.61 108 ASN B C 1
ATOM 2647 O O . ASN B 1 108 ? 17.282 9.340 -28.222 1.00 61.18 108 ASN B O 1
ATOM 2652 N N . ALA B 1 109 ? 15.945 9.178 -26.436 1.00 60.85 109 ALA B N 1
ATOM 2653 C CA . ALA B 1 109 ? 15.776 7.745 -26.564 1.00 61.10 109 ALA B CA 1
ATOM 2654 C C . ALA B 1 109 ? 14.885 7.437 -27.758 1.00 61.87 109 ALA B C 1
ATOM 2655 O O . ALA B 1 109 ? 13.696 7.761 -27.759 1.00 60.94 109 ALA B O 1
ATOM 2657 N N . SER B 1 110 ? 15.470 6.807 -28.770 1.00 63.36 110 SER B N 1
ATOM 2658 C CA . SER B 1 110 ? 14.743 6.569 -30.032 1.00 64.82 110 SER B CA 1
ATOM 2659 C C . SER B 1 110 ? 13.925 5.266 -30.027 1.00 65.72 110 SER B C 1
ATOM 2660 O O . SER B 1 110 ? 12.745 5.259 -30.409 1.00 66.52 110 SER B O 1
ATOM 2663 N N . GLN B 1 111 ? 14.528 4.170 -29.585 1.00 65.88 111 GLN B N 1
ATOM 2664 C CA . GLN B 1 111 ? 13.797 2.906 -29.616 1.00 66.20 111 GLN B CA 1
ATOM 2665 C C . GLN B 1 111 ? 13.360 2.504 -28.225 1.00 65.09 111 GLN B C 1
ATOM 2666 O O . GLN B 1 111 ? 13.946 2.905 -27.228 1.00 64.22 111 GLN B O 1
ATOM 2672 N N . ALA B 1 112 ? 12.330 1.670 -28.206 1.00 64.91 112 ALA B N 1
ATOM 2673 C CA . ALA B 1 112 ? 11.695 1.156 -27.003 1.00 63.94 112 ALA B CA 1
ATOM 2674 C C . ALA B 1 112 ? 12.722 0.703 -25.960 1.00 63.33 112 ALA B C 1
ATOM 2675 O O . ALA B 1 112 ? 12.626 1.095 -24.795 1.00 64.94 112 ALA B O 1
ATOM 2677 N N . GLU B 1 113 ? 13.709 -0.089 -26.360 1.00 61.59 113 GLU B N 1
ATOM 2678 C CA . GLU B 1 113 ? 14.743 -0.575 -25.425 1.00 60.72 113 GLU B CA 1
ATOM 2679 C C . GLU B 1 113 ? 15.311 0.524 -24.537 1.00 58.50 113 GLU B C 1
ATOM 2680 O O . GLU B 1 113 ? 15.298 0.406 -23.316 1.00 57.97 113 GLU B O 1
ATOM 2686 N N . SER B 1 114 ? 15.805 1.592 -25.150 1.00 56.38 114 SER B N 1
ATOM 2687 C CA . SER B 1 114 ? 16.475 2.644 -24.390 1.00 54.98 114 SER B CA 1
ATOM 2688 C C . SER B 1 114 ? 15.461 3.369 -23.541 1.00 53.20 114 SER B C 1
ATOM 2689 O O . SER B 1 114 ? 15.769 3.796 -22.425 1.00 52.36 114 SER B O 1
ATOM 2692 N N . LYS B 1 115 ? 14.245 3.475 -24.065 1.00 51.31 115 LYS B N 1
ATOM 2693 C CA . LYS B 1 115 ? 13.189 4.121 -23.318 1.00 50.39 115 LYS B CA 1
ATOM 2694 C C . LYS B 1 115 ? 12.977 3.365 -22.030 1.00 47.58 115 LYS B C 1
ATOM 2695 O O . LYS B 1 115 ? 12.925 3.989 -20.986 1.00 47.19 115 LYS B O 1
ATOM 2701 N N . VAL B 1 116 ? 12.865 2.038 -22.111 1.00 45.00 116 VAL B N 1
ATOM 2702 C CA . VAL B 1 116 ? 12.675 1.214 -20.915 1.00 43.20 11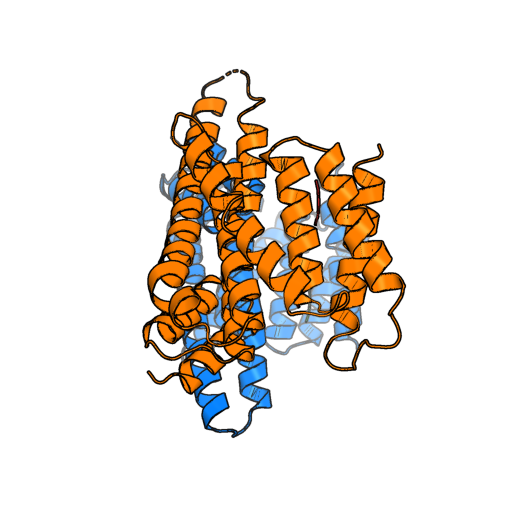6 VAL B CA 1
ATOM 2703 C C . VAL B 1 116 ? 13.898 1.354 -19.979 1.00 42.08 116 VAL B C 1
ATOM 2704 O O . VAL B 1 116 ? 13.745 1.613 -18.762 1.00 42.42 116 VAL B O 1
ATOM 2708 N N . PHE B 1 117 ? 15.092 1.264 -20.551 1.00 39.07 117 PHE B N 1
ATOM 2709 C CA . PHE B 1 117 ? 16.298 1.354 -19.755 1.00 37.27 117 PHE B CA 1
ATOM 2710 C C . PHE B 1 117 ? 16.302 2.604 -18.897 1.00 36.46 117 PHE B C 1
ATOM 2711 O O . PHE B 1 117 ? 16.460 2.516 -17.699 1.00 36.06 117 PHE B O 1
ATOM 2719 N N . TYR B 1 118 ? 16.135 3.767 -19.522 1.00 36.73 118 TYR B N 1
ATOM 2720 C CA . TYR B 1 118 ? 16.230 5.028 -18.834 1.00 37.20 118 TYR B CA 1
ATOM 2721 C C . TYR B 1 118 ? 15.005 5.252 -17.929 1.00 38.25 118 TYR B C 1
ATOM 2722 O O . TYR B 1 118 ? 15.148 5.741 -16.776 1.00 37.69 118 TYR B O 1
ATOM 2731 N N . LEU B 1 119 ? 13.812 4.850 -18.397 1.00 38.15 119 LEU B N 1
ATOM 2732 C CA . LEU B 1 119 ? 12.656 5.034 -17.532 1.00 38.75 119 LEU B CA 1
ATOM 2733 C C . LEU B 1 119 ? 12.820 4.220 -16.299 1.00 38.09 119 LEU B C 1
ATOM 2734 O O . LEU B 1 119 ? 12.368 4.653 -15.215 1.00 38.07 119 LEU B O 1
ATOM 2739 N N . LYS B 1 120 ? 13.455 3.042 -16.438 1.00 37.60 120 LYS B N 1
ATOM 2740 C CA . LYS B 1 120 ? 13.799 2.193 -15.283 1.00 36.22 120 LYS B CA 1
ATOM 2741 C C . LYS B 1 120 ? 14.721 2.932 -14.348 1.00 37.21 120 LYS B C 1
ATOM 2742 O O . LYS B 1 120 ? 14.522 2.953 -13.138 1.00 37.98 120 LYS B O 1
ATOM 2748 N N . MET B 1 121 ? 15.758 3.529 -14.910 1.00 38.04 121 MET B N 1
ATOM 2749 C CA . MET B 1 121 ? 16.802 4.184 -14.113 1.00 38.70 121 MET B CA 1
ATOM 2750 C C . MET B 1 121 ? 16.174 5.352 -13.371 1.00 38.84 121 MET B C 1
ATOM 2751 O O . MET B 1 121 ? 16.513 5.641 -12.187 1.00 38.07 121 MET B O 1
ATOM 2756 N N . LYS B 1 122 ? 15.253 6.030 -14.062 1.00 38.42 122 LYS B N 1
ATOM 2757 C CA . LYS B 1 122 ? 14.522 7.111 -13.408 1.00 38.41 122 LYS B CA 1
ATOM 2758 C C . LYS B 1 122 ? 13.720 6.543 -12.251 1.00 37.66 122 LYS B C 1
ATOM 2759 O O . LYS B 1 122 ? 13.780 7.100 -11.169 1.00 39.05 122 LYS B O 1
ATOM 2765 N N . GLY B 1 123 ? 13.015 5.423 -12.452 1.00 36.51 123 GLY B N 1
ATOM 2766 C CA . GLY B 1 123 ? 12.369 4.717 -11.334 1.00 34.23 123 GLY B CA 1
ATOM 2767 C C . GLY B 1 123 ? 13.349 4.397 -10.230 1.00 35.26 123 GLY B C 1
ATOM 2768 O O . GLY B 1 123 ? 13.074 4.643 -9.032 1.00 35.37 123 GLY B O 1
ATOM 2769 N N . ASP B 1 124 ? 14.530 3.866 -10.587 1.00 34.12 124 ASP B N 1
ATOM 2770 C CA . ASP B 1 124 ? 15.488 3.476 -9.500 1.00 33.83 124 ASP B CA 1
ATOM 2771 C C . ASP B 1 124 ? 15.913 4.685 -8.667 1.00 32.60 124 ASP B C 1
ATOM 2772 O O . ASP B 1 124 ? 15.887 4.652 -7.426 1.00 32.05 124 ASP B O 1
ATOM 2777 N N . TYR B 1 125 ? 16.337 5.748 -9.350 1.00 32.13 125 TYR B N 1
ATOM 2778 C CA . TYR B 1 125 ? 16.910 6.876 -8.615 1.00 32.86 125 TYR B CA 1
ATOM 2779 C C . TYR B 1 125 ? 15.849 7.561 -7.787 1.00 34.50 125 TYR B C 1
ATOM 2780 O O . TYR B 1 125 ? 16.128 7.861 -6.629 1.00 35.32 125 TYR B O 1
ATOM 2789 N N . TYR B 1 126 ? 14.597 7.678 -8.283 1.00 35.60 126 TYR B N 1
ATOM 2790 C CA . TYR B 1 126 ? 13.519 8.096 -7.356 1.00 36.85 126 TYR B CA 1
ATOM 2791 C C . TYR B 1 126 ? 13.391 7.129 -6.189 1.00 36.43 126 TYR B C 1
ATOM 2792 O O . TYR B 1 126 ? 13.208 7.573 -5.028 1.00 36.24 126 TYR B O 1
ATOM 2801 N N . ARG B 1 127 ? 13.495 5.828 -6.473 1.00 35.69 127 ARG B N 1
ATOM 2802 C CA . ARG B 1 127 ? 13.386 4.841 -5.370 1.00 36.21 127 ARG B CA 1
ATOM 2803 C C . ARG B 1 127 ? 14.498 5.104 -4.343 1.00 35.98 127 ARG B C 1
ATOM 2804 O O . ARG B 1 127 ? 14.266 5.108 -3.134 1.00 35.98 127 ARG B O 1
ATOM 2812 N N . TYR B 1 128 ? 15.712 5.397 -4.797 1.00 36.87 128 TYR B N 1
ATOM 2813 C CA . TYR B 1 128 ? 16.776 5.676 -3.787 1.00 37.70 128 TYR B CA 1
ATOM 2814 C C . TYR B 1 128 ? 16.484 6.930 -2.972 1.00 38.86 128 TYR B C 1
ATOM 2815 O O . TYR B 1 128 ? 16.806 6.992 -1.772 1.00 38.89 128 TYR B O 1
ATOM 2824 N N . LEU B 1 129 ? 15.889 7.937 -3.619 1.00 40.14 129 LEU B N 1
ATOM 2825 C CA . LEU B 1 129 ? 15.421 9.125 -2.889 1.00 40.81 129 LEU B CA 1
ATOM 2826 C C . LEU B 1 129 ? 14.333 8.752 -1.911 1.00 42.81 129 LEU B C 1
ATOM 2827 O O . LEU B 1 129 ? 14.377 9.145 -0.732 1.00 44.57 129 LEU B O 1
ATOM 2832 N N . ALA B 1 130 ? 13.377 7.957 -2.360 1.00 43.26 130 ALA B N 1
ATOM 2833 C CA . ALA B 1 130 ? 12.349 7.494 -1.447 1.00 44.86 130 ALA B CA 1
ATOM 2834 C C . ALA B 1 130 ? 12.884 6.749 -0.224 1.00 46.98 130 ALA B C 1
ATOM 2835 O O . ALA B 1 130 ? 12.339 6.912 0.871 1.00 48.81 130 ALA B O 1
ATOM 2837 N N . GLU B 1 131 ? 13.924 5.923 -0.374 1.00 48.77 131 GLU B N 1
ATOM 2838 C CA . GLU B 1 131 ? 14.495 5.164 0.790 1.00 49.80 131 GLU B CA 1
ATOM 2839 C C . GLU B 1 131 ? 14.836 6.068 1.948 1.00 50.53 131 GLU B C 1
ATOM 2840 O O . GLU B 1 131 ? 14.917 5.654 3.073 1.00 50.97 131 GLU B O 1
ATOM 2846 N N . VAL B 1 132 ? 15.024 7.323 1.643 1.00 52.92 132 VAL B N 1
ATOM 2847 C CA . VAL B 1 132 ? 15.753 8.205 2.484 1.00 55.73 132 VAL B CA 1
ATOM 2848 C C . VAL B 1 132 ? 14.908 9.454 2.815 1.00 58.52 132 VAL B C 1
ATOM 2849 O O . VAL B 1 132 ? 15.302 10.322 3.612 1.00 59.61 132 VAL B O 1
ATOM 2853 N N . ALA B 1 133 ? 13.723 9.517 2.231 1.00 60.94 133 ALA B N 1
ATOM 2854 C CA . ALA B 1 133 ? 12.871 10.667 2.422 1.00 63.81 133 ALA B CA 1
ATOM 2855 C C . ALA B 1 133 ? 11.968 10.573 3.679 1.00 65.78 133 ALA B C 1
ATOM 2856 O O . ALA B 1 133 ? 11.477 9.498 4.055 1.00 65.36 133 ALA B O 1
ATOM 2858 N N . ALA B 1 134 ? 11.824 11.728 4.338 1.00 68.73 134 ALA B N 1
ATOM 2859 C CA . ALA B 1 134 ? 10.854 11.963 5.423 1.00 70.89 134 ALA B CA 1
ATOM 2860 C C . ALA B 1 134 ? 9.967 13.094 4.914 1.00 72.35 134 ALA B C 1
ATOM 2861 O O . ALA B 1 134 ? 10.258 13.685 3.844 1.00 72.98 134 ALA B O 1
ATOM 2863 N N . GLY B 1 135 ? 8.887 13.379 5.646 1.00 73.95 135 GLY B N 1
ATOM 2864 C CA . GLY B 1 135 ? 8.053 14.586 5.411 1.00 74.92 135 GLY B CA 1
ATOM 2865 C C . GLY B 1 135 ? 6.984 14.554 4.316 1.00 75.49 135 GLY B C 1
ATOM 2866 O O . GLY B 1 135 ? 6.355 13.506 4.066 1.00 75.10 135 GLY B O 1
ATOM 2867 N N . ASP B 1 136 ? 6.783 15.720 3.675 1.00 75.65 136 ASP B N 1
ATOM 2868 C CA . ASP B 1 136 ? 5.787 15.882 2.584 1.00 75.59 136 ASP B CA 1
ATOM 2869 C C . ASP B 1 136 ? 6.438 15.521 1.251 1.00 74.95 136 ASP B C 1
ATOM 2870 O O . ASP B 1 136 ? 5.765 15.099 0.287 1.00 74.66 136 ASP B O 1
ATOM 2872 N N . ASP B 1 137 ? 7.759 15.731 1.230 1.00 73.78 137 ASP B N 1
ATOM 2873 C CA . ASP B 1 137 ? 8.671 15.221 0.220 1.00 72.08 137 ASP B CA 1
ATOM 2874 C C . ASP B 1 137 ? 8.282 13.824 -0.282 1.00 70.31 137 ASP B C 1
ATOM 2875 O O . ASP B 1 137 ? 8.094 13.618 -1.497 1.00 69.68 137 ASP B O 1
ATOM 2880 N N . LYS B 1 138 ? 8.121 12.901 0.670 1.00 67.87 138 LYS B N 1
ATOM 2881 C CA . LYS B 1 138 ? 7.989 11.479 0.384 1.00 66.43 138 LYS B CA 1
ATOM 2882 C C . LYS B 1 138 ? 6.921 11.021 -0.619 1.00 65.37 138 LYS B C 1
ATOM 2883 O O . LYS B 1 138 ? 7.253 10.369 -1.621 1.00 65.53 138 LYS B O 1
ATOM 2889 N N . LYS B 1 139 ? 5.654 11.323 -0.353 1.00 64.11 139 LYS B N 1
ATOM 2890 C CA . LYS B 1 139 ? 4.569 10.808 -1.171 1.00 61.91 139 LYS B CA 1
ATOM 2891 C C . LYS B 1 139 ? 4.755 11.258 -2.609 1.00 60.45 139 LYS B C 1
ATOM 2892 O O . LYS B 1 139 ? 4.330 10.571 -3.510 1.00 60.57 139 LYS B O 1
ATOM 2894 N N . GLY B 1 140 ? 5.443 12.371 -2.841 1.00 59.21 140 GLY B N 1
ATOM 2895 C CA . GLY B 1 140 ? 5.694 12.832 -4.236 1.00 57.51 140 GLY B CA 1
ATOM 2896 C C . GLY B 1 140 ? 6.875 12.144 -4.925 1.00 56.38 140 GLY B C 1
ATOM 2897 O O . GLY B 1 140 ? 6.845 11.842 -6.137 1.00 55.98 140 GLY B O 1
ATOM 2898 N N . ILE B 1 141 ? 7.924 11.895 -4.142 1.00 55.15 141 ILE B N 1
ATOM 2899 C CA . ILE B 1 141 ? 9.091 11.153 -4.605 1.00 53.92 141 ILE B CA 1
ATOM 2900 C C . ILE B 1 141 ? 8.639 9.739 -5.031 1.00 53.41 141 ILE B C 1
ATOM 2901 O O . ILE B 1 141 ? 8.894 9.295 -6.149 1.00 52.79 141 ILE B O 1
ATOM 2906 N N . VAL B 1 142 ? 7.879 9.083 -4.160 1.00 52.36 142 VAL B N 1
ATOM 2907 C CA . VAL B 1 142 ? 7.413 7.767 -4.445 1.00 51.53 142 VAL B CA 1
ATOM 2908 C C . VAL B 1 142 ? 6.663 7.686 -5.767 1.00 53.39 142 VAL B C 1
ATOM 2909 O O . VAL B 1 142 ? 6.921 6.804 -6.588 1.00 53.89 142 VAL B O 1
ATOM 2913 N N . ASP B 1 143 ? 5.760 8.634 -5.986 1.00 54.29 143 ASP B N 1
ATOM 2914 C CA . ASP B 1 143 ? 4.831 8.553 -7.079 1.00 54.54 143 ASP B CA 1
ATOM 2915 C C . ASP B 1 143 ? 5.560 8.812 -8.347 1.00 53.06 143 ASP B C 1
ATOM 2916 O O . ASP B 1 143 ? 5.262 8.224 -9.338 1.00 53.11 143 ASP B O 1
ATOM 2921 N N . GLN B 1 144 ? 6.519 9.716 -8.301 1.00 52.50 144 GLN B N 1
ATOM 2922 C CA . GLN B 1 144 ? 7.505 9.874 -9.365 1.00 52.14 144 GLN B CA 1
ATOM 2923 C C . GLN B 1 144 ? 8.181 8.545 -9.709 1.00 50.09 144 GLN B C 1
ATOM 2924 O O . GLN B 1 144 ? 8.303 8.177 -10.868 1.00 49.72 144 GLN B O 1
ATOM 2930 N N . SER B 1 145 ? 8.606 7.813 -8.701 1.00 49.02 145 SER B N 1
ATOM 2931 C CA . SER B 1 145 ? 9.258 6.524 -8.976 1.00 48.57 145 SER B CA 1
ATOM 2932 C C . SER B 1 145 ? 8.294 5.553 -9.652 1.00 47.37 145 SER B C 1
ATOM 2933 O O . SER B 1 145 ? 8.617 4.966 -10.715 1.00 45.21 145 SER B O 1
ATOM 2936 N N . GLN B 1 146 ? 7.112 5.425 -9.042 1.00 47.09 146 GLN B N 1
ATOM 2937 C CA . GLN B 1 146 ? 6.075 4.475 -9.484 1.00 47.42 146 GLN B CA 1
ATOM 2938 C C . GLN B 1 146 ? 5.686 4.688 -10.941 1.00 46.44 146 GLN B C 1
ATOM 2939 O O . GLN B 1 146 ? 5.487 3.750 -11.715 1.00 47.45 146 GLN B O 1
ATOM 2945 N N . GLN B 1 147 ? 5.624 5.946 -11.332 1.00 45.55 147 GLN B N 1
ATOM 2946 C CA A GLN B 1 147 ? 5.233 6.361 -12.659 0.50 44.39 147 GLN B CA 1
ATOM 2947 C CA B GLN B 1 147 ? 5.143 6.185 -12.662 0.50 44.26 147 GLN B CA 1
ATOM 2948 C C . GLN B 1 147 ? 6.299 6.131 -13.653 1.00 43.71 147 GLN B C 1
ATOM 2949 O O . GLN B 1 147 ? 6.003 5.867 -14.773 1.00 43.76 147 GLN B O 1
ATOM 2960 N N . ALA B 1 148 ? 7.543 6.281 -13.261 1.00 42.66 148 ALA B N 1
ATOM 2961 C CA . ALA B 1 148 ? 8.670 5.989 -14.203 1.00 41.17 148 ALA B CA 1
ATOM 2962 C C . ALA B 1 148 ? 8.668 4.473 -14.448 1.00 40.66 148 ALA B C 1
ATOM 2963 O O . ALA B 1 148 ? 8.547 3.979 -15.571 1.00 39.88 148 ALA B O 1
ATOM 2965 N N . TYR B 1 149 ? 8.630 3.714 -13.377 1.00 41.13 149 TYR B N 1
ATOM 2966 C CA . TYR B 1 149 ? 8.518 2.274 -13.558 1.00 41.75 149 TYR B CA 1
ATOM 2967 C C . TYR B 1 149 ? 7.336 1.893 -14.415 1.00 43.29 149 TYR B C 1
ATOM 2968 O O . TYR B 1 149 ? 7.506 1.213 -15.438 1.00 43.49 149 TYR B O 1
ATOM 2977 N N . GLN B 1 150 ? 6.148 2.382 -14.048 1.00 45.35 150 GLN B N 1
ATOM 2978 C CA . GLN B 1 150 ? 4.936 1.981 -14.738 1.00 45.78 150 GLN B CA 1
ATOM 2979 C C . GLN B 1 150 ? 4.997 2.261 -16.236 1.00 46.25 150 GLN B C 1
ATOM 2980 O O . GLN B 1 150 ? 4.727 1.370 -17.024 1.00 46.58 150 GLN B O 1
ATOM 2986 N N . GLU B 1 151 ? 5.378 3.453 -16.668 1.00 46.26 151 GLU B N 1
ATOM 2987 C CA . GLU B 1 151 ? 5.460 3.639 -18.129 1.00 47.40 151 GLU B CA 1
ATOM 2988 C C . GLU B 1 151 ? 6.494 2.703 -18.766 1.00 47.81 151 GLU B C 1
ATOM 2989 O O . GLU B 1 151 ? 6.335 2.267 -19.945 1.00 48.75 151 GLU B O 1
ATOM 2995 N N . ALA B 1 152 ? 7.542 2.384 -17.994 1.00 47.45 152 ALA B N 1
ATOM 2996 C CA . ALA B 1 152 ? 8.626 1.521 -18.471 1.00 47.46 152 ALA B CA 1
ATOM 2997 C C . ALA B 1 152 ? 8.090 0.130 -18.702 1.00 46.67 152 ALA B C 1
ATOM 2998 O O . ALA B 1 152 ? 8.376 -0.482 -19.706 1.00 46.02 152 ALA B O 1
ATOM 3000 N N . PHE B 1 153 ? 7.316 -0.337 -17.727 1.00 47.36 153 PHE B N 1
ATOM 3001 C CA . PHE B 1 153 ? 6.686 -1.652 -17.698 1.00 48.32 153 PHE B CA 1
ATOM 3002 C C . PHE B 1 153 ? 5.737 -1.854 -18.901 1.00 48.87 153 PHE B C 1
ATOM 3003 O O . PHE B 1 153 ? 5.827 -2.861 -19.632 1.00 48.03 153 PHE B O 1
ATOM 3011 N N . GLU B 1 154 ? 4.879 -0.858 -19.140 1.00 48.82 154 GLU B N 1
ATOM 3012 C CA . GLU B 1 154 ? 3.957 -0.901 -20.260 1.00 49.42 154 GLU B CA 1
ATOM 3013 C C . GLU B 1 154 ? 4.720 -0.975 -21.593 1.00 47.86 154 GLU B C 1
ATOM 3014 O O . GLU B 1 154 ? 4.448 -1.850 -22.440 1.00 46.92 154 GLU B O 1
ATOM 3020 N N . ILE B 1 155 ? 5.700 -0.100 -21.759 1.00 47.25 155 ILE B N 1
ATOM 3021 C CA . ILE B 1 155 ? 6.494 -0.147 -22.992 1.00 48.47 155 ILE B CA 1
ATOM 3022 C C . ILE B 1 155 ? 7.196 -1.516 -23.156 1.00 49.43 155 ILE B C 1
ATOM 3023 O O . ILE B 1 155 ? 7.303 -2.007 -24.280 1.00 49.12 155 ILE B O 1
ATOM 3028 N N . SER B 1 156 ? 7.630 -2.145 -22.047 1.00 49.46 156 SER B N 1
ATOM 3029 C CA . SER B 1 156 ? 8.260 -3.436 -22.175 1.00 49.94 156 SER B CA 1
ATOM 3030 C C . SER B 1 156 ? 7.313 -4.557 -22.442 1.00 50.12 156 SER B C 1
ATOM 3031 O O . SER B 1 156 ? 7.681 -5.455 -23.170 1.00 50.66 156 SER B O 1
ATOM 3034 N N . LYS B 1 157 ? 6.120 -4.556 -21.836 1.00 51.52 157 LYS B N 1
ATOM 3035 C CA . LYS B 1 157 ? 5.172 -5.680 -22.063 1.00 51.96 157 LYS B CA 1
ATOM 3036 C C . LYS B 1 157 ? 4.743 -5.650 -23.526 1.00 52.62 157 LYS B C 1
ATOM 3037 O O . LYS B 1 157 ? 4.504 -6.697 -24.107 1.00 52.70 157 LYS B O 1
ATOM 3040 N N . LYS B 1 158 ? 4.708 -4.457 -24.129 1.00 53.41 158 LYS B N 1
ATOM 3041 C CA . LYS B 1 158 ? 4.304 -4.311 -25.546 1.00 53.91 158 LYS B CA 1
ATOM 3042 C C . LYS B 1 158 ? 5.447 -4.528 -26.549 1.00 54.02 158 LYS B C 1
ATOM 3043 O O . LYS B 1 158 ? 5.254 -5.163 -27.592 1.00 54.85 158 LYS B O 1
ATOM 3045 N N . GLU B 1 159 ? 6.645 -4.045 -26.249 1.00 54.13 159 GLU B N 1
ATOM 3046 C CA . GLU B 1 159 ? 7.730 -4.133 -27.257 1.00 54.13 159 GLU B CA 1
ATOM 3047 C C . GLU B 1 159 ? 8.997 -5.016 -27.054 1.00 53.13 159 GLU B C 1
ATOM 3048 O O . GLU B 1 159 ? 9.850 -5.062 -27.941 1.00 53.08 159 GLU B O 1
ATOM 3054 N N . MET B 1 160 ? 9.112 -5.725 -25.930 1.00 52.02 160 MET B N 1
ATOM 3055 C CA . MET B 1 160 ? 10.278 -6.577 -25.678 1.00 50.97 160 MET B CA 1
ATOM 3056 C C . MET B 1 160 ? 9.829 -7.987 -25.392 1.00 50.10 160 MET B C 1
ATOM 3057 O O . MET B 1 160 ? 8.694 -8.196 -24.976 1.00 49.69 160 MET B O 1
ATOM 3062 N N . GLN B 1 161 ? 10.721 -8.950 -25.596 1.00 48.94 161 GLN B N 1
ATOM 3063 C CA . GLN B 1 161 ? 10.427 -10.330 -25.283 1.00 48.45 161 GLN B CA 1
ATOM 3064 C C . GLN B 1 161 ? 10.533 -10.502 -23.788 1.00 46.56 161 GLN B C 1
ATOM 3065 O O . GLN B 1 161 ? 11.311 -9.810 -23.156 1.00 46.30 161 GLN B O 1
ATOM 3071 N N . PRO B 1 162 ? 9.823 -11.487 -23.237 1.00 44.99 162 PRO B N 1
ATOM 3072 C CA . PRO B 1 162 ? 9.812 -11.862 -21.828 1.00 43.79 162 PRO B CA 1
ATOM 3073 C C . PRO B 1 162 ? 11.219 -12.130 -21.251 1.00 43.46 162 PRO B C 1
ATOM 3074 O O . PRO B 1 162 ? 11.424 -12.046 -20.010 1.00 40.77 162 PRO B O 1
ATOM 3078 N N . THR B 1 163 ? 12.162 -12.451 -22.142 1.00 42.29 163 THR B N 1
ATOM 3079 C CA . THR B 1 163 ? 13.495 -12.795 -21.691 1.00 43.04 163 THR B CA 1
ATOM 3080 C C . THR B 1 163 ? 14.507 -11.659 -21.912 1.00 42.96 163 THR B C 1
ATOM 3081 O O . THR B 1 163 ? 15.676 -11.793 -21.573 1.00 42.23 163 THR B O 1
ATOM 3085 N N . HIS B 1 164 ? 14.074 -10.553 -22.502 1.00 42.94 164 HIS B N 1
ATOM 3086 C CA . HIS B 1 164 ? 14.991 -9.433 -22.614 1.00 42.92 164 HIS B CA 1
ATOM 3087 C C . HIS B 1 164 ? 15.544 -9.070 -21.232 1.00 41.41 164 HIS B C 1
ATOM 3088 O O . HIS B 1 164 ? 14.790 -8.876 -20.296 1.00 41.04 164 HIS B O 1
ATOM 3095 N N . PRO B 1 165 ? 16.869 -9.002 -21.088 1.00 41.30 165 PRO B N 1
ATOM 3096 C CA . PRO B 1 165 ? 17.382 -8.724 -19.741 1.00 40.00 165 PRO B CA 1
ATOM 3097 C C . PRO B 1 165 ? 16.909 -7.379 -19.232 1.00 40.21 165 PRO B C 1
ATOM 3098 O O . PRO B 1 165 ? 16.775 -7.184 -18.039 1.00 39.61 165 PRO B O 1
ATOM 3102 N N . ILE B 1 166 ? 16.651 -6.443 -20.130 1.00 40.14 166 ILE B N 1
ATOM 3103 C CA . ILE B 1 166 ? 16.237 -5.149 -19.680 1.00 40.42 166 ILE B CA 1
ATOM 3104 C C . ILE B 1 166 ? 14.778 -5.151 -19.220 1.00 40.87 166 ILE B C 1
ATOM 3105 O O . ILE B 1 166 ? 14.407 -4.416 -18.300 1.00 39.89 166 ILE B O 1
ATOM 3110 N N . ARG B 1 167 ? 13.964 -6.022 -19.819 1.00 40.17 167 ARG B N 1
ATOM 3111 C CA . ARG B 1 167 ? 12.602 -6.178 -19.377 1.00 38.99 167 ARG B CA 1
ATOM 3112 C C . ARG B 1 167 ? 12.613 -6.908 -18.066 1.00 37.59 167 ARG B C 1
ATOM 3113 O O . ARG B 1 167 ? 11.988 -6.521 -17.079 1.00 39.10 167 ARG B O 1
ATOM 3121 N N . LEU B 1 168 ? 13.355 -7.979 -18.018 1.00 36.55 168 LEU B N 1
ATOM 3122 C CA . LEU B 1 168 ? 13.391 -8.773 -16.791 1.00 34.95 168 LEU B CA 1
ATOM 3123 C C . LEU B 1 168 ? 13.895 -7.917 -15.610 1.00 33.16 168 LEU B C 1
ATOM 3124 O O . LEU B 1 168 ? 13.365 -7.977 -14.471 1.00 31.97 168 LEU B O 1
ATOM 3129 N N . GLY B 1 169 ? 14.908 -7.089 -15.876 1.00 31.09 169 GLY B N 1
ATOM 3130 C CA . GLY B 1 169 ? 15.462 -6.229 -14.846 1.00 30.88 169 GLY B CA 1
ATOM 3131 C C . GLY B 1 169 ? 14.486 -5.174 -14.341 1.00 31.93 169 GLY B C 1
ATOM 3132 O O . GLY B 1 169 ? 14.457 -4.824 -13.158 1.00 30.79 169 GLY B O 1
ATOM 3133 N N . LEU B 1 170 ? 13.692 -4.628 -15.250 1.00 32.74 170 LEU B N 1
ATOM 3134 C CA . LEU B 1 170 ? 12.660 -3.725 -14.813 1.00 34.03 170 LEU B CA 1
ATOM 3135 C C . LEU B 1 170 ? 11.703 -4.409 -13.840 1.00 33.76 170 LEU B C 1
ATOM 3136 O O . LEU B 1 170 ? 11.435 -3.874 -12.807 1.00 33.95 170 LEU B O 1
ATOM 3141 N N . ALA B 1 171 ? 11.216 -5.604 -14.164 1.00 33.31 171 ALA B N 1
ATOM 3142 C CA . ALA B 1 171 ? 10.324 -6.355 -13.262 1.00 31.93 171 ALA B CA 1
ATOM 3143 C C . ALA B 1 171 ? 10.962 -6.583 -11.973 1.00 33.12 171 ALA B C 1
ATOM 3144 O O . ALA B 1 171 ? 10.335 -6.476 -10.919 1.00 35.69 171 ALA B O 1
ATOM 3146 N N . LEU B 1 172 ? 12.212 -7.003 -12.000 1.00 33.49 172 LEU B N 1
ATOM 3147 C CA . LEU B 1 172 ? 12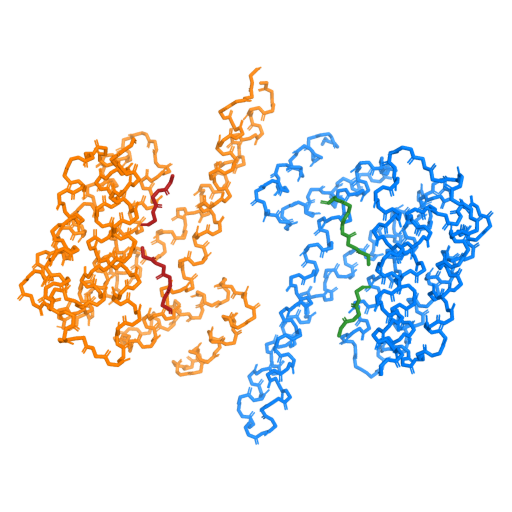.875 -7.243 -10.755 1.00 31.56 172 LEU B CA 1
ATOM 3148 C C . LEU B 1 172 ? 12.815 -5.921 -9.954 1.00 32.16 172 LEU B C 1
ATOM 3149 O O . LEU B 1 172 ? 12.369 -5.956 -8.802 1.00 31.00 172 LEU B O 1
ATOM 3154 N N . ASN B 1 173 ? 13.287 -4.790 -10.506 1.00 31.23 173 ASN B N 1
ATOM 3155 C CA . ASN B 1 173 ? 13.340 -3.588 -9.653 1.00 34.37 173 ASN B CA 1
ATOM 3156 C C . ASN B 1 173 ? 11.919 -3.007 -9.322 1.00 35.35 173 ASN B C 1
ATOM 3157 O O . ASN B 1 173 ? 11.702 -2.470 -8.223 1.00 33.84 173 ASN B O 1
ATOM 3162 N N . PHE B 1 174 ? 10.986 -3.144 -10.263 1.00 36.57 174 PHE B N 1
ATOM 3163 C CA . PHE B 1 174 ? 9.633 -2.670 -10.079 1.00 39.23 174 PHE B CA 1
ATOM 3164 C C . PHE B 1 174 ? 9.073 -3.502 -8.945 1.00 40.39 174 PHE B C 1
ATOM 3165 O O . PHE B 1 174 ? 8.410 -2.944 -8.033 1.00 41.07 174 PHE B O 1
ATOM 3173 N N . SER B 1 175 ? 9.380 -4.814 -8.937 1.00 39.71 175 SER B N 1
ATOM 3174 C CA . SER B 1 175 ? 8.844 -5.652 -7.864 1.00 38.99 175 SER B CA 1
ATOM 3175 C C . SER B 1 175 ? 9.425 -5.238 -6.542 1.00 38.34 175 SER B C 1
ATOM 3176 O O . SER B 1 175 ? 8.722 -5.245 -5.540 1.00 38.71 175 SER B O 1
ATOM 3179 N N . VAL B 1 176 ? 10.684 -4.776 -6.533 1.00 38.64 176 VAL B N 1
ATOM 3180 C CA . VAL B 1 176 ? 11.359 -4.368 -5.277 1.00 37.04 176 VAL B CA 1
ATOM 3181 C C . VAL B 1 176 ? 10.745 -3.069 -4.754 1.00 38.80 176 VAL B C 1
ATOM 3182 O O . VAL B 1 176 ? 10.651 -2.832 -3.546 1.00 39.01 176 VAL B O 1
ATOM 3186 N N . PHE B 1 177 ? 10.361 -2.212 -5.676 1.00 40.41 177 PHE B N 1
ATOM 3187 C CA . PHE B 1 177 ? 9.737 -0.970 -5.338 1.00 42.87 177 PHE B CA 1
ATOM 3188 C C . PHE B 1 177 ? 8.438 -1.278 -4.574 1.00 44.17 177 PHE B C 1
ATOM 3189 O O . PHE B 1 177 ? 8.200 -0.754 -3.490 1.00 44.54 177 PHE B O 1
ATOM 3197 N N . TYR B 1 178 ? 7.649 -2.191 -5.133 1.00 45.05 178 TYR B N 1
ATOM 3198 C CA . TYR B 1 178 ? 6.374 -2.594 -4.550 1.00 46.11 178 TYR B CA 1
ATOM 3199 C C . TYR B 1 178 ? 6.541 -3.134 -3.145 1.00 46.88 178 TYR B C 1
ATOM 3200 O O . TYR B 1 178 ? 5.819 -2.715 -2.234 1.00 46.98 178 TYR B O 1
ATOM 3209 N N . TYR B 1 179 ? 7.527 -4.016 -2.967 1.00 47.50 179 TYR B N 1
ATOM 3210 C CA . TYR B 1 179 ? 7.796 -4.623 -1.668 1.00 46.93 179 TYR B CA 1
ATOM 3211 C C . TYR B 1 179 ? 8.352 -3.622 -0.677 1.00 47.91 179 TYR B C 1
ATOM 3212 O O . TYR B 1 179 ? 7.907 -3.589 0.487 1.00 47.38 179 TYR B O 1
ATOM 3221 N N . GLU B 1 180 ? 9.323 -2.829 -1.127 1.00 47.75 180 GLU B N 1
ATOM 3222 C CA . GLU B 1 180 ? 10.120 -2.064 -0.198 1.00 49.24 180 GLU B CA 1
ATOM 3223 C C . GLU B 1 180 ? 9.621 -0.633 -0.032 1.00 49.03 180 GLU B C 1
ATOM 3224 O O . GLU B 1 180 ? 9.787 -0.044 1.015 1.00 47.95 180 GLU B O 1
ATOM 3230 N N . ILE B 1 181 ? 9.053 -0.064 -1.073 1.00 49.62 181 ILE B N 1
ATOM 3231 C CA . ILE B 1 181 ? 8.602 1.277 -0.926 1.00 51.39 181 ILE B CA 1
ATOM 3232 C C . ILE B 1 181 ? 7.117 1.300 -0.623 1.00 52.65 181 ILE B C 1
ATOM 3233 O O . ILE B 1 181 ? 6.729 1.737 0.463 1.00 53.34 181 ILE B O 1
ATOM 3238 N N . LEU B 1 182 ? 6.304 0.796 -1.539 1.00 53.62 182 LEU B N 1
ATOM 3239 C CA . LEU B 1 182 ? 4.855 0.815 -1.383 1.00 55.37 182 LEU B CA 1
ATOM 3240 C C . LEU B 1 182 ? 4.380 -0.177 -0.344 1.00 56.47 182 LEU B C 1
ATOM 3241 O O . LEU B 1 182 ? 3.217 -0.194 0.014 1.00 57.17 182 LEU B O 1
ATOM 3246 N N . ASN B 1 183 ? 5.275 -1.024 0.137 1.00 57.57 183 ASN B N 1
ATOM 3247 C CA . ASN B 1 183 ? 4.861 -1.995 1.131 1.00 57.84 183 ASN B CA 1
ATOM 3248 C C . ASN B 1 183 ? 3.699 -2.884 0.686 1.00 56.68 183 ASN B C 1
ATOM 3249 O O . ASN B 1 183 ? 2.874 -3.265 1.522 1.00 57.91 183 ASN B O 1
ATOM 3254 N N . SER B 1 184 ? 3.613 -3.184 -0.605 1.00 55.25 184 SER B N 1
ATOM 3255 C CA . SER B 1 184 ? 2.597 -4.107 -1.166 1.00 54.05 184 SER B CA 1
ATOM 3256 C C . SER B 1 184 ? 3.194 -5.447 -1.563 1.00 53.60 184 SER B C 1
ATOM 3257 O O . SER B 1 184 ? 3.386 -5.693 -2.771 1.00 53.42 184 SER B O 1
ATOM 3260 N N . PRO B 1 185 ? 3.465 -6.330 -0.581 1.00 53.42 185 PRO B N 1
ATOM 3261 C CA . PRO B 1 185 ? 4.148 -7.613 -0.826 1.00 53.34 185 PRO B CA 1
ATOM 3262 C C . PRO B 1 185 ? 3.457 -8.532 -1.811 1.00 53.09 185 PRO B C 1
ATOM 3263 O O . PRO B 1 185 ? 4.068 -9.384 -2.470 1.00 53.53 185 PRO B O 1
ATOM 3267 N N . GLU B 1 186 ? 2.172 -8.365 -1.899 1.00 52.78 186 GLU B N 1
ATOM 3268 C CA . GLU B 1 186 ? 1.387 -9.266 -2.653 1.00 52.55 186 GLU B CA 1
ATOM 3269 C C . GLU B 1 186 ? 1.469 -8.854 -4.127 1.00 51.11 186 GLU B C 1
ATOM 3270 O O . GLU B 1 186 ? 1.603 -9.712 -5.016 1.00 50.83 186 GLU B O 1
ATOM 3276 N N . LYS B 1 187 ? 1.388 -7.554 -4.399 1.00 49.70 187 LYS B N 1
ATOM 3277 C CA . LYS B 1 187 ? 1.613 -7.118 -5.760 1.00 49.46 187 LYS B CA 1
ATOM 3278 C C . LYS B 1 187 ? 3.082 -7.347 -6.242 1.00 48.30 187 LYS B C 1
ATOM 3279 O O . LYS B 1 187 ? 3.301 -7.598 -7.410 1.00 47.23 187 LYS B O 1
ATOM 3285 N N . ALA B 1 188 ? 4.043 -7.273 -5.322 1.00 47.10 188 ALA B N 1
ATOM 3286 C CA . ALA B 1 188 ? 5.443 -7.519 -5.608 1.00 46.73 188 ALA B CA 1
ATOM 3287 C C . ALA B 1 188 ? 5.694 -8.978 -6.031 1.00 45.60 188 ALA B C 1
ATOM 3288 O O . ALA B 1 188 ? 6.314 -9.237 -7.063 1.00 44.61 188 ALA B O 1
ATOM 3290 N N . CYS B 1 189 ? 5.201 -9.928 -5.243 1.00 45.33 189 CYS B N 1
ATOM 3291 C CA . CYS B 1 189 ? 5.271 -11.326 -5.626 1.00 43.77 189 CYS B CA 1
ATOM 3292 C C . CYS B 1 189 ? 4.544 -11.601 -6.894 1.00 43.98 189 CYS B C 1
ATOM 3293 O O . CYS B 1 189 ? 5.021 -12.371 -7.710 1.00 46.05 189 CYS B O 1
ATOM 3296 N N . SER B 1 190 ? 3.384 -11.019 -7.100 1.00 43.28 190 SER B N 1
ATOM 3297 C CA . SER B 1 190 ? 2.679 -11.376 -8.323 1.00 43.33 190 SER B CA 1
ATOM 3298 C C . SER B 1 190 ? 3.455 -10.906 -9.521 1.00 42.24 190 SER B C 1
ATOM 3299 O O . SER B 1 190 ? 3.612 -11.643 -10.472 1.00 42.29 190 SER B O 1
ATOM 3302 N N . LEU B 1 191 ? 3.945 -9.676 -9.464 1.00 42.55 191 LEU B N 1
ATOM 3303 C CA . LEU B 1 191 ? 4.780 -9.102 -10.544 1.00 42.15 191 LEU B CA 1
ATOM 3304 C C . LEU B 1 191 ? 6.055 -9.953 -10.829 1.00 41.14 191 LEU B C 1
ATOM 3305 O O . LEU B 1 191 ? 6.346 -10.258 -11.974 1.00 40.80 191 LEU B O 1
ATOM 3310 N N . ALA B 1 192 ? 6.746 -10.395 -9.798 1.00 40.01 192 ALA B N 1
ATOM 3311 C CA . ALA B 1 192 ? 8.012 -11.117 -9.989 1.00 42.02 192 ALA B CA 1
ATOM 3312 C C . ALA B 1 192 ? 7.754 -12.496 -10.558 1.00 43.15 192 ALA B C 1
ATOM 3313 O O . ALA B 1 192 ? 8.399 -12.923 -11.528 1.00 43.33 192 ALA B O 1
ATOM 3315 N N . LYS B 1 193 ? 6.784 -13.171 -9.958 1.00 44.16 193 LYS B N 1
ATOM 3316 C CA . LYS B 1 193 ? 6.360 -14.487 -10.394 1.00 45.14 193 LYS B CA 1
ATOM 3317 C C . LYS B 1 193 ? 5.865 -14.499 -11.795 1.00 44.29 193 LYS B C 1
ATOM 3318 O O . LYS B 1 193 ? 6.068 -15.454 -12.489 1.00 46.27 193 LYS B O 1
ATOM 3324 N N . THR B 1 194 ? 5.245 -13.455 -12.288 1.00 44.27 194 THR B N 1
ATOM 3325 C CA . THR B 1 194 ? 4.832 -13.630 -13.661 1.00 43.65 194 THR B CA 1
ATOM 3326 C C . THR B 1 194 ? 6.004 -13.380 -14.642 1.00 42.82 194 THR B C 1
ATOM 3327 O O . THR B 1 194 ? 6.127 -14.053 -15.665 1.00 43.26 194 THR B O 1
ATOM 3331 N N . ALA B 1 195 ? 6.885 -12.446 -14.288 1.00 40.98 195 ALA B N 1
ATOM 3332 C CA . ALA B 1 195 ? 8.074 -12.159 -15.074 1.00 38.93 195 ALA B CA 1
ATOM 3333 C C . ALA B 1 195 ? 9.021 -13.380 -15.095 1.00 37.99 195 ALA B C 1
ATOM 3334 O O . ALA B 1 195 ? 9.535 -13.705 -16.156 1.00 35.16 195 ALA B O 1
ATOM 3336 N N . PHE B 1 196 ? 9.139 -14.089 -13.968 1.00 38.22 196 PHE B N 1
ATOM 3337 C CA . PHE B 1 196 ? 9.892 -15.357 -13.912 1.00 40.21 196 PHE B CA 1
ATOM 3338 C C . PHE B 1 196 ? 9.273 -16.425 -14.761 1.00 42.11 196 PHE B C 1
ATOM 3339 O O . PHE B 1 196 ? 9.962 -17.067 -15.525 1.00 42.13 196 PHE B O 1
ATOM 3347 N N . ASP B 1 197 ? 7.959 -16.623 -14.654 1.00 45.26 197 ASP B N 1
ATOM 3348 C CA . ASP B 1 197 ? 7.301 -17.707 -15.436 1.00 46.33 197 ASP B CA 1
ATOM 3349 C C . ASP B 1 197 ? 7.308 -17.469 -16.938 1.00 46.33 197 ASP B C 1
ATOM 3350 O O . ASP B 1 197 ? 7.617 -18.359 -17.729 1.00 46.91 197 ASP B O 1
ATOM 3355 N N . GLU B 1 198 ? 7.003 -16.258 -17.357 1.00 46.98 198 GLU B N 1
ATOM 3356 C CA . GLU B 1 198 ? 6.968 -16.015 -18.777 1.00 48.25 198 GLU B CA 1
ATOM 3357 C C . GLU B 1 198 ? 8.353 -16.188 -19.430 1.00 47.91 198 GLU B C 1
ATOM 3358 O O . GLU B 1 198 ? 8.436 -16.584 -20.585 1.00 48.17 198 GLU B O 1
ATOM 3364 N N . ALA B 1 199 ? 9.423 -15.838 -18.711 1.00 46.98 199 ALA B N 1
ATOM 3365 C CA . ALA B 1 199 ? 10.764 -15.922 -19.250 1.00 46.41 199 ALA B CA 1
ATOM 3366 C C . ALA B 1 199 ? 11.194 -17.365 -19.255 1.00 46.99 199 ALA B C 1
ATOM 3367 O O . ALA B 1 199 ? 11.815 -17.807 -20.217 1.00 45.34 199 ALA B O 1
ATOM 3369 N N . ILE B 1 200 ? 10.858 -18.101 -18.188 1.00 48.06 200 ILE B N 1
ATOM 3370 C CA . ILE B 1 200 ? 11.258 -19.490 -18.104 1.00 49.85 200 ILE B CA 1
ATOM 3371 C C . ILE B 1 200 ? 10.615 -20.319 -19.189 1.00 51.50 200 ILE B C 1
ATOM 3372 O O . ILE B 1 200 ? 11.213 -21.248 -19.677 1.00 52.87 200 ILE B O 1
ATOM 3377 N N . ALA B 1 201 ? 9.459 -19.939 -19.649 1.00 53.71 201 ALA B N 1
ATOM 3378 C CA . ALA B 1 201 ? 8.846 -20.632 -20.745 1.00 55.24 201 ALA B CA 1
ATOM 3379 C C . ALA B 1 201 ? 9.467 -20.309 -22.082 1.00 56.59 201 ALA B C 1
ATOM 3380 O O . ALA B 1 201 ? 8.935 -20.666 -23.094 1.00 57.79 201 ALA B O 1
ATOM 3382 N N . GLU B 1 202 ? 10.591 -19.633 -22.114 1.00 57.68 202 GLU B N 1
ATOM 3383 C CA . GLU B 1 202 ? 11.164 -19.302 -23.395 1.00 58.42 202 GLU B CA 1
ATOM 3384 C C . GLU B 1 202 ? 12.669 -19.310 -23.390 1.00 58.80 202 GLU B C 1
ATOM 3385 O O . GLU B 1 202 ? 13.277 -18.590 -24.123 1.00 59.62 202 GLU B O 1
ATOM 3391 N N . LEU B 1 203 ? 13.270 -20.141 -22.569 1.00 59.50 203 LEU B N 1
ATOM 3392 C CA . LEU B 1 203 ? 14.700 -20.126 -22.420 1.00 60.52 203 LEU B CA 1
ATOM 3393 C C . LEU B 1 203 ? 15.390 -20.317 -23.758 1.00 62.44 203 LEU B C 1
ATOM 3394 O O . LEU B 1 203 ? 16.449 -19.812 -24.017 1.00 62.02 203 LEU B O 1
ATOM 3399 N N . ASP B 1 204 ? 14.721 -21.024 -24.661 1.00 65.55 204 ASP B N 1
ATOM 3400 C CA . ASP B 1 204 ? 15.219 -21.140 -26.027 1.00 67.85 204 ASP B CA 1
ATOM 3401 C C . ASP B 1 204 ? 15.642 -19.760 -26.537 1.00 69.06 204 ASP B C 1
ATOM 3402 O O . ASP B 1 204 ? 16.815 -19.394 -26.465 1.00 70.21 204 ASP B O 1
ATOM 3407 N N . THR B 1 205 ? 14.675 -19.000 -27.043 1.00 68.97 205 THR B N 1
ATOM 3408 C CA . THR B 1 205 ? 14.897 -17.641 -27.475 1.00 69.71 205 THR B CA 1
ATOM 3409 C C . THR B 1 205 ? 15.899 -16.713 -26.782 1.00 69.61 205 THR B C 1
ATOM 3410 O O . THR B 1 205 ? 15.886 -15.522 -27.036 1.00 70.20 205 THR B O 1
ATOM 3414 N N . LEU B 1 206 ? 16.762 -17.203 -25.923 1.00 68.03 206 LEU B N 1
ATOM 3415 C CA . LEU B 1 206 ? 17.767 -16.322 -25.392 1.00 67.01 206 LEU B CA 1
ATOM 3416 C C . LEU B 1 206 ? 18.869 -16.324 -26.405 1.00 67.12 206 LEU B C 1
ATOM 3417 O O . LEU B 1 206 ? 18.856 -17.130 -27.303 1.00 67.86 206 LEU B O 1
ATOM 3422 N N . SER B 1 207 ? 19.830 -15.433 -26.263 1.00 66.12 207 SER B N 1
ATOM 3423 C CA . SER B 1 207 ? 20.926 -15.349 -27.198 1.00 65.20 207 SER B CA 1
ATOM 3424 C C . SER B 1 207 ? 22.253 -15.375 -26.487 1.00 64.16 207 SER B C 1
ATOM 3425 O O . SER B 1 207 ? 22.312 -15.470 -25.303 1.00 64.25 207 SER B O 1
ATOM 3428 N N . GLU B 1 208 ? 23.331 -15.275 -27.232 1.00 63.57 208 GLU B N 1
ATOM 3429 C CA . GLU B 1 208 ? 24.649 -15.321 -26.648 1.00 62.23 208 GLU B CA 1
ATOM 3430 C C . GLU B 1 208 ? 25.040 -14.019 -25.998 1.00 61.18 208 GLU B C 1
ATOM 3431 O O . GLU B 1 208 ? 25.789 -14.002 -25.060 1.00 60.35 208 GLU B O 1
ATOM 3433 N N . GLU B 1 209 ? 24.551 -12.912 -26.494 1.00 60.26 209 GLU B N 1
ATOM 3434 C CA . GLU B 1 209 ? 24.882 -11.667 -25.803 1.00 60.65 209 GLU B CA 1
ATOM 3435 C C . GLU B 1 209 ? 24.094 -11.462 -24.494 1.00 59.46 209 GLU B C 1
ATOM 3436 O O . GLU B 1 209 ? 24.550 -10.740 -23.587 1.00 59.72 209 GLU B O 1
ATOM 3442 N N . SER B 1 210 ? 22.950 -12.133 -24.361 1.00 57.43 210 SER B N 1
ATOM 3443 C CA . SER B 1 210 ? 22.112 -11.854 -23.190 1.00 55.45 210 SER B CA 1
ATOM 3444 C C . SER B 1 210 ? 21.827 -12.960 -22.163 1.00 53.19 210 SER B C 1
ATOM 3445 O O . SER B 1 210 ? 21.342 -12.666 -21.081 1.00 52.90 210 SER B O 1
ATOM 3448 N N . TYR B 1 211 ? 22.174 -14.205 -22.438 1.00 50.59 211 TYR B N 1
ATOM 3449 C CA . TYR B 1 211 ? 21.661 -15.262 -21.578 1.00 49.22 211 TYR B CA 1
ATOM 3450 C C . TYR B 1 211 ? 22.191 -15.254 -20.156 1.00 48.03 211 TYR B C 1
ATOM 3451 O O . TYR B 1 211 ? 21.547 -15.785 -19.231 1.00 47.24 211 TYR B O 1
ATOM 3460 N N . LYS B 1 212 ? 23.374 -14.685 -19.966 1.00 47.03 212 LYS B N 1
ATOM 3461 C CA . LYS B 1 212 ? 23.966 -14.715 -18.634 1.00 46.35 212 LYS B CA 1
ATOM 3462 C C . LYS B 1 212 ? 23.206 -13.720 -17.775 1.00 45.44 212 LYS B C 1
ATOM 3463 O O . LYS B 1 212 ? 22.881 -14.010 -16.632 1.00 45.60 212 LYS B O 1
ATOM 3465 N N . ASP B 1 213 ? 22.905 -12.563 -18.351 1.00 44.08 213 ASP B N 1
ATOM 3466 C CA . ASP B 1 213 ? 22.232 -11.526 -17.646 1.00 43.81 213 ASP B CA 1
ATOM 3467 C C . ASP B 1 213 ? 20.778 -11.917 -17.409 1.00 42.91 213 ASP B C 1
ATOM 3468 O O . ASP B 1 213 ? 20.291 -11.791 -16.301 1.00 42.27 213 ASP B O 1
ATOM 3473 N N . SER B 1 214 ? 20.109 -12.443 -18.429 1.00 42.15 214 SER B N 1
ATOM 3474 C CA . SER B 1 214 ? 18.702 -12.792 -18.301 1.00 41.73 214 SER B CA 1
ATOM 3475 C C . SER B 1 214 ? 18.516 -13.906 -17.299 1.00 40.63 214 SER B C 1
ATOM 3476 O O . SER B 1 214 ? 17.604 -13.853 -16.479 1.00 40.09 214 SER B O 1
ATOM 3479 N N . THR B 1 215 ? 19.401 -14.895 -17.303 1.00 39.97 215 THR B N 1
ATOM 3480 C CA . THR B 1 215 ? 19.213 -15.972 -16.344 1.00 38.87 215 THR B CA 1
ATOM 3481 C C . THR B 1 215 ? 19.559 -15.554 -14.981 1.00 37.93 215 THR B C 1
ATOM 3482 O O . THR B 1 215 ? 18.938 -16.024 -14.022 1.00 39.92 215 THR B O 1
ATOM 3486 N N . LEU B 1 216 ? 20.512 -14.647 -14.849 1.00 36.41 216 LEU B N 1
ATOM 3487 C CA . LEU B 1 216 ? 20.901 -14.245 -13.485 1.00 36.55 216 LEU B CA 1
ATOM 3488 C C . LEU B 1 216 ? 19.721 -13.451 -12.844 1.00 35.69 216 LEU B C 1
ATOM 3489 O O . LEU B 1 216 ? 19.325 -13.742 -11.757 1.00 35.92 216 LEU B O 1
ATOM 3494 N N . ILE B 1 217 ? 19.136 -12.516 -13.572 1.00 34.54 217 ILE B N 1
ATOM 3495 C CA . ILE B 1 217 ? 17.987 -11.784 -13.102 1.00 35.21 217 ILE B CA 1
ATOM 3496 C C . ILE B 1 217 ? 16.822 -12.688 -12.745 1.00 34.64 217 ILE B C 1
ATOM 3497 O O . ILE B 1 217 ? 16.245 -12.564 -11.668 1.00 33.85 217 ILE B O 1
ATOM 3502 N N . MET B 1 218 ? 16.543 -13.662 -13.605 1.00 34.58 218 MET B N 1
ATOM 3503 C CA . MET B 1 218 ? 15.557 -14.683 -13.280 1.00 33.64 218 MET B CA 1
ATOM 3504 C C . MET B 1 218 ? 15.866 -15.325 -11.948 1.00 34.80 218 MET B C 1
ATOM 3505 O O . MET B 1 218 ? 14.975 -15.464 -11.102 1.00 35.50 218 MET B O 1
ATOM 3510 N N . GLN B 1 219 ? 17.119 -15.720 -11.725 1.00 34.04 219 GLN B N 1
ATOM 3511 C CA . GLN B 1 219 ? 17.440 -16.286 -10.400 1.00 34.86 219 GLN B CA 1
ATOM 3512 C C . GLN B 1 219 ? 17.106 -15.335 -9.248 1.00 34.46 219 GLN B C 1
ATOM 3513 O O . GLN B 1 219 ? 16.718 -15.779 -8.165 1.00 36.06 219 GLN B O 1
ATOM 3519 N N . LEU B 1 220 ? 17.303 -14.032 -9.460 1.00 33.73 220 LEU B N 1
ATOM 3520 C CA . LEU B 1 220 ? 17.062 -13.042 -8.410 1.00 33.20 220 LEU B CA 1
ATOM 3521 C C . LEU B 1 220 ? 15.583 -12.807 -8.195 1.00 32.06 220 LEU B C 1
ATOM 3522 O O . LEU B 1 220 ? 15.156 -12.597 -7.098 1.00 32.63 220 LEU B O 1
ATOM 3527 N N . LEU B 1 221 ? 14.800 -12.857 -9.244 1.00 33.07 221 LEU B N 1
ATOM 3528 C CA . LEU B 1 221 ? 13.347 -12.813 -9.104 1.00 33.47 221 LEU B CA 1
ATOM 3529 C C . LEU B 1 221 ? 12.926 -13.939 -8.162 1.00 34.19 221 LEU B C 1
ATOM 3530 O O . LEU B 1 221 ? 12.235 -13.698 -7.162 1.00 34.70 221 LEU B O 1
ATOM 3535 N N . ARG B 1 222 ? 13.378 -15.155 -8.456 1.00 34.35 222 ARG B N 1
ATOM 3536 C CA . ARG B 1 222 ? 13.061 -16.288 -7.616 1.00 34.94 222 ARG B CA 1
ATOM 3537 C C . ARG B 1 222 ? 13.564 -16.130 -6.191 1.00 36.12 222 ARG B C 1
ATOM 3538 O O . ARG B 1 222 ? 12.815 -16.440 -5.238 1.00 37.04 222 ARG B O 1
ATOM 3546 N N . ASP B 1 223 ? 14.833 -15.747 -6.005 1.00 36.30 223 ASP B N 1
ATOM 3547 C CA . ASP B 1 223 ? 15.345 -15.622 -4.627 1.00 37.30 223 ASP B CA 1
ATOM 3548 C C . ASP B 1 223 ? 14.454 -14.617 -3.805 1.00 37.92 223 ASP B C 1
ATOM 3549 O O . ASP B 1 223 ? 14.254 -14.794 -2.611 1.00 36.66 223 ASP B O 1
ATOM 3554 N N . ASN B 1 224 ? 13.995 -13.538 -4.470 1.00 37.91 224 ASN B N 1
ATOM 3555 C CA . ASN B 1 224 ? 13.271 -12.458 -3.811 1.00 38.94 224 ASN B CA 1
ATOM 3556 C C . ASN B 1 224 ? 11.933 -13.105 -3.441 1.00 40.33 224 ASN B C 1
ATOM 3557 O O . ASN B 1 224 ? 11.502 -13.003 -2.290 1.00 39.56 224 ASN B O 1
ATOM 3562 N N . LEU B 1 225 ? 11.350 -13.830 -4.404 1.00 41.53 225 LEU B N 1
ATOM 3563 C CA . LEU B 1 225 ? 10.120 -14.603 -4.168 1.00 44.28 225 LEU B CA 1
ATOM 3564 C C . LEU B 1 225 ? 10.243 -15.469 -2.957 1.00 45.50 225 LEU B C 1
ATOM 3565 O O . LEU B 1 225 ? 9.424 -15.365 -2.042 1.00 45.85 225 LEU B O 1
ATOM 3570 N N . THR B 1 226 ? 11.286 -16.290 -2.934 1.00 47.02 226 THR B N 1
ATOM 3571 C CA . THR B 1 226 ? 11.579 -17.075 -1.742 1.00 49.14 226 THR B CA 1
ATOM 3572 C C . THR B 1 226 ? 11.679 -16.210 -0.499 1.00 50.21 226 THR B C 1
ATOM 3573 O O . THR B 1 226 ? 11.196 -16.597 0.551 1.00 51.25 226 THR B O 1
ATOM 3577 N N . LEU B 1 227 ? 12.275 -15.030 -0.605 1.00 51.35 227 LEU B N 1
ATOM 3578 C CA . LEU B 1 227 ? 12.529 -14.276 0.611 1.00 52.47 227 LEU B CA 1
ATOM 3579 C C . LEU B 1 227 ? 11.233 -13.639 1.117 1.00 53.22 227 LEU B C 1
ATOM 3580 O O . LEU B 1 227 ? 10.973 -13.590 2.322 1.00 54.14 227 LEU B O 1
ATOM 3585 N N . TRP B 1 228 ? 10.418 -13.162 0.195 1.00 53.41 228 TRP B N 1
ATOM 3586 C CA . TRP B 1 228 ? 9.194 -12.462 0.543 1.00 53.04 228 TRP B CA 1
ATOM 3587 C C . TRP B 1 228 ? 8.048 -13.387 0.996 1.00 56.68 228 TRP B C 1
ATOM 3588 O O . TRP B 1 228 ? 7.067 -12.911 1.557 1.00 57.59 228 TRP B O 1
ATOM 3599 N N . THR B 1 229 ? 8.166 -14.688 0.713 1.00 59.53 229 THR B N 1
ATOM 3600 C CA . THR B 1 229 ? 7.272 -15.744 1.195 1.00 61.77 229 THR B CA 1
ATOM 3601 C C . THR B 1 229 ? 7.868 -16.361 2.471 1.00 63.39 229 THR B C 1
ATOM 3602 O O . THR B 1 229 ? 8.027 -17.577 2.588 1.00 63.88 229 THR B O 1
ATOM 3606 N N . SER B 1 230 ? 8.218 -15.487 3.414 1.00 65.09 230 SER B N 1
ATOM 3607 C CA . SER B 1 230 ? 8.837 -15.850 4.686 1.00 66.01 230 SER B CA 1
ATOM 3608 C C . SER B 1 230 ? 8.605 -14.690 5.631 1.00 66.56 230 SER B C 1
ATOM 3609 O O . SER B 1 230 ? 9.077 -13.575 5.372 1.00 66.75 230 SER B O 1
ATOM 3612 N N . ARG C 2 2 ? 53.233 -10.448 -5.050 1.00 50.60 256 ARG P N 1
ATOM 3613 C CA . ARG C 2 2 ? 53.040 -9.421 -3.972 1.00 50.46 256 ARG P CA 1
ATOM 3614 C C . ARG C 2 2 ? 53.109 -9.989 -2.527 1.00 48.45 256 ARG P C 1
ATOM 3615 O O . ARG C 2 2 ? 52.346 -10.896 -2.132 1.00 47.27 256 ARG P O 1
ATOM 3623 N N . SER C 2 3 ? 54.069 -9.444 -1.769 1.00 45.54 257 SER P N 1
ATOM 3624 C CA . SER C 2 3 ? 54.329 -9.876 -0.409 1.00 41.83 257 SER P CA 1
ATOM 3625 C C . SER C 2 3 ? 53.290 -9.237 0.463 1.00 39.22 257 SER P C 1
ATOM 3626 O O . SER C 2 3 ? 52.728 -8.195 0.112 1.00 37.84 257 SER P O 1
ATOM 3629 N N . THR C 2 4 ? 53.060 -9.848 1.613 1.00 35.66 258 THR P N 1
ATOM 3630 C CA . THR C 2 4 ? 52.058 -9.357 2.505 1.00 33.39 258 THR P CA 1
ATOM 3631 C C . THR C 2 4 ? 52.708 -8.533 3.599 1.00 31.96 258 THR P C 1
ATOM 3632 O O . THR C 2 4 ? 53.640 -8.996 4.277 1.00 30.90 258 THR P O 1
ATOM 3646 N N . THR C 2 6 ? 51.921 -5.887 7.165 1.00 27.79 260 THR P N 1
ATOM 3647 C CA . THR C 2 6 ? 51.132 -5.904 8.387 1.00 29.02 260 THR P CA 1
ATOM 3648 C C . THR C 2 6 ? 49.751 -5.371 8.138 1.00 30.45 260 THR P C 1
ATOM 3649 O O . THR C 2 6 ? 49.630 -4.163 7.800 1.00 31.88 260 THR P O 1
ATOM 3653 N N . PRO C 2 7 ? 48.705 -6.214 8.361 1.00 30.49 261 PRO P N 1
ATOM 3654 C CA . PRO C 2 7 ? 47.306 -5.759 8.200 1.00 31.81 261 PRO P CA 1
ATOM 3655 C C . PRO C 2 7 ? 46.846 -4.918 9.372 1.00 33.56 261 PRO P C 1
ATOM 3656 O O . PRO C 2 7 ? 47.474 -4.937 10.411 1.00 33.49 261 PRO P O 1
ATOM 3660 N N . ASN C 2 8 ? 45.739 -4.210 9.224 1.00 35.94 262 ASN P N 1
ATOM 3661 C CA . ASN C 2 8 ? 45.049 -3.662 10.396 1.00 39.52 262 ASN P CA 1
ATOM 3662 C C . ASN C 2 8 ? 44.704 -4.721 11.450 1.00 43.12 262 ASN P C 1
ATOM 3663 O O . ASN C 2 8 ? 44.347 -5.842 11.094 1.00 43.17 262 ASN P O 1
ATOM 3668 N N . VAL C 2 9 ? 44.776 -4.358 12.737 1.00 47.74 263 VAL P N 1
ATOM 3669 C CA . VAL C 2 9 ? 44.337 -5.281 13.838 1.00 52.51 263 VAL P CA 1
ATOM 3670 C C . VAL C 2 9 ? 42.830 -5.781 13.753 1.00 55.76 263 VAL P C 1
ATOM 3671 O O . VAL C 2 9 ? 42.591 -7.006 13.943 1.00 57.03 263 VAL P O 1
ATOM 3675 N N . HIS C 2 10 ? 41.795 -4.937 13.511 1.00 59.48 264 HIS P N 1
ATOM 3676 C CA . HIS C 2 10 ? 41.660 -3.438 13.671 1.00 62.05 264 HIS P CA 1
ATOM 3677 C C . HIS C 2 10 ? 41.294 -2.715 12.342 1.00 62.92 264 HIS P C 1
ATOM 3678 O O . HIS C 2 10 ? 40.127 -2.710 11.863 1.00 63.04 264 HIS P O 1
ATOM 3685 N N . ARG D 2 2 ? 16.754 -8.006 3.295 1.00 54.96 256 ARG Q N 1
ATOM 3686 C CA . ARG D 2 2 ? 17.005 -7.028 2.161 1.00 54.46 256 ARG Q CA 1
ATOM 3687 C C . ARG D 2 2 ? 16.906 -7.658 0.760 1.00 52.62 256 ARG Q C 1
ATOM 3688 O O . ARG D 2 2 ? 17.612 -8.638 0.414 1.00 52.77 256 ARG Q O 1
ATOM 3696 N N . SER D 2 3 ? 15.992 -7.089 -0.017 1.00 49.37 257 SER Q N 1
ATOM 3697 C CA . SER D 2 3 ? 15.713 -7.483 -1.385 1.00 46.32 257 SER Q CA 1
ATOM 3698 C C . SER D 2 3 ? 16.902 -7.196 -2.301 1.00 44.84 257 SER Q C 1
ATOM 3699 O O . SER D 2 3 ? 17.687 -6.299 -2.027 1.00 45.91 257 SER Q O 1
ATOM 3702 N N . THR D 2 4 ? 16.992 -7.922 -3.411 1.00 42.19 258 THR Q N 1
ATOM 3703 C CA . THR D 2 4 ? 17.999 -7.691 -4.431 1.00 39.85 258 THR Q CA 1
ATOM 3704 C C . THR D 2 4 ? 17.398 -7.048 -5.662 1.00 37.67 258 THR Q C 1
ATOM 3705 O O . THR D 2 4 ? 16.397 -7.528 -6.203 1.00 35.70 258 THR Q O 1
ATOM 3719 N N . THR D 2 6 ? 18.493 -5.305 -9.695 1.00 36.42 260 THR Q N 1
ATOM 3720 C CA . THR D 2 6 ? 19.339 -5.595 -10.828 1.00 38.21 260 THR Q CA 1
ATOM 3721 C C . THR D 2 6 ? 20.761 -5.160 -10.581 1.00 39.41 260 THR Q C 1
ATOM 3722 O O . THR D 2 6 ? 21.034 -3.978 -10.258 1.00 39.68 260 THR Q O 1
ATOM 3726 N N . PRO D 2 7 ? 21.682 -6.132 -10.633 1.00 39.96 261 PRO Q N 1
ATOM 3727 C CA . PRO D 2 7 ? 23.112 -5.816 -10.452 1.00 39.91 261 PRO Q CA 1
ATOM 3728 C C . PRO D 2 7 ? 23.676 -5.244 -11.742 1.00 40.93 261 PRO Q C 1
ATOM 3729 O O . PRO D 2 7 ? 23.079 -5.362 -12.815 1.00 39.95 261 PRO Q O 1
ATOM 3733 N N . ASN D 2 8 ? 24.850 -4.672 -11.663 1.00 42.82 262 ASN Q N 1
ATOM 3734 C CA . ASN D 2 8 ? 25.663 -4.477 -12.876 1.00 45.50 262 ASN Q CA 1
ATOM 3735 C C . ASN D 2 8 ? 25.819 -5.727 -13.771 1.00 47.73 262 ASN Q C 1
ATOM 3736 O O . ASN D 2 8 ? 25.837 -6.878 -13.287 1.00 48.24 262 ASN Q O 1
ATOM 3741 N N . VAL D 2 9 ? 25.862 -5.482 -15.075 1.00 49.83 263 VAL Q N 1
ATOM 3742 C CA . VAL D 2 9 ? 26.142 -6.491 -16.084 1.00 52.95 263 VAL Q CA 1
ATOM 3743 C C . VAL D 2 9 ? 27.600 -7.036 -15.935 1.00 53.89 263 VAL Q C 1
ATOM 3744 O O . VAL D 2 9 ? 27.892 -8.208 -16.281 1.00 56.14 263 VAL Q O 1
#

GO terms:
  GO:0005829 cytosol (C, IDA)
  GO:0042149 cellular response to glucose starvation (P, IDA)
  GO:0045824 negative regulation of innate immune response (P, IDA)
  GO:1904262 negative regulation of TORC1 signaling (P, IDA)
  GO:1900181 negative regulation of protein localization to nucleus (P, IDA)
  GO:0140311 protein sequestering activity (F, IDA)
  GO:0044325 transmembrane transporter binding (F, IPI)
  GO:0019903 protein phosphatase binding (F, IPI)
  GO:0031625 ubiquitin protein ligase binding (F, IPI)
  GO:0050815 phosphoserine residue binding (F, IDA)
  GO:0070372 regulation of ERK1 and ERK2 cascade (P, IDA)
  GO:0042470 melanosome (C, EXP)
  GO:0005737 cytoplasm (C, EXP)
  GO:0006468 protein phosphorylation (P, IMP)
  GO:0007165 signal transduction (P, IMP)
  GO:0005515 protein binding (F, IPI)
  GO:0005737 cytoplasm (C, TAS)
  GO:0043066 negative regulation of apoptotic process (P, TAS)
  GO:0007165 signal transduction (P, TAS)
  GO:0005634 nucleus (C, IDA)

B-factor: mean 45.74, std 12.08, range [20.0, 97.72]

Organism: Homo sapiens (NCBI:txid9606)

Solvent-accessible surface area: 22532 Å² total

Radius of gyration: 26.52 Å; Cα contacts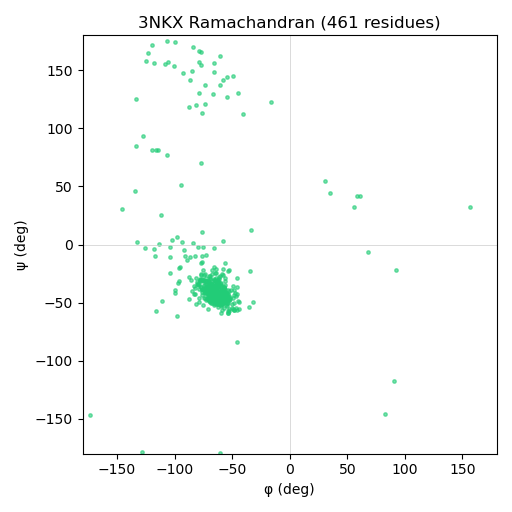 (8 Å, |Δi|>4): 585; chains: 4; bounding box: 67×40×57 Å

Nearest PDB structures (foldseek):
  3nkx-assembly1_B  TM=1.004E+00  e=2.376E-28  Homo sapiens
  8qdv-assembly1_B  TM=9.898E-01  e=1.215E-27  Homo sapiens
  6fna-assembly1_B  TM=9.988E-01  e=2.625E-27  Homo sapiens
  6ef5-assembly1_B  TM=9.890E-01  e=5.422E-27  Homo sapiens
  8wf6-assembly2_D  TM=9.929E-01  e=1.070E-26  Homo sapiens

Sequence (472 aa):
DKNELVQKAKLAEQAERYDDMAACMKSVTEQGAELSNEERNLLSVAYKNVVGARRSSWRVVSSIEQKTEGAEKKQQMAREYREKIETELRDICNDVLSLLEKFLIPNASQAESKVFYLKMKGDYYRYLAEVAAGDDKKGIVDQSQQAYQEAFEISKKEMQQPTHPIRLGLALNFSVFYYEILNSPEKACSLAKTAFDEAIAELDTLSEESYKDSTLIMMQLLRDNLTLWTSMDKNELVQKAKLAEQAERYDDMAACMKSVTEQGAELSNEERNLLSVAYKNVVGARRSSWRVVSSIEQKTEEKKQQMAREYREKIETELRDICNDVLSLLEKFLIPNASQAESKVFYLKMKGDYYRYLAEVAAGDDKKGIVDQSQQQAYQEAFEISKKEMQPTHPIRLGLALNFSVFYYEILNSPEKACSLAKTAFDEAIAELDTLSEESYKDSTLIMQLLRDNLTLWTSRSTTPNVHRSTTPNV

Foldseek 3Di:
DLVVLVVVLVVCVVVVNLVSNLVSLLVSLVVQAEDDVVSVVSNVVSLCSVLVVLVVVLVVLVVQLVVCPPVPVSNVVSVVVSVVSLVSNVVSLVSLLCSLVPHQCVNQDDLLSNLQSLLVQLVSLLSNLVPDDDPPNVVSLVSSLVSLVVSQVSCVVPHQLLQLSNLVSLLVNLVSCCPRVVNLVSSLVSLVVSLVSCVVCVVRDDDPCNVSSVVSSVSSVVVNVVSVD/DDLVVLQVQLVVCVVVVNLVSNLVSLLVSLVVQAADDVVSVVSNVVSLCVQLVVLLVVLVVLVVVLVPDPDVVNVVSVVVSVVSLVSNVVSLVSLLVSLVPHQCVNDDDLLSNLQSLLVQLVSLLSNLVNDDDPVRVVSLVSNLVSLVVSQVSCVPPHALQALSNLVSLQVNLVSCCPRVVNLVVSLVSLVVSLVRNVVPLPPDDDVPNVSSVVSSVSSVVVNVVSVD/DDDPDDPD/DDDPDDD

Secondary structure (DSSP, 8-state):
-HHHHHHHHHHHHHTT-HHHHHHHHHHHHHT-S---HHHHHHHHHHHHHHHHHHHHHHHHHHHHHHHTSS-HHHHHHHHHHHHHHHHHHHHHHHHHHHHIIIIITTT--SHHHHHHHHHHHHHHHHHHHHT--THHHHHHHHHHHHHHHHHHHHHHHHS-TT-HHHHHHHHHHHHHHHHTS--HHHHHHHHHHHHHHHHTTGGG--TTTHHHHHHHHHHHHHHHHHHT-/--HHHHHHHHHHHHHTT-HHHHHHHHHHHHTT-SPPPHHHHHHHHHHHHHHHHHHHHHHHHHHHHHTT---HHHHHHHHHHHHHHHHHHHHHHHHHHHIIIIIHHH--SHHHHHHHHHHHHHHHHHHHTT--TTHHHHHHHHHHHHHHHHHHHHHHHS-TT-HHHHHHHHHHHHHHHHTS--HHHHHHHHHHHHHHHHTTSTT--TTTHHHHHHHHHHHHHHHHHH--/--------/-------